Protein AF-A0A7R9ACY0-F1 (afdb_monomer)

Structure (mmCIF, N/CA/C/O backbone):
data_AF-A0A7R9ACY0-F1
#
_entry.id   AF-A0A7R9ACY0-F1
#
loop_
_atom_site.group_PDB
_atom_site.id
_atom_site.type_symbol
_atom_site.label_atom_id
_atom_site.label_alt_id
_atom_site.label_comp_id
_atom_site.label_asym_id
_atom_site.label_entity_id
_atom_site.label_seq_id
_atom_site.pdbx_PDB_ins_code
_atom_site.Cartn_x
_atom_site.Cartn_y
_atom_site.Cartn_z
_atom_site.occupancy
_atom_site.B_iso_or_equiv
_atom_site.auth_seq_id
_atom_site.auth_comp_id
_atom_site.auth_asym_id
_atom_site.auth_atom_id
_atom_site.pdbx_PDB_model_num
ATOM 1 N N . MET A 1 1 ? 35.748 1.566 -77.371 1.00 43.81 1 MET A N 1
ATOM 2 C CA . MET A 1 1 ? 34.460 0.836 -77.329 1.00 43.81 1 MET A CA 1
ATOM 3 C C . MET A 1 1 ? 34.429 0.177 -75.971 1.00 43.81 1 MET A C 1
ATOM 5 O O . MET A 1 1 ? 35.371 -0.554 -75.702 1.00 43.81 1 MET A O 1
ATOM 9 N N . GLN A 1 2 ? 33.453 0.489 -75.110 1.00 48.97 2 GLN A N 1
ATOM 10 C CA . GLN A 1 2 ? 33.295 -0.250 -73.851 1.00 48.97 2 GLN A CA 1
ATOM 11 C C . GLN A 1 2 ? 33.121 -1.720 -74.208 1.00 48.97 2 GLN A C 1
ATOM 13 O O . GLN A 1 2 ? 32.204 -2.065 -74.948 1.00 48.97 2 GLN A O 1
ATOM 18 N N . ALA A 1 3 ? 34.054 -2.557 -73.775 1.00 51.38 3 ALA A N 1
ATOM 19 C CA . ALA A 1 3 ? 34.067 -3.955 -74.171 1.00 51.38 3 ALA A CA 1
ATOM 20 C C . ALA A 1 3 ? 33.105 -4.793 -73.312 1.00 51.38 3 ALA A C 1
ATOM 22 O O . ALA A 1 3 ? 32.570 -5.792 -73.801 1.00 51.38 3 ALA A O 1
ATOM 23 N N . CYS A 1 4 ? 32.816 -4.331 -72.092 1.00 57.34 4 CYS A N 1
ATOM 24 C CA . CYS A 1 4 ? 31.913 -4.955 -71.134 1.00 57.34 4 CYS A CA 1
ATOM 25 C C . CYS A 1 4 ? 30.931 -3.948 -70.524 1.00 57.34 4 CYS A C 1
ATOM 27 O O . CYS A 1 4 ? 31.199 -2.750 -70.483 1.00 57.34 4 CYS A O 1
ATOM 29 N N . THR A 1 5 ? 29.807 -4.449 -70.015 1.00 60.06 5 THR A N 1
ATOM 30 C CA . THR A 1 5 ? 28.897 -3.709 -69.127 1.00 60.06 5 THR A CA 1
ATOM 31 C C . THR A 1 5 ? 28.755 -4.449 -67.804 1.00 60.06 5 THR A C 1
ATOM 33 O O . THR A 1 5 ? 28.495 -5.654 -67.809 1.00 60.06 5 THR A O 1
ATOM 36 N N . LEU A 1 6 ? 28.902 -3.735 -66.686 1.00 63.44 6 LEU A N 1
ATOM 37 C CA . LEU A 1 6 ? 28.653 -4.260 -65.343 1.00 63.44 6 LEU A CA 1
ATOM 38 C C . LEU A 1 6 ? 27.181 -4.012 -64.962 1.00 63.44 6 LEU A C 1
ATOM 40 O O . LEU A 1 6 ? 26.694 -2.894 -65.084 1.00 63.44 6 LEU A O 1
ATOM 44 N N . ASN A 1 7 ? 26.455 -5.035 -64.514 1.00 65.88 7 ASN A N 1
ATOM 45 C CA . ASN A 1 7 ? 25.107 -4.855 -63.962 1.00 65.88 7 ASN A CA 1
ATOM 46 C C . ASN A 1 7 ? 25.165 -4.945 -62.438 1.00 65.88 7 ASN A C 1
ATOM 48 O O . ASN A 1 7 ? 25.581 -5.982 -61.910 1.00 65.88 7 ASN A O 1
ATOM 52 N N . THR A 1 8 ? 2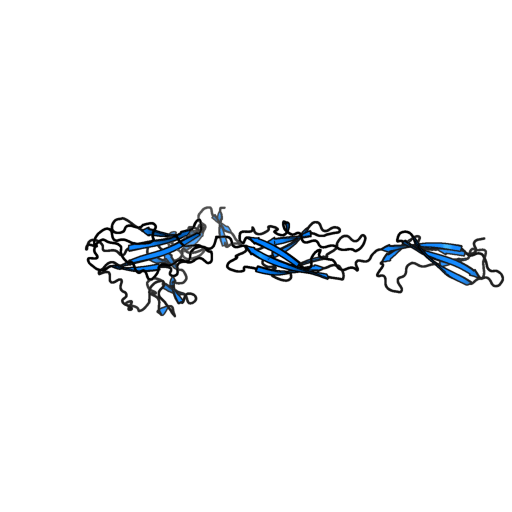4.729 -3.889 -61.751 1.00 63.84 8 THR A N 1
ATOM 53 C CA . THR A 1 8 ? 24.730 -3.793 -60.286 1.00 63.84 8 THR A CA 1
ATOM 54 C C . THR A 1 8 ? 23.427 -3.178 -59.767 1.00 63.84 8 THR A C 1
ATOM 56 O O . THR A 1 8 ? 22.780 -2.400 -60.475 1.00 63.84 8 THR A O 1
ATOM 59 N N . PRO A 1 9 ? 22.996 -3.519 -58.539 1.00 63.69 9 PRO A N 1
ATOM 60 C CA . PRO A 1 9 ? 22.022 -2.697 -57.831 1.00 63.69 9 PRO A CA 1
ATOM 61 C C . PRO A 1 9 ? 22.626 -1.311 -57.551 1.00 63.69 9 PRO A C 1
ATOM 63 O O . PRO A 1 9 ? 23.817 -1.198 -57.281 1.00 63.69 9 PRO A O 1
ATOM 66 N N . SER A 1 10 ? 21.816 -0.251 -57.609 1.00 61.59 10 SER A N 1
ATOM 67 C CA . SER A 1 10 ? 22.282 1.122 -57.355 1.00 61.59 10 SER A CA 1
ATOM 68 C C . SER A 1 10 ? 22.590 1.382 -55.879 1.00 61.59 10 SER A C 1
ATOM 70 O O . SER A 1 10 ? 23.456 2.197 -55.567 1.00 61.59 10 SER A O 1
ATOM 72 N N . SER A 1 11 ? 21.886 0.695 -54.974 1.00 66.62 11 SER A N 1
ATOM 73 C CA . SER A 1 11 ? 22.156 0.732 -53.540 1.00 66.62 11 SER A CA 1
ATOM 74 C C . SER A 1 11 ? 21.659 -0.516 -52.802 1.00 66.62 11 SER A C 1
ATOM 76 O O . SER A 1 11 ? 20.768 -1.220 -53.285 1.00 66.62 11 SER A O 1
ATOM 78 N N . VAL A 1 12 ? 22.243 -0.795 -51.633 1.00 68.00 12 VAL A N 1
ATOM 79 C CA . VAL A 1 12 ? 21.867 -1.906 -50.736 1.00 68.00 12 VAL A CA 1
ATOM 80 C C . VAL A 1 12 ? 21.865 -1.441 -49.276 1.00 68.00 12 VAL A C 1
ATOM 82 O O . VAL A 1 12 ? 22.652 -0.572 -48.915 1.00 68.00 12 VAL A O 1
ATOM 85 N N . GLY A 1 13 ? 20.979 -1.985 -48.441 1.00 64.81 13 GLY A N 1
ATOM 86 C CA . GLY A 1 13 ? 21.014 -1.782 -46.988 1.00 64.81 13 GLY A CA 1
ATOM 87 C C . GLY A 1 13 ? 21.770 -2.919 -46.302 1.00 64.81 13 GLY A C 1
ATOM 88 O O . GLY A 1 13 ? 21.494 -4.082 -46.592 1.00 64.81 13 GLY A O 1
ATOM 89 N N . VAL A 1 14 ? 22.700 -2.596 -45.406 1.00 66.06 14 VAL A N 1
ATOM 90 C CA . VAL A 1 14 ? 23.504 -3.564 -44.643 1.00 66.06 14 VAL A CA 1
ATOM 91 C C . VAL A 1 14 ? 23.391 -3.211 -43.166 1.00 66.06 14 VAL A C 1
ATOM 93 O O . VAL A 1 14 ? 23.552 -2.051 -42.823 1.00 66.06 14 VAL A O 1
ATOM 96 N N . SER A 1 15 ? 23.084 -4.170 -42.297 1.00 64.12 15 SER A N 1
ATOM 97 C CA . SER A 1 15 ? 23.131 -3.931 -40.847 1.00 64.12 15 SER A CA 1
ATOM 98 C C . SER A 1 15 ? 24.583 -3.961 -40.368 1.00 64.12 15 SER A C 1
ATOM 100 O O . SER A 1 15 ? 25.363 -4.765 -40.880 1.00 64.12 15 SER A O 1
ATOM 102 N N . GLU A 1 16 ? 24.963 -3.121 -39.406 1.00 64.75 16 GLU A N 1
ATOM 103 C CA . GLU A 1 16 ? 26.325 -3.135 -38.853 1.00 64.75 16 GLU A CA 1
ATOM 104 C C . GLU A 1 16 ? 26.700 -4.475 -38.196 1.00 64.75 16 GLU A C 1
ATOM 106 O O . GLU A 1 16 ? 27.856 -4.891 -38.253 1.00 64.75 16 GLU A O 1
ATOM 111 N N . VAL A 1 17 ? 25.707 -5.208 -37.680 1.00 65.50 17 VAL A N 1
ATOM 112 C CA . VAL A 1 17 ? 25.874 -6.546 -37.092 1.00 65.50 17 VAL A CA 1
ATOM 113 C C . VAL A 1 17 ? 25.777 -7.680 -38.122 1.00 65.50 17 VAL A C 1
ATOM 115 O O . VAL A 1 17 ? 25.618 -8.848 -37.760 1.00 65.50 17 VAL A O 1
ATOM 118 N N . ALA A 1 18 ? 25.839 -7.375 -39.423 1.00 63.50 18 ALA A N 1
ATOM 119 C CA . ALA A 1 18 ? 25.796 -8.392 -40.470 1.00 63.50 18 ALA A CA 1
ATOM 120 C C . ALA A 1 18 ? 26.995 -9.356 -40.377 1.00 63.50 18 ALA A C 1
ATOM 122 O O . ALA A 1 18 ? 28.157 -8.949 -40.335 1.00 63.50 18 ALA A O 1
ATOM 123 N N . GLU A 1 19 ? 26.713 -10.661 -40.396 1.00 66.75 19 GLU A N 1
ATOM 124 C CA . GLU A 1 19 ? 27.746 -11.695 -40.313 1.00 66.75 19 GLU A CA 1
ATOM 125 C C . GLU A 1 19 ? 28.655 -11.735 -41.557 1.00 66.75 19 GLU A C 1
ATOM 127 O O . GLU A 1 19 ? 28.270 -11.383 -42.680 1.00 66.75 19 GLU A O 1
ATOM 132 N N . VAL A 1 20 ? 29.877 -12.247 -41.371 1.00 68.50 20 VAL A N 1
ATOM 133 C CA . VAL A 1 20 ? 30.826 -12.483 -42.468 1.00 68.50 20 VAL A CA 1
ATOM 134 C C . VAL A 1 20 ? 30.197 -13.415 -43.510 1.00 68.50 20 VAL A C 1
ATOM 136 O O . VAL A 1 20 ? 29.842 -14.551 -43.210 1.00 68.50 20 VAL A O 1
ATOM 139 N N . GLY A 1 21 ? 30.109 -12.944 -44.757 1.00 64.81 21 GLY A N 1
ATOM 140 C CA . GLY A 1 21 ? 29.462 -13.665 -45.860 1.00 64.81 21 GLY A CA 1
ATOM 141 C C . GLY A 1 21 ? 28.111 -13.084 -46.287 1.00 64.81 21 GLY A C 1
ATOM 142 O O . GLY A 1 21 ? 27.526 -13.584 -47.249 1.00 64.81 21 GLY A O 1
ATOM 143 N N . PHE A 1 22 ? 27.638 -12.016 -45.634 1.00 67.00 22 PHE A N 1
ATOM 144 C CA . PHE A 1 22 ? 26.452 -11.277 -46.059 1.00 67.00 22 PHE A CA 1
ATOM 145 C C . PHE A 1 22 ? 26.571 -10.796 -47.515 1.00 67.00 22 PHE A C 1
ATOM 147 O O . PHE A 1 22 ? 27.522 -10.111 -47.906 1.00 67.00 22 PHE A O 1
ATOM 154 N N . GLN A 1 23 ? 25.592 -11.16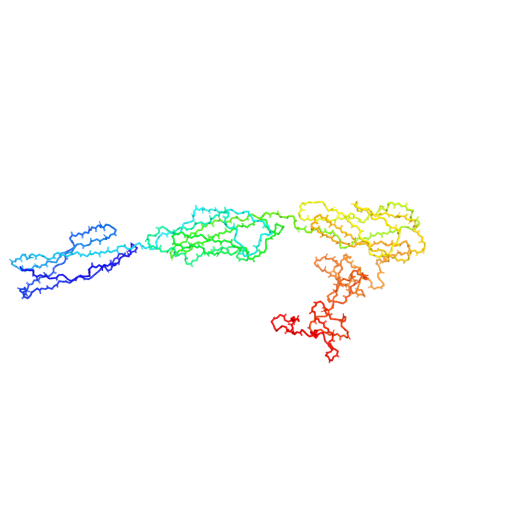0 -48.343 1.00 69.00 23 GLN A N 1
ATOM 155 C CA . GLN A 1 23 ? 25.612 -10.846 -49.765 1.00 69.00 23 GLN A CA 1
ATOM 156 C C . GLN A 1 23 ? 25.095 -9.422 -50.020 1.00 69.00 23 GLN A C 1
ATOM 158 O O . GLN A 1 23 ? 23.894 -9.187 -50.085 1.00 69.00 23 GLN A O 1
ATOM 163 N N . ILE A 1 24 ? 26.014 -8.482 -50.252 1.00 66.69 24 ILE A N 1
ATOM 164 C CA . ILE A 1 24 ? 25.706 -7.068 -50.551 1.00 66.69 24 ILE A CA 1
ATOM 165 C C . ILE A 1 24 ? 25.261 -6.813 -52.004 1.00 66.69 24 ILE A C 1
ATOM 167 O O . ILE A 1 24 ? 24.841 -5.715 -52.356 1.00 66.69 24 ILE A O 1
ATOM 171 N N . GLY A 1 25 ? 25.356 -7.817 -52.877 1.00 65.19 25 GLY A N 1
ATOM 172 C CA . GLY A 1 25 ? 24.939 -7.703 -54.271 1.00 65.19 25 GLY A CA 1
ATOM 173 C C . GLY A 1 25 ? 25.395 -8.877 -55.129 1.00 65.19 25 GLY A C 1
ATOM 174 O O . GLY A 1 25 ? 26.106 -9.778 -54.679 1.00 65.19 25 GLY A O 1
ATOM 175 N N . ARG A 1 26 ? 24.974 -8.878 -56.395 1.00 68.44 26 ARG A N 1
ATOM 176 C CA . ARG A 1 26 ? 25.476 -9.795 -57.422 1.00 68.44 26 ARG A CA 1
ATOM 177 C C . ARG A 1 26 ? 25.889 -8.983 -58.635 1.00 68.44 26 ARG A C 1
ATOM 179 O O . ARG A 1 26 ? 25.083 -8.233 -59.173 1.00 68.44 26 ARG A O 1
ATOM 186 N N . TYR A 1 27 ? 27.128 -9.182 -59.060 1.00 68.44 27 TYR A N 1
ATOM 187 C CA . TYR A 1 27 ? 27.696 -8.524 -60.224 1.00 68.44 27 TYR A CA 1
ATOM 188 C C . TYR A 1 27 ? 27.649 -9.473 -61.414 1.00 68.44 27 TYR A C 1
ATOM 190 O O . TYR A 1 27 ? 27.800 -10.690 -61.271 1.00 68.44 27 TYR A O 1
ATOM 198 N N . SER A 1 28 ? 27.434 -8.916 -62.598 1.00 67.44 28 SER A N 1
ATOM 199 C CA . SER A 1 28 ? 27.608 -9.649 -63.847 1.00 67.44 28 SER A CA 1
ATOM 200 C C . SER A 1 28 ? 28.227 -8.734 -64.882 1.00 67.44 28 SER A C 1
ATOM 202 O O . SER A 1 28 ? 27.912 -7.547 -64.932 1.00 67.44 28 SER A O 1
ATOM 204 N N . THR A 1 29 ? 29.108 -9.306 -65.686 1.00 65.50 29 THR A N 1
ATOM 205 C CA . THR A 1 29 ? 29.702 -8.673 -66.855 1.00 65.50 29 THR A CA 1
ATOM 206 C C . THR A 1 29 ? 29.110 -9.323 -68.096 1.00 65.50 29 THR A C 1
ATOM 208 O O . THR A 1 29 ? 28.916 -10.540 -68.140 1.00 65.50 29 THR A O 1
ATOM 211 N N . SER A 1 30 ? 28.799 -8.524 -69.109 1.00 65.75 30 SER A N 1
ATOM 212 C CA . SER A 1 30 ? 28.383 -9.033 -70.416 1.00 65.75 30 SER A CA 1
ATOM 213 C C . SER A 1 30 ? 29.248 -8.451 -71.517 1.00 65.75 30 SER A C 1
ATOM 215 O O . SER A 1 30 ? 29.442 -7.236 -71.575 1.00 65.75 30 SER A O 1
ATOM 217 N N . ASN A 1 31 ? 29.725 -9.323 -72.404 1.00 62.34 31 ASN A N 1
ATOM 218 C CA . ASN A 1 31 ? 30.530 -8.927 -73.551 1.00 62.34 31 ASN A CA 1
ATOM 219 C C . ASN A 1 31 ? 29.645 -8.170 -74.535 1.00 62.34 31 ASN A C 1
ATOM 221 O O . ASN A 1 31 ? 28.545 -8.612 -74.872 1.00 62.34 31 ASN A O 1
ATOM 225 N N . THR A 1 32 ? 30.140 -7.040 -75.022 1.00 60.34 32 THR A N 1
ATOM 226 C CA . THR A 1 32 ? 29.533 -6.379 -76.179 1.00 60.34 32 THR A CA 1
ATOM 227 C C . THR A 1 32 ? 29.751 -7.230 -77.434 1.00 60.34 32 THR A C 1
ATOM 229 O O . THR A 1 32 ? 30.730 -7.971 -77.526 1.00 60.34 32 THR A O 1
ATOM 232 N N . GLU A 1 33 ? 28.848 -7.129 -78.417 1.00 54.97 33 GLU A N 1
ATOM 233 C CA . GLU A 1 33 ? 28.825 -7.960 -79.642 1.00 54.97 33 GLU A CA 1
ATOM 234 C C . GLU A 1 33 ? 30.161 -7.990 -80.424 1.00 54.97 33 GLU A C 1
ATOM 236 O O . GLU A 1 33 ? 30.389 -8.870 -81.252 1.00 54.97 33 GLU A O 1
ATOM 241 N N . SER A 1 34 ? 31.062 -7.047 -80.144 1.00 53.34 34 SER A N 1
ATOM 242 C CA . SER A 1 34 ? 32.400 -6.904 -80.720 1.00 53.34 34 SER A CA 1
ATOM 243 C C . SER A 1 34 ? 33.500 -7.809 -80.132 1.00 53.34 34 SER A C 1
ATOM 245 O O . SER A 1 34 ? 34.570 -7.876 -80.736 1.00 53.34 34 SER A O 1
ATOM 247 N N . VAL A 1 35 ? 33.288 -8.502 -79.002 1.00 53.41 35 VAL A N 1
ATOM 248 C CA . VAL A 1 35 ? 34.313 -9.342 -78.336 1.00 53.41 35 VAL A CA 1
ATOM 249 C C . VAL A 1 35 ? 33.845 -10.800 -78.245 1.00 53.41 35 VAL A C 1
ATOM 251 O O . VAL A 1 35 ? 33.004 -11.151 -77.421 1.00 53.41 35 VAL A O 1
ATOM 254 N N . ILE A 1 36 ? 34.383 -11.666 -79.114 1.00 51.75 36 ILE A N 1
ATOM 255 C CA . ILE A 1 36 ? 33.900 -13.051 -79.314 1.00 51.75 36 ILE A CA 1
ATOM 256 C C . ILE A 1 36 ? 34.666 -14.082 -78.449 1.00 51.75 36 ILE A C 1
ATOM 258 O O . ILE A 1 36 ? 34.183 -15.196 -78.246 1.00 51.75 36 ILE A O 1
ATOM 262 N N . ARG A 1 37 ? 35.836 -13.737 -77.890 1.00 55.91 37 ARG A N 1
ATOM 263 C CA . ARG A 1 37 ? 36.591 -14.579 -76.943 1.00 55.91 37 ARG A CA 1
ATOM 264 C C . ARG A 1 37 ? 37.320 -13.716 -75.916 1.00 55.91 37 ARG A C 1
ATOM 266 O O . ARG A 1 37 ? 38.071 -12.836 -76.299 1.00 55.91 37 ARG A O 1
ATOM 273 N N . GLY A 1 38 ? 37.110 -14.004 -74.639 1.00 57.56 38 GLY A N 1
ATOM 274 C CA . GLY A 1 38 ? 37.817 -13.384 -73.522 1.00 57.56 38 GLY A CA 1
ATOM 275 C C . GLY A 1 38 ? 37.252 -13.880 -72.196 1.00 57.56 38 GLY A C 1
ATOM 276 O O . GLY A 1 38 ? 36.087 -14.285 -72.150 1.00 57.56 38 GLY A O 1
ATOM 277 N N . ASP A 1 39 ? 38.083 -13.883 -71.157 1.00 63.06 39 ASP A N 1
ATOM 278 C CA . ASP A 1 39 ? 37.649 -14.154 -69.787 1.00 63.06 39 ASP A CA 1
ATOM 279 C C . ASP A 1 39 ? 37.250 -12.832 -69.124 1.00 63.06 39 ASP A C 1
ATOM 281 O O . ASP A 1 39 ? 37.956 -11.821 -69.248 1.00 63.06 39 ASP A O 1
ATOM 285 N N . ASN A 1 40 ? 36.114 -12.847 -68.424 1.00 66.38 40 ASN A N 1
ATOM 286 C CA . ASN A 1 40 ? 35.597 -11.675 -67.733 1.00 66.38 40 ASN A CA 1
ATOM 287 C C . ASN A 1 40 ? 36.050 -11.705 -66.279 1.00 66.38 40 ASN A C 1
ATOM 289 O O . ASN A 1 40 ? 35.719 -12.641 -65.545 1.00 66.38 40 ASN A O 1
ATOM 293 N N . PHE A 1 41 ? 36.730 -10.649 -65.850 1.00 67.31 41 PHE A N 1
ATOM 294 C CA . PHE A 1 41 ? 37.154 -10.482 -64.470 1.00 67.31 41 PHE A CA 1
ATOM 295 C C . PHE A 1 41 ? 36.396 -9.330 -63.820 1.00 67.31 41 PHE A C 1
ATOM 297 O O . PHE A 1 41 ? 36.013 -8.356 -64.464 1.00 67.31 41 PHE A O 1
ATOM 304 N N . ILE A 1 42 ? 36.131 -9.483 -62.527 1.00 70.00 42 ILE A N 1
ATOM 305 C CA . ILE A 1 42 ? 35.544 -8.441 -61.693 1.00 70.00 42 ILE A CA 1
ATOM 306 C C . ILE A 1 42 ? 36.521 -8.223 -60.547 1.00 70.00 42 ILE A C 1
ATOM 308 O O . ILE A 1 42 ? 36.776 -9.143 -59.766 1.00 70.00 42 ILE A O 1
ATOM 312 N N . HIS A 1 43 ? 37.070 -7.019 -60.468 1.00 71.50 43 HIS A N 1
ATOM 313 C CA . HIS A 1 43 ? 38.034 -6.614 -59.462 1.00 71.50 43 HIS A CA 1
ATOM 314 C C . HIS A 1 43 ? 37.373 -5.669 -58.461 1.00 71.50 43 HIS A C 1
ATOM 316 O O . HIS A 1 43 ? 36.705 -4.707 -58.832 1.00 71.50 43 HIS A O 1
ATOM 322 N N . LEU A 1 44 ? 37.564 -5.937 -57.170 1.00 73.00 44 LEU A N 1
ATOM 323 C CA . LEU A 1 44 ? 37.255 -4.965 -56.128 1.00 73.00 44 LEU A CA 1
ATOM 324 C C . LEU A 1 44 ? 38.446 -4.013 -56.022 1.00 73.00 44 LEU A C 1
ATOM 326 O O . LEU A 1 44 ? 39.533 -4.431 -55.625 1.00 73.00 44 LEU A O 1
ATOM 330 N N . ILE A 1 45 ? 38.241 -2.758 -56.412 1.00 76.75 45 ILE A N 1
ATOM 331 C CA . ILE A 1 45 ? 39.322 -1.770 -56.539 1.00 76.75 45 ILE A CA 1
ATOM 332 C C . ILE A 1 45 ? 39.433 -0.860 -55.313 1.00 76.75 45 ILE A C 1
ATOM 334 O O . ILE A 1 45 ? 40.475 -0.249 -55.089 1.00 76.75 45 ILE A O 1
ATOM 338 N N . GLY A 1 46 ? 38.399 -0.813 -54.468 1.00 75.44 46 GLY A N 1
ATOM 339 C CA . GLY A 1 46 ? 38.461 -0.088 -53.206 1.00 75.44 46 GLY A CA 1
ATOM 340 C C . GLY A 1 46 ? 37.143 -0.039 -52.445 1.00 75.44 46 GLY A C 1
ATOM 341 O O . GLY A 1 46 ? 36.096 -0.479 -52.919 1.00 75.44 46 GLY A O 1
ATOM 342 N N . THR A 1 47 ? 37.210 0.540 -51.250 1.00 77.81 47 THR A N 1
ATOM 343 C CA . THR A 1 47 ? 36.058 0.860 -50.401 1.00 77.81 47 THR A CA 1
ATOM 344 C C . THR A 1 47 ? 36.284 2.214 -49.735 1.00 77.81 47 THR A C 1
ATOM 346 O O . THR A 1 47 ? 37.403 2.491 -49.299 1.00 77.81 47 THR A O 1
ATOM 349 N N . GLN A 1 48 ? 35.243 3.032 -49.608 1.00 75.69 48 GLN A N 1
ATOM 350 C CA . GLN A 1 48 ? 35.297 4.338 -48.945 1.00 75.69 48 GLN A CA 1
ATOM 351 C C . GLN A 1 48 ? 34.037 4.561 -48.109 1.00 75.69 48 GLN A C 1
ATOM 353 O O . GLN A 1 48 ? 32.961 4.132 -48.501 1.00 75.69 48 GLN A O 1
ATOM 358 N N . LEU A 1 49 ? 34.156 5.252 -46.975 1.00 71.38 49 LEU A N 1
ATOM 359 C CA . LEU A 1 49 ? 33.005 5.719 -46.199 1.00 71.38 49 LEU A CA 1
ATOM 360 C C . LEU A 1 49 ? 32.717 7.186 -46.547 1.00 71.38 49 LEU A C 1
ATOM 362 O O . LEU A 1 49 ? 33.574 8.050 -46.354 1.00 71.38 49 LEU A O 1
ATOM 366 N N . GLU A 1 50 ? 31.517 7.468 -47.053 1.00 71.69 50 GLU A N 1
ATOM 367 C CA . GLU A 1 50 ? 31.037 8.810 -47.397 1.00 71.69 50 GLU A CA 1
ATOM 368 C C . GLU A 1 50 ? 29.783 9.135 -46.574 1.00 71.69 50 GLU A C 1
ATOM 370 O O . GLU A 1 50 ? 28.710 8.604 -46.830 1.00 71.69 50 GLU A O 1
ATOM 375 N N . GLY A 1 51 ? 29.897 10.005 -45.563 1.00 56.06 51 GLY A N 1
ATOM 376 C CA . GLY A 1 51 ? 28.727 10.487 -44.810 1.00 56.06 51 GLY A CA 1
ATOM 377 C C . GLY A 1 51 ? 27.913 9.405 -44.079 1.00 56.06 51 GLY A C 1
ATOM 378 O O . GLY A 1 51 ? 26.714 9.589 -43.908 1.00 56.06 51 GLY A O 1
ATOM 379 N N . GLY A 1 52 ? 28.545 8.295 -43.670 1.00 58.06 52 GLY A N 1
ATOM 380 C CA . GLY A 1 52 ? 27.882 7.138 -43.039 1.00 58.06 52 GLY A CA 1
ATOM 381 C C . GLY A 1 52 ? 27.492 6.020 -44.017 1.00 58.06 52 GLY A C 1
ATOM 382 O O . GLY A 1 52 ? 27.068 4.951 -43.594 1.00 58.06 52 GLY A O 1
ATOM 383 N N . GLU A 1 53 ? 27.681 6.229 -45.322 1.00 64.19 53 GLU A N 1
ATOM 384 C CA . GLU A 1 53 ? 27.429 5.235 -46.368 1.00 64.19 53 GLU A CA 1
ATOM 385 C C . GLU A 1 53 ? 28.748 4.559 -46.787 1.00 64.19 53 GLU A C 1
ATOM 387 O O . GLU A 1 53 ? 29.736 5.232 -47.092 1.00 64.19 53 GLU A O 1
ATOM 392 N N . LEU A 1 54 ? 28.786 3.224 -46.808 1.00 70.06 54 LEU A N 1
ATOM 393 C CA . LEU A 1 54 ? 29.913 2.459 -47.339 1.00 70.06 54 LEU A CA 1
ATOM 394 C C . LEU A 1 54 ? 29.794 2.376 -48.863 1.00 70.06 54 LEU A C 1
ATOM 396 O O . LEU A 1 54 ? 28.908 1.723 -49.401 1.00 70.06 54 LEU A O 1
ATOM 400 N N . VAL A 1 55 ? 30.722 2.992 -49.581 1.00 70.94 55 VAL A N 1
ATOM 401 C CA . VAL A 1 55 ? 30.819 2.933 -51.040 1.00 70.94 55 VAL A CA 1
ATOM 402 C C . VAL A 1 55 ? 31.846 1.873 -51.432 1.00 70.94 55 VAL A C 1
ATOM 404 O O . VAL A 1 55 ? 33.003 1.926 -51.012 1.00 70.94 55 VAL A O 1
ATOM 407 N N . VAL A 1 56 ? 31.429 0.900 -52.239 1.00 75.06 56 VAL A N 1
ATOM 408 C CA . VAL A 1 56 ? 32.278 -0.176 -52.765 1.00 75.06 56 VAL A CA 1
ATOM 409 C C . VAL A 1 56 ? 32.553 0.084 -54.243 1.00 75.06 56 VAL A C 1
ATOM 411 O O . VAL A 1 56 ? 31.627 0.239 -55.043 1.00 75.06 56 VAL A O 1
ATOM 414 N N . PHE A 1 57 ? 33.833 0.111 -54.607 1.00 74.06 57 PHE A N 1
ATOM 415 C CA . PHE A 1 57 ? 34.297 0.378 -55.964 1.00 74.06 57 PHE A CA 1
ATOM 416 C C . PHE A 1 57 ? 34.646 -0.940 -56.651 1.00 74.06 57 PHE A C 1
ATOM 418 O O . PHE A 1 57 ? 35.465 -1.719 -56.148 1.00 74.06 57 PHE A O 1
ATOM 425 N N . VAL A 1 58 ? 34.012 -1.193 -57.796 1.00 72.44 58 VAL A N 1
ATOM 426 C CA . VAL A 1 58 ? 34.183 -2.432 -58.555 1.00 72.44 58 VAL A CA 1
ATOM 427 C C . VAL A 1 58 ? 34.483 -2.104 -60.012 1.00 72.44 58 VAL A C 1
ATOM 429 O O . VAL A 1 58 ? 33.781 -1.318 -60.649 1.00 72.44 58 VAL A O 1
ATOM 432 N N . GLU A 1 59 ? 35.515 -2.744 -60.545 1.00 73.06 59 GLU A N 1
ATOM 433 C CA . GLU A 1 59 ? 35.936 -2.623 -61.936 1.00 73.06 59 GLU A CA 1
ATOM 434 C C . GLU A 1 59 ? 35.704 -3.949 -62.663 1.00 73.06 59 GLU A C 1
ATOM 436 O O . GLU A 1 59 ? 36.005 -5.029 -62.148 1.00 73.06 59 GLU A O 1
ATOM 441 N N . GLY A 1 60 ? 35.087 -3.873 -63.841 1.00 68.44 60 GLY A N 1
ATOM 442 C CA . GLY A 1 60 ? 34.891 -5.019 -64.721 1.00 68.44 60 GLY A CA 1
ATOM 443 C C . GLY A 1 60 ? 35.859 -4.960 -65.892 1.00 68.44 60 GLY A C 1
ATOM 444 O O . GLY A 1 60 ? 35.738 -4.055 -66.720 1.00 68.44 60 GLY A O 1
ATOM 445 N N . ASP A 1 61 ? 36.728 -5.965 -65.991 1.00 66.06 61 ASP A N 1
ATOM 446 C CA . ASP A 1 61 ? 37.764 -6.056 -67.017 1.00 66.06 61 ASP A CA 1
ATOM 447 C C . ASP A 1 61 ? 37.541 -7.238 -67.957 1.00 66.06 61 ASP A C 1
ATOM 449 O O . ASP A 1 61 ? 37.021 -8.299 -67.589 1.00 66.06 61 ASP A O 1
ATOM 453 N N . LEU A 1 62 ? 37.980 -7.047 -69.200 1.00 60.31 62 LEU A N 1
ATOM 454 C CA . LEU A 1 62 ? 38.037 -8.088 -70.214 1.00 60.31 62 LEU A CA 1
ATOM 455 C C . LEU A 1 62 ? 39.472 -8.326 -70.639 1.00 60.31 62 LEU A C 1
ATOM 457 O O . LEU A 1 62 ? 40.155 -7.414 -71.107 1.00 60.31 62 LEU A O 1
ATOM 461 N N . THR A 1 63 ? 39.887 -9.587 -70.578 1.00 57.84 63 THR A N 1
ATOM 462 C CA . THR A 1 63 ? 41.155 -10.011 -71.170 1.00 57.84 63 THR A CA 1
ATOM 463 C C . THR A 1 63 ? 40.875 -10.847 -72.417 1.00 57.84 63 THR A C 1
ATOM 465 O O . THR A 1 63 ? 40.245 -11.902 -72.345 1.00 57.84 63 THR A O 1
ATOM 468 N N . ASP A 1 64 ? 41.332 -10.377 -73.580 1.00 54.66 64 ASP A N 1
ATOM 469 C CA . ASP A 1 64 ? 41.513 -11.224 -74.765 1.00 54.66 64 ASP A CA 1
ATOM 470 C C . ASP A 1 64 ? 43.019 -11.428 -74.980 1.00 54.66 64 ASP A C 1
ATOM 472 O O . ASP A 1 64 ? 43.840 -10.560 -74.686 1.00 54.66 64 ASP A O 1
ATOM 476 N N . THR A 1 65 ? 43.377 -12.589 -75.517 1.00 51.53 65 THR A N 1
ATOM 477 C CA . THR A 1 65 ? 44.722 -13.127 -75.768 1.00 51.53 65 THR A CA 1
ATOM 478 C C . THR A 1 65 ? 45.709 -12.210 -76.507 1.00 51.53 65 THR A C 1
ATOM 480 O O . THR A 1 65 ? 46.877 -12.579 -76.637 1.00 51.53 65 THR A O 1
ATOM 483 N N . TYR A 1 66 ? 45.295 -11.025 -76.967 1.00 52.00 66 TYR A N 1
ATOM 484 C CA . TYR A 1 66 ? 46.145 -10.096 -77.711 1.00 52.00 66 TYR A CA 1
ATOM 485 C C . TYR A 1 66 ? 46.065 -8.614 -77.301 1.00 52.00 66 TYR A C 1
ATOM 487 O O . TYR A 1 66 ? 46.900 -7.848 -77.781 1.00 52.00 66 TYR A O 1
ATOM 495 N N . THR A 1 67 ? 45.167 -8.196 -76.399 1.00 54.97 67 THR A N 1
ATOM 496 C CA . THR A 1 67 ? 45.085 -6.796 -75.922 1.00 54.97 67 THR A CA 1
ATOM 497 C C . THR A 1 67 ? 44.283 -6.686 -74.623 1.00 54.97 67 THR A C 1
ATOM 499 O O . THR A 1 67 ? 43.179 -7.217 -74.538 1.00 54.97 67 THR A O 1
ATOM 502 N N . GLU A 1 68 ? 44.816 -5.944 -73.652 1.00 54.06 68 GLU A N 1
ATOM 503 C CA . GLU A 1 68 ? 44.097 -5.456 -72.469 1.00 54.06 68 GLU A CA 1
ATOM 504 C C . GLU A 1 68 ? 43.120 -4.366 -72.945 1.00 54.06 68 GLU A C 1
ATOM 506 O O . GLU A 1 68 ? 43.544 -3.381 -73.558 1.00 54.06 68 GLU A O 1
ATOM 511 N N . VAL A 1 69 ? 41.811 -4.585 -72.802 1.00 55.84 69 VAL A N 1
ATOM 512 C CA . VAL A 1 69 ? 40.796 -3.614 -73.239 1.00 55.84 69 VAL A CA 1
ATOM 513 C C . VAL A 1 69 ? 40.323 -2.828 -72.023 1.00 55.84 69 VAL A C 1
ATOM 515 O O . VAL A 1 69 ? 40.060 -3.432 -70.991 1.00 55.84 69 VAL A O 1
ATOM 518 N N . GLU A 1 70 ? 40.218 -1.499 -72.158 1.00 56.38 70 GLU A N 1
ATOM 519 C CA . GLU A 1 70 ? 39.801 -0.586 -71.081 1.00 56.38 70 GLU A CA 1
ATOM 520 C C . GLU A 1 70 ? 38.541 -1.088 -70.353 1.00 56.38 70 GLU A C 1
ATOM 522 O O . GLU A 1 70 ? 37.495 -1.318 -70.979 1.00 56.38 70 GLU A O 1
ATOM 527 N N . GLY A 1 71 ? 38.676 -1.250 -69.034 1.00 59.62 71 GLY A N 1
ATOM 528 C CA . GLY A 1 71 ? 37.636 -1.687 -68.113 1.00 59.62 71 GLY A CA 1
ATOM 529 C C . GLY A 1 71 ? 36.500 -0.684 -67.949 1.00 59.62 71 GLY A C 1
ATOM 530 O O . GLY A 1 71 ? 36.586 0.488 -68.329 1.00 59.62 71 GLY A O 1
ATOM 531 N N . THR A 1 72 ? 35.387 -1.156 -67.388 1.00 64.25 72 THR A N 1
ATOM 532 C CA . THR A 1 72 ? 34.287 -0.285 -66.953 1.00 64.25 72 THR A CA 1
ATOM 533 C C . THR A 1 72 ? 34.215 -0.245 -65.439 1.00 64.25 72 THR A C 1
ATOM 535 O O . THR A 1 72 ? 33.939 -1.269 -64.810 1.00 64.25 72 THR A O 1
ATOM 538 N N . GLU A 1 73 ? 34.397 0.945 -64.873 1.00 68.38 73 GLU A N 1
ATOM 539 C CA . GLU A 1 73 ? 34.250 1.203 -63.443 1.00 68.38 73 GLU A CA 1
ATOM 540 C C . GLU A 1 73 ? 32.787 1.516 -63.091 1.00 68.38 73 GLU A C 1
ATOM 542 O O . GLU A 1 73 ? 32.128 2.310 -63.771 1.00 68.38 73 GLU A O 1
ATOM 547 N N . GLN A 1 74 ? 32.272 0.904 -62.021 1.00 67.06 74 GLN A N 1
ATOM 548 C CA . GLN A 1 74 ? 30.991 1.271 -61.415 1.00 67.06 74 GLN A CA 1
ATOM 549 C C . GLN A 1 74 ? 31.058 1.248 -59.888 1.00 67.06 74 GLN A C 1
ATOM 551 O O . GLN A 1 74 ? 31.834 0.517 -59.272 1.00 67.06 74 GLN A O 1
ATOM 556 N N . HIS A 1 75 ? 30.200 2.059 -59.271 1.00 70.75 75 HIS A N 1
ATOM 557 C CA . HIS A 1 75 ? 30.172 2.269 -57.826 1.00 70.75 75 HIS A CA 1
ATOM 558 C C . HIS A 1 75 ? 28.882 1.696 -57.241 1.00 70.75 75 HIS A C 1
ATOM 560 O O . HIS A 1 75 ? 27.791 2.042 -57.696 1.00 70.75 75 HIS A O 1
ATOM 566 N N . LEU A 1 76 ? 29.002 0.836 -56.227 1.00 68.12 76 LEU A N 1
ATOM 567 C CA . LEU A 1 76 ? 27.877 0.396 -55.404 1.00 68.12 76 LEU A CA 1
ATOM 568 C C . LEU A 1 76 ? 27.865 1.210 -54.113 1.00 68.12 76 LEU A C 1
ATOM 570 O O . LEU A 1 76 ? 28.868 1.279 -53.404 1.00 68.12 76 LEU A O 1
ATOM 574 N N . ARG A 1 77 ? 26.707 1.770 -53.776 1.00 65.69 77 ARG A N 1
ATOM 575 C CA . ARG A 1 77 ? 26.497 2.466 -52.509 1.00 65.69 77 ARG A CA 1
ATOM 576 C C . ARG A 1 77 ? 25.758 1.565 -51.516 1.00 65.69 77 ARG A C 1
ATOM 578 O O . ARG A 1 77 ? 24.618 1.171 -51.753 1.00 65.69 77 ARG A O 1
ATOM 585 N N . ALA A 1 78 ? 26.406 1.192 -50.421 1.00 65.31 78 ALA A N 1
ATOM 586 C CA . ALA A 1 78 ? 25.811 0.415 -49.342 1.00 65.31 78 ALA A CA 1
ATOM 587 C C . ALA A 1 78 ? 25.501 1.328 -48.150 1.00 65.31 78 ALA A C 1
ATOM 589 O O . ALA A 1 78 ? 26.397 1.878 -47.515 1.00 65.31 78 ALA A O 1
ATOM 590 N N . ASN A 1 79 ? 24.218 1.468 -47.830 1.00 63.62 79 ASN A N 1
ATOM 591 C CA . ASN A 1 79 ? 23.775 2.170 -46.634 1.00 63.62 79 ASN A CA 1
ATOM 592 C C . ASN A 1 79 ? 23.916 1.225 -45.447 1.00 63.62 79 ASN A C 1
ATOM 594 O O . ASN A 1 79 ? 23.186 0.233 -45.365 1.00 63.62 79 ASN A O 1
ATOM 598 N N . VAL A 1 80 ? 24.858 1.526 -44.554 1.00 64.00 80 VAL A N 1
ATOM 599 C CA . VAL A 1 80 ? 24.965 0.821 -43.279 1.00 64.00 80 VAL A CA 1
ATOM 600 C C . VAL A 1 80 ? 23.879 1.376 -42.363 1.00 64.00 80 VAL A C 1
ATOM 602 O O . VAL A 1 80 ? 23.785 2.585 -42.169 1.00 64.00 80 VAL A O 1
ATOM 605 N N . LYS A 1 81 ? 23.006 0.499 -41.879 1.00 62.22 81 LYS A N 1
ATOM 606 C CA . LYS A 1 81 ? 22.041 0.801 -40.828 1.00 62.22 81 LYS A CA 1
ATOM 607 C C . LYS A 1 81 ? 22.617 0.306 -39.508 1.00 62.22 81 LYS A C 1
ATOM 609 O O . LYS A 1 81 ? 23.090 -0.834 -39.473 1.00 62.22 81 LYS A O 1
ATOM 614 N N . ASP A 1 82 ? 22.521 1.133 -38.473 1.00 61.81 82 ASP A N 1
ATOM 615 C CA . ASP A 1 82 ? 22.707 0.687 -37.090 1.00 61.81 82 ASP A CA 1
ATOM 616 C C . ASP A 1 82 ? 21.815 -0.529 -36.835 1.00 61.81 82 ASP A C 1
ATOM 618 O O . ASP A 1 82 ? 20.665 -0.581 -37.298 1.00 61.81 82 ASP A O 1
ATOM 622 N N . GLY A 1 83 ? 22.385 -1.543 -36.199 1.00 60.28 83 GLY A N 1
ATOM 623 C CA . GLY A 1 83 ? 21.618 -2.623 -35.599 1.00 60.28 83 GLY A CA 1
ATOM 624 C C . GLY A 1 83 ? 21.152 -2.196 -34.211 1.00 60.28 83 GLY A C 1
ATOM 625 O O . GLY A 1 83 ? 21.739 -1.310 -33.617 1.00 60.28 83 GLY A O 1
ATOM 626 N N . ASP A 1 84 ? 20.095 -2.828 -33.705 1.00 63.66 84 ASP A N 1
ATOM 627 C CA . ASP A 1 84 ? 19.774 -2.774 -32.274 1.00 63.66 84 ASP A CA 1
ATOM 628 C C . ASP A 1 84 ? 20.750 -3.726 -31.556 1.00 63.66 84 ASP A C 1
ATOM 630 O O . ASP A 1 84 ? 20.577 -4.957 -31.584 1.00 63.66 84 ASP A O 1
ATOM 634 N N . ASP A 1 85 ? 21.884 -3.185 -31.109 1.00 66.19 85 ASP A N 1
ATOM 635 C CA . ASP A 1 85 ? 23.003 -3.955 -30.559 1.00 66.19 85 ASP A CA 1
ATOM 636 C C . ASP A 1 85 ? 23.607 -3.388 -29.266 1.00 66.19 85 ASP A C 1
ATOM 638 O O . ASP A 1 85 ? 24.420 -4.077 -28.626 1.00 66.19 85 ASP A O 1
ATOM 642 N N . LEU A 1 86 ? 23.148 -2.217 -28.817 1.00 71.06 86 LEU A N 1
ATOM 643 C CA . LEU A 1 86 ? 23.477 -1.671 -27.508 1.00 71.06 86 LEU A CA 1
ATOM 644 C C . LEU A 1 86 ? 22.358 -1.973 -26.500 1.00 71.06 86 LEU A C 1
ATOM 646 O O . LEU A 1 86 ? 21.181 -2.032 -26.833 1.00 71.06 86 LEU A O 1
ATOM 650 N N . PRO A 1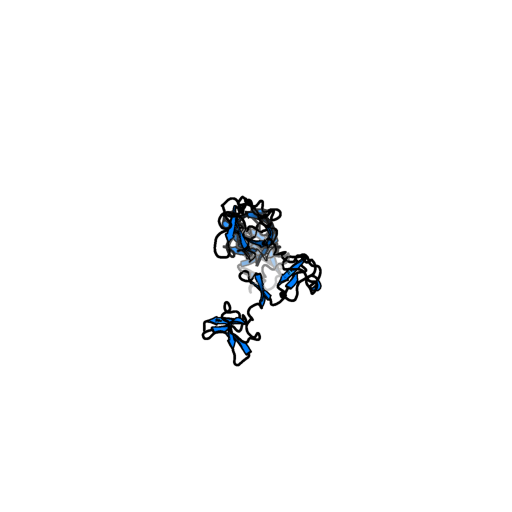 87 ? 22.698 -2.217 -25.223 1.00 76.56 87 PRO A N 1
ATOM 651 C CA . PRO A 1 87 ? 21.681 -2.410 -24.203 1.00 76.56 87 PRO A CA 1
ATOM 652 C C . PRO A 1 87 ? 20.972 -1.086 -23.886 1.00 76.56 87 PRO A C 1
ATOM 654 O O . PRO A 1 87 ? 21.624 -0.035 -23.895 1.00 76.56 87 PRO A O 1
ATOM 657 N N . PRO A 1 88 ? 19.696 -1.129 -23.457 1.00 85.12 88 PRO A N 1
ATOM 658 C CA . PRO A 1 88 ? 19.063 0.033 -22.848 1.00 85.12 88 PRO A CA 1
ATOM 659 C C . PRO A 1 88 ? 19.847 0.477 -21.604 1.00 85.12 88 PRO A C 1
ATOM 661 O O . PRO A 1 88 ? 20.506 -0.321 -20.937 1.00 85.12 88 PRO A O 1
ATOM 664 N N . ILE A 1 89 ? 19.775 1.760 -21.261 1.00 87.38 89 ILE A N 1
ATOM 665 C CA . ILE A 1 89 ? 20.521 2.349 -20.145 1.00 87.38 89 ILE A CA 1
ATOM 666 C C . ILE A 1 89 ? 19.574 3.174 -19.280 1.00 87.38 89 ILE A C 1
ATOM 668 O O . ILE A 1 89 ? 18.946 4.118 -19.762 1.00 87.38 89 ILE A O 1
ATOM 672 N N . PHE A 1 90 ? 19.517 2.842 -17.991 1.00 92.19 90 PHE A N 1
ATOM 673 C CA . PHE A 1 90 ? 18.884 3.673 -16.968 1.00 92.19 90 PHE A CA 1
ATOM 674 C C . PHE A 1 90 ? 19.776 4.873 -16.626 1.00 92.19 90 PHE A C 1
ATOM 676 O O . PHE A 1 90 ? 20.992 4.721 -16.505 1.00 92.19 90 PHE A O 1
ATOM 683 N N . ASP A 1 91 ? 19.191 6.054 -16.408 1.00 93.56 91 ASP A N 1
ATOM 684 C CA . ASP A 1 91 ? 19.955 7.247 -16.014 1.00 93.56 91 ASP A CA 1
ATOM 685 C C . ASP A 1 91 ? 20.607 7.112 -14.629 1.00 93.56 91 ASP A C 1
ATOM 687 O O . ASP A 1 91 ? 21.607 7.779 -14.341 1.00 93.56 91 ASP A O 1
ATOM 691 N N . LYS A 1 92 ? 20.069 6.222 -13.784 1.00 95.56 92 LYS A N 1
ATOM 692 C CA . LYS A 1 92 ? 20.596 5.875 -12.460 1.00 95.56 92 LYS A CA 1
ATOM 693 C C . LYS A 1 92 ? 20.596 4.364 -12.243 1.00 95.56 92 LYS A C 1
ATOM 695 O O . LYS A 1 92 ? 19.717 3.653 -12.719 1.00 95.56 92 LYS A O 1
ATOM 700 N N . GLU A 1 93 ? 21.547 3.896 -11.437 1.00 95.31 93 GLU A N 1
ATOM 701 C CA . GLU A 1 93 ? 21.579 2.509 -10.948 1.00 95.31 93 GLU A CA 1
ATOM 702 C C . GLU A 1 93 ? 20.466 2.231 -9.922 1.00 95.31 93 GLU A C 1
ATOM 704 O O . GLU A 1 93 ? 20.021 1.090 -9.784 1.00 95.31 93 GLU A O 1
ATOM 709 N N . SER A 1 94 ? 20.008 3.266 -9.204 1.00 97.12 94 SER A N 1
ATOM 710 C CA . SER A 1 94 ? 18.922 3.150 -8.233 1.00 97.12 94 SER A CA 1
ATOM 711 C C . SER A 1 94 ? 18.035 4.394 -8.124 1.00 97.12 94 SER A C 1
ATOM 713 O O . SER A 1 94 ? 18.482 5.530 -8.312 1.00 97.12 94 SER A O 1
ATOM 715 N N . TYR A 1 95 ? 16.768 4.162 -7.773 1.00 97.69 95 TYR A N 1
ATOM 716 C CA . TYR A 1 95 ? 15.746 5.179 -7.530 1.00 97.69 95 TYR A CA 1
ATOM 717 C C . TYR A 1 95 ? 15.161 5.004 -6.132 1.00 97.69 95 TYR A C 1
ATOM 719 O O . TYR A 1 95 ? 14.947 3.885 -5.674 1.00 97.69 95 TYR A O 1
ATOM 727 N N . SER A 1 96 ? 14.897 6.121 -5.458 1.00 97.38 96 SER A N 1
ATOM 728 C CA . SER A 1 96 ? 14.254 6.140 -4.146 1.00 97.38 96 SER A CA 1
ATOM 729 C C . SER A 1 96 ? 13.046 7.060 -4.189 1.00 97.38 96 SER A C 1
ATOM 731 O O . SER A 1 96 ? 13.138 8.158 -4.751 1.00 97.38 96 SER A O 1
ATOM 733 N N . PHE A 1 97 ? 11.957 6.615 -3.570 1.00 97.69 97 PHE A N 1
ATOM 734 C CA . PHE A 1 97 ? 10.698 7.344 -3.454 1.00 97.69 97 PHE A CA 1
ATOM 735 C C . PHE A 1 97 ? 10.221 7.329 -2.004 1.00 97.69 97 PHE A C 1
ATOM 737 O O . PHE A 1 97 ? 10.387 6.328 -1.311 1.00 97.69 97 PHE A O 1
ATOM 744 N N . GLU A 1 98 ? 9.638 8.437 -1.562 1.00 97.31 98 GLU A N 1
ATOM 745 C CA . GLU A 1 98 ? 8.901 8.535 -0.302 1.00 97.31 98 GLU A CA 1
ATOM 746 C C . GLU A 1 98 ? 7.426 8.685 -0.670 1.00 97.31 98 GLU A C 1
ATOM 748 O O . GLU A 1 98 ? 7.071 9.613 -1.402 1.00 97.31 98 GLU A O 1
ATOM 753 N N . VAL A 1 99 ? 6.600 7.731 -0.247 1.00 97.31 99 VAL A N 1
ATOM 754 C CA . VAL A 1 99 ? 5.185 7.649 -0.626 1.00 97.31 99 VAL A CA 1
ATOM 755 C C . VAL A 1 99 ? 4.358 7.530 0.653 1.00 97.31 99 VAL A C 1
ATOM 757 O O . VAL A 1 99 ? 4.614 6.606 1.423 1.00 97.31 99 VAL A O 1
ATOM 760 N N . PRO A 1 100 ? 3.404 8.438 0.914 1.00 96.38 100 PRO A N 1
ATOM 761 C CA . PRO A 1 100 ? 2.550 8.329 2.090 1.00 96.38 100 PRO A CA 1
ATOM 762 C C . PRO A 1 100 ? 1.628 7.123 1.982 1.00 96.38 100 PRO A C 1
ATOM 764 O O . PRO A 1 100 ? 1.249 6.731 0.878 1.00 96.38 100 PRO A O 1
ATOM 767 N N . GLU A 1 101 ? 1.278 6.515 3.111 1.00 95.44 101 GLU A N 1
ATOM 768 C CA . GLU A 1 101 ? 0.441 5.313 3.080 1.00 95.44 101 GLU A CA 1
ATOM 769 C C . GLU A 1 101 ? -0.963 5.577 2.520 1.00 95.44 101 GLU A C 1
ATOM 771 O O . GLU A 1 101 ? -1.497 4.780 1.750 1.00 95.44 101 GLU A O 1
ATOM 776 N N . ASN A 1 102 ? -1.481 6.787 2.752 1.00 92.50 102 ASN A N 1
ATOM 777 C CA . ASN A 1 102 ? -2.731 7.278 2.177 1.00 92.50 102 ASN A CA 1
ATOM 778 C C . ASN A 1 102 ? -2.628 7.697 0.692 1.00 92.50 102 ASN A C 1
ATOM 780 O O . ASN A 1 102 ? -3.544 8.342 0.164 1.00 92.50 102 ASN A O 1
ATOM 784 N N . PHE A 1 103 ? -1.527 7.374 -0.000 1.00 95.31 103 PHE A N 1
ATOM 785 C CA . PHE A 1 103 ? -1.375 7.679 -1.419 1.00 95.31 103 PHE A CA 1
ATOM 786 C C . PHE A 1 103 ? -2.420 6.914 -2.253 1.00 95.31 103 PHE A C 1
ATOM 788 O O . PHE A 1 103 ? -2.557 5.699 -2.099 1.00 95.31 103 PHE A O 1
ATOM 795 N N . PRO A 1 104 ? -3.156 7.582 -3.164 1.00 95.44 104 PRO A N 1
ATOM 796 C CA . PRO A 1 104 ? -4.233 6.929 -3.902 1.00 95.44 104 PRO A CA 1
ATOM 797 C C . PRO A 1 104 ? -3.755 5.768 -4.782 1.00 95.44 104 PRO A C 1
ATOM 799 O O . PRO A 1 104 ? -2.715 5.851 -5.442 1.00 95.44 104 PRO A O 1
ATOM 802 N N . THR A 1 105 ? -4.575 4.721 -4.877 1.00 94.88 105 THR A N 1
ATOM 803 C CA . THR A 1 105 ? -4.396 3.671 -5.887 1.00 94.88 105 THR A CA 1
ATOM 804 C C . THR A 1 105 ? -4.553 4.234 -7.300 1.00 94.88 105 THR A C 1
ATOM 806 O O . THR A 1 105 ? -5.202 5.258 -7.517 1.00 94.88 105 THR A O 1
ATOM 809 N N . ASP A 1 106 ? -3.920 3.579 -8.269 1.00 93.50 106 ASP A N 1
ATOM 810 C CA . ASP A 1 106 ? -3.820 3.927 -9.691 1.00 93.50 106 ASP A CA 1
ATOM 811 C C . ASP A 1 106 ? -3.065 5.231 -10.007 1.00 93.50 106 ASP A C 1
ATOM 813 O O . ASP A 1 106 ? -2.941 5.626 -11.174 1.00 93.50 106 ASP A O 1
ATOM 817 N N . TRP A 1 107 ? -2.525 5.909 -8.992 1.00 93.81 107 TRP A N 1
ATOM 818 C CA . TRP A 1 107 ? -1.766 7.145 -9.166 1.00 93.81 107 TRP A CA 1
ATOM 819 C C . TRP A 1 107 ? -0.271 6.881 -9.314 1.00 93.81 107 TRP A C 1
ATOM 821 O O . TRP A 1 107 ? 0.273 5.923 -8.775 1.00 93.81 107 TRP A O 1
ATOM 831 N N . ASP A 1 108 ? 0.393 7.761 -10.061 1.00 94.56 108 ASP A N 1
ATOM 832 C CA . ASP A 1 108 ? 1.830 7.721 -10.330 1.00 94.56 108 ASP A CA 1
ATOM 833 C C . ASP A 1 108 ? 2.611 8.545 -9.297 1.00 94.56 108 ASP A C 1
ATOM 835 O O . ASP A 1 108 ? 2.440 9.765 -9.210 1.00 94.56 108 ASP A O 1
ATOM 839 N N . PHE A 1 109 ? 3.509 7.896 -8.554 1.00 94.75 109 PHE A N 1
ATOM 840 C CA . PHE A 1 109 ? 4.376 8.561 -7.573 1.00 94.75 109 PHE A CA 1
ATOM 841 C C . PHE A 1 109 ? 5.766 8.928 -8.126 1.00 94.75 109 PHE A C 1
ATOM 843 O O . PHE A 1 109 ? 6.554 9.594 -7.452 1.00 94.75 109 PHE A O 1
ATOM 850 N N . THR A 1 110 ? 6.092 8.553 -9.367 1.00 94.25 110 THR A N 1
ATOM 851 C CA . THR A 1 110 ? 7.437 8.742 -9.944 1.00 94.25 110 THR A CA 1
ATOM 852 C C . THR A 1 110 ? 7.739 10.177 -10.374 1.00 94.25 110 THR A C 1
ATOM 854 O O . THR A 1 110 ? 8.897 10.527 -10.609 1.00 94.25 110 THR A O 1
ATOM 857 N N . SER A 1 111 ? 6.727 11.049 -10.408 1.00 87.50 111 SER A N 1
ATOM 858 C CA . SER A 1 111 ? 6.858 12.455 -10.817 1.00 87.50 111 SER A CA 1
ATOM 859 C C . SER A 1 111 ? 7.911 13.255 -10.031 1.00 87.50 111 SER A C 1
ATOM 861 O O . SER A 1 111 ? 8.511 14.181 -10.580 1.00 87.50 111 SER A O 1
ATOM 863 N N . ALA A 1 112 ? 8.181 12.887 -8.772 1.00 85.94 112 ALA A N 1
ATOM 864 C CA . ALA A 1 112 ? 9.196 13.529 -7.935 1.00 85.94 112 ALA A CA 1
ATOM 865 C C . ALA A 1 112 ? 10.642 13.141 -8.307 1.00 85.94 112 ALA A C 1
ATOM 867 O O . ALA A 1 112 ? 11.573 13.913 -8.067 1.00 85.94 112 ALA A O 1
ATOM 868 N N . ASN A 1 113 ? 10.848 11.958 -8.891 1.00 92.94 113 ASN A N 1
ATOM 869 C CA . ASN A 1 113 ? 12.160 11.430 -9.259 1.00 92.94 113 ASN A CA 1
ATOM 870 C C . ASN A 1 113 ? 12.022 10.535 -10.495 1.00 92.94 113 ASN A C 1
ATOM 872 O O . ASN A 1 113 ? 11.939 9.313 -10.392 1.00 92.94 113 ASN A O 1
ATOM 876 N N . LEU A 1 114 ? 11.975 11.178 -11.663 1.00 93.12 114 LEU A N 1
ATOM 877 C CA . LEU A 1 114 ? 11.731 10.507 -12.936 1.00 93.12 114 LEU A CA 1
ATOM 878 C C . LEU A 1 114 ? 12.762 9.405 -13.206 1.00 93.12 114 LEU A C 1
ATOM 880 O O . LEU A 1 114 ? 13.968 9.602 -13.025 1.00 93.12 114 LEU A O 1
ATOM 884 N N . ILE A 1 115 ? 12.254 8.276 -13.693 1.00 94.00 115 ILE A N 1
ATOM 885 C CA . ILE A 1 115 ? 13.038 7.169 -14.234 1.00 94.00 115 ILE A CA 1
ATOM 886 C C . ILE A 1 115 ? 13.224 7.439 -15.720 1.00 94.00 115 ILE A C 1
ATOM 888 O O . ILE A 1 115 ? 12.238 7.595 -16.435 1.00 94.00 115 ILE A O 1
ATOM 892 N N . THR A 1 116 ? 14.463 7.498 -16.197 1.00 91.62 116 THR A N 1
ATOM 893 C CA . THR A 1 116 ? 14.749 7.690 -17.620 1.00 91.62 116 THR A CA 1
ATOM 894 C C . THR A 1 116 ? 15.514 6.495 -18.148 1.00 91.62 116 THR A C 1
ATOM 896 O O . THR A 1 116 ? 16.581 6.139 -17.651 1.00 91.62 116 THR A O 1
ATOM 899 N N . ILE A 1 117 ? 14.963 5.880 -19.185 1.00 88.69 117 ILE A N 1
ATOM 900 C CA . ILE A 1 117 ? 15.597 4.787 -19.908 1.00 88.69 117 ILE A CA 1
ATOM 901 C C . ILE A 1 117 ? 15.912 5.301 -21.302 1.00 88.69 117 ILE A C 1
ATOM 903 O O . ILE A 1 117 ? 15.046 5.851 -21.978 1.00 88.69 117 ILE A O 1
ATOM 907 N N . SER A 1 118 ? 17.160 5.159 -21.717 1.00 84.56 118 SER A N 1
ATOM 908 C CA . SER A 1 118 ? 17.640 5.606 -23.020 1.00 84.56 118 SER A CA 1
ATOM 909 C C . SER A 1 118 ? 18.229 4.439 -23.787 1.00 84.56 118 SER A C 1
ATOM 911 O O . SER A 1 118 ? 18.833 3.548 -23.195 1.00 84.56 118 SER A O 1
ATOM 913 N N . ASP A 1 119 ? 18.031 4.458 -25.095 1.00 76.19 119 ASP A N 1
ATOM 914 C CA . ASP A 1 119 ? 18.704 3.566 -26.023 1.00 76.19 119 ASP A CA 1
ATOM 915 C C . ASP A 1 119 ? 19.553 4.434 -26.9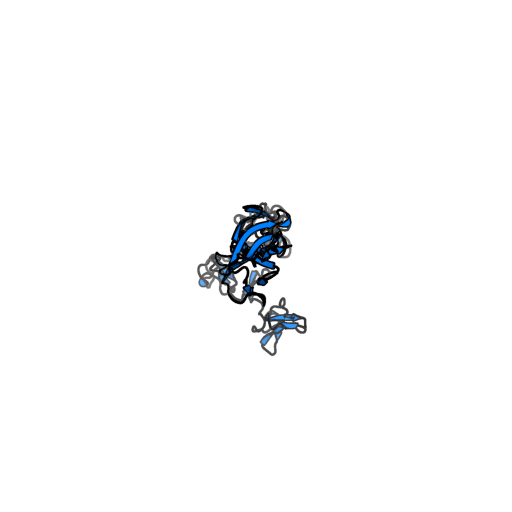54 1.00 76.19 119 ASP A C 1
ATOM 917 O O . ASP A 1 119 ? 19.108 5.490 -27.428 1.00 76.19 119 ASP A O 1
ATOM 921 N N . THR A 1 120 ? 20.821 4.065 -27.111 1.00 70.69 120 THR A N 1
ATOM 922 C CA . THR A 1 120 ? 21.789 4.860 -27.867 1.00 70.69 120 THR A CA 1
ATOM 923 C C . THR A 1 120 ? 21.881 4.471 -29.336 1.00 70.69 120 THR A C 1
ATOM 925 O O . THR A 1 120 ? 22.584 5.176 -30.068 1.00 70.69 120 THR A O 1
ATOM 928 N N . ASP A 1 121 ? 21.141 3.450 -29.772 1.00 68.75 121 ASP A N 1
ATOM 929 C CA . ASP A 1 121 ? 21.139 2.995 -31.160 1.00 68.75 121 ASP A CA 1
ATOM 930 C C . ASP A 1 121 ? 20.545 4.058 -32.104 1.00 68.75 121 ASP A C 1
ATOM 932 O O . ASP A 1 121 ? 19.504 4.693 -31.879 1.00 68.75 121 ASP A O 1
ATOM 936 N N . TYR A 1 122 ? 21.270 4.344 -33.182 1.00 59.41 122 TYR A N 1
ATOM 937 C CA . TYR A 1 122 ? 21.025 5.463 -34.076 1.00 59.41 122 TYR A CA 1
ATOM 938 C C . TYR A 1 122 ? 19.872 5.181 -35.043 1.00 59.41 122 TYR A C 1
ATOM 940 O O . TYR A 1 122 ? 19.946 4.356 -35.952 1.00 59.41 122 TYR A O 1
ATOM 948 N N . GLY A 1 123 ? 18.802 5.972 -34.932 1.00 55.12 123 GLY A N 1
ATOM 949 C CA . GLY A 1 123 ? 17.666 5.900 -35.859 1.00 55.12 123 GLY A CA 1
ATOM 950 C C . GLY A 1 123 ? 16.705 4.740 -35.584 1.00 55.12 123 GLY A C 1
ATOM 951 O O . GLY A 1 123 ? 15.766 4.546 -36.362 1.00 55.12 123 GLY A O 1
ATOM 952 N N . VAL A 1 124 ? 16.901 4.025 -34.476 1.00 56.50 124 VAL A N 1
ATOM 953 C CA . VAL A 1 124 ? 15.965 3.048 -33.919 1.00 56.50 124 VAL A CA 1
ATOM 954 C C . VAL A 1 124 ? 14.998 3.804 -32.994 1.00 56.50 124 VAL A C 1
ATOM 956 O O . VAL A 1 124 ? 15.403 4.650 -32.199 1.00 56.50 124 VAL A O 1
ATOM 959 N N . GLN A 1 125 ? 13.686 3.600 -33.160 1.00 56.91 125 GLN A N 1
ATOM 960 C CA . GLN A 1 125 ? 12.725 4.019 -32.128 1.00 56.91 125 GLN A CA 1
ATOM 961 C C . GLN A 1 125 ? 12.956 3.119 -30.924 1.00 56.91 125 GLN A C 1
ATOM 963 O O . GLN A 1 125 ? 13.055 1.919 -31.132 1.00 56.91 125 GLN A O 1
ATOM 968 N N . PHE A 1 126 ? 13.004 3.677 -29.719 1.00 58.97 126 PHE A N 1
ATOM 969 C CA . PHE A 1 126 ? 13.144 2.946 -28.464 1.00 58.97 126 PHE A CA 1
ATOM 970 C C . PHE A 1 126 ? 12.146 1.774 -28.420 1.00 58.97 126 PHE A C 1
ATOM 972 O O . PHE A 1 126 ? 10.956 1.974 -28.172 1.00 58.97 126 PHE A O 1
ATOM 979 N N . HIS A 1 127 ? 12.623 0.567 -28.737 1.00 58.91 127 HIS A N 1
ATOM 980 C CA . HIS A 1 127 ? 11.853 -0.675 -28.759 1.00 58.91 127 HIS A CA 1
ATOM 981 C C . HIS A 1 127 ? 12.241 -1.485 -27.524 1.00 58.91 127 HIS A C 1
ATOM 983 O O . HIS A 1 127 ? 12.769 -2.588 -27.616 1.00 58.91 127 HIS A O 1
ATOM 989 N N . THR A 1 128 ? 11.973 -0.961 -26.325 1.00 58.78 128 THR A N 1
ATOM 990 C CA . THR A 1 128 ? 11.849 -1.892 -25.204 1.00 58.78 128 THR A CA 1
ATOM 991 C C . THR A 1 128 ? 10.553 -2.653 -25.411 1.00 58.78 128 THR A C 1
ATOM 993 O O . THR A 1 128 ? 9.470 -2.078 -25.282 1.00 58.78 128 THR A O 1
ATOM 996 N N . ASN A 1 129 ? 10.659 -3.931 -25.764 1.00 58.38 129 ASN A N 1
ATOM 997 C CA . ASN A 1 129 ? 9.497 -4.797 -25.943 1.00 58.38 129 ASN A CA 1
ATOM 998 C C . ASN A 1 129 ? 8.769 -5.034 -24.609 1.00 58.38 129 ASN A C 1
ATOM 1000 O O . ASN A 1 129 ? 7.588 -5.375 -24.608 1.00 58.38 129 ASN A O 1
ATOM 1004 N N . GLU A 1 130 ? 9.459 -4.826 -23.482 1.00 75.50 130 GLU A N 1
ATOM 1005 C CA . GLU A 1 130 ? 8.911 -5.028 -22.147 1.00 75.50 130 GLU A CA 1
ATOM 1006 C C . GLU A 1 130 ? 9.636 -4.146 -21.116 1.00 75.50 130 GLU A C 1
ATOM 1008 O O . GLU A 1 130 ? 10.871 -4.083 -21.085 1.00 75.50 130 GLU A O 1
ATOM 1013 N N . ILE A 1 131 ? 8.856 -3.463 -20.275 1.00 88.56 131 ILE A N 1
ATOM 1014 C CA . ILE A 1 131 ? 9.317 -2.903 -19.002 1.00 88.56 131 ILE A CA 1
ATOM 1015 C C . ILE A 1 131 ? 8.544 -3.641 -17.919 1.00 88.56 131 ILE A C 1
ATOM 1017 O O . ILE A 1 131 ? 7.317 -3.706 -17.986 1.00 88.56 131 ILE A O 1
ATOM 1021 N N . SER A 1 132 ? 9.251 -4.201 -16.944 1.00 92.50 132 SER A N 1
ATOM 1022 C CA . SER A 1 132 ? 8.632 -4.999 -15.889 1.00 92.50 132 SER A CA 1
ATOM 1023 C C . SER A 1 132 ? 9.265 -4.748 -14.527 1.00 92.50 132 SER A C 1
ATOM 1025 O O . SER A 1 132 ? 10.350 -4.172 -14.411 1.00 92.50 132 SER A O 1
ATOM 1027 N N . ILE A 1 133 ? 8.555 -5.190 -13.496 1.00 95.62 133 ILE A N 1
ATOM 1028 C CA . ILE A 1 133 ? 9.019 -5.252 -12.115 1.00 95.62 133 ILE A CA 1
ATOM 1029 C C . ILE A 1 133 ? 9.208 -6.733 -11.745 1.00 95.62 133 ILE A C 1
ATOM 1031 O O . ILE A 1 133 ? 8.400 -7.574 -12.141 1.00 95.62 133 ILE A O 1
ATOM 1035 N N . ASP A 1 134 ? 10.267 -7.067 -11.003 1.00 95.50 134 ASP A N 1
ATOM 1036 C CA . ASP A 1 134 ? 10.544 -8.448 -10.573 1.00 95.50 134 ASP A CA 1
ATOM 1037 C C . ASP A 1 134 ? 9.718 -8.917 -9.365 1.00 95.50 134 ASP A C 1
ATOM 1039 O O . ASP A 1 134 ? 9.433 -10.110 -9.242 1.00 95.50 134 ASP A O 1
ATOM 1043 N N . GLN A 1 135 ? 9.371 -8.003 -8.457 1.00 95.56 135 GLN A N 1
ATOM 1044 C CA . GLN A 1 135 ? 8.754 -8.282 -7.158 1.00 95.56 135 GLN A CA 1
ATOM 1045 C C . GLN A 1 135 ? 7.716 -7.222 -6.791 1.00 95.56 135 GLN A C 1
ATOM 1047 O O . GLN A 1 135 ? 7.829 -6.074 -7.197 1.00 95.56 135 GLN A O 1
ATOM 1052 N N . HIS A 1 136 ? 6.740 -7.586 -5.957 1.00 96.44 136 HIS A N 1
ATOM 1053 C CA . HIS A 1 136 ? 5.655 -6.688 -5.538 1.00 96.44 136 HIS A CA 1
ATOM 1054 C C . HIS A 1 136 ? 4.748 -6.223 -6.693 1.00 96.44 136 HIS A C 1
ATOM 1056 O O . HIS A 1 136 ? 4.211 -5.118 -6.658 1.00 96.44 136 HIS A O 1
ATOM 1062 N N . SER A 1 137 ? 4.555 -7.062 -7.717 1.00 95.38 137 SER A N 1
ATOM 1063 C CA . SER A 1 137 ? 3.628 -6.797 -8.831 1.00 95.38 137 SER A CA 1
ATOM 1064 C C . SER A 1 137 ? 2.146 -6.851 -8.435 1.00 95.38 137 SER A C 1
ATOM 1066 O O . SER A 1 137 ? 1.281 -6.489 -9.224 1.00 95.38 137 SER A O 1
ATOM 1068 N N . ASP A 1 138 ? 1.843 -7.297 -7.215 1.00 94.88 138 ASP A N 1
ATOM 1069 C CA . ASP A 1 138 ? 0.549 -7.159 -6.545 1.00 94.88 138 ASP A CA 1
ATO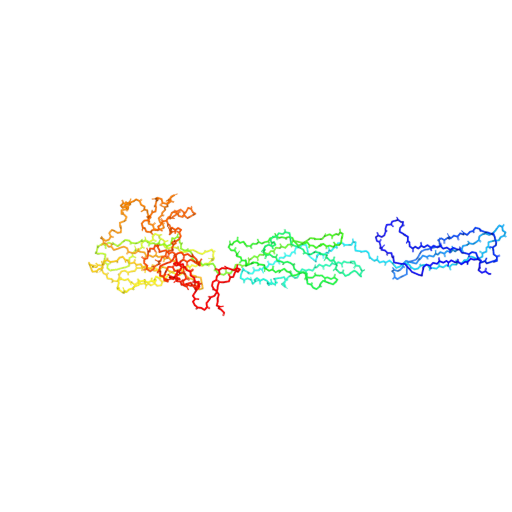M 1070 C C . ASP A 1 138 ? 0.336 -5.755 -5.946 1.00 94.88 138 ASP A C 1
ATOM 1072 O O . ASP A 1 138 ? -0.797 -5.370 -5.666 1.00 94.88 138 ASP A O 1
ATOM 1076 N N . VAL A 1 139 ? 1.417 -4.986 -5.760 1.00 96.50 139 VAL A N 1
ATOM 1077 C CA . VAL A 1 139 ? 1.408 -3.657 -5.125 1.00 96.50 139 VAL A CA 1
ATOM 1078 C C . VAL A 1 139 ? 1.702 -2.543 -6.117 1.00 96.50 139 VAL A C 1
ATOM 1080 O O . VAL A 1 139 ? 1.117 -1.467 -6.016 1.00 96.50 139 VAL A O 1
ATOM 1083 N N . PHE A 1 140 ? 2.585 -2.789 -7.082 1.00 97.62 140 PHE A N 1
ATOM 1084 C CA . PHE A 1 140 ? 3.046 -1.791 -8.037 1.00 97.62 140 PHE A CA 1
ATOM 1085 C C . PHE A 1 140 ? 2.818 -2.250 -9.475 1.00 97.62 140 PHE A C 1
ATOM 1087 O O . PHE A 1 140 ? 3.146 -3.379 -9.838 1.00 97.62 140 PHE A O 1
ATOM 1094 N N . ASP A 1 141 ? 2.327 -1.333 -10.305 1.00 95.75 141 ASP A N 1
ATOM 1095 C CA . ASP A 1 141 ? 2.281 -1.475 -11.761 1.00 95.75 141 ASP A CA 1
ATOM 1096 C C . ASP A 1 141 ? 3.303 -0.541 -12.406 1.00 95.75 141 ASP A C 1
ATOM 1098 O O . ASP A 1 141 ? 3.525 0.571 -11.922 1.00 95.75 141 ASP A O 1
ATOM 1102 N N . ILE A 1 142 ? 3.904 -0.969 -13.514 1.00 94.44 142 ILE A N 1
ATOM 1103 C CA . ILE A 1 142 ? 4.827 -0.148 -14.298 1.00 94.44 142 ILE A CA 1
ATOM 1104 C C . ILE A 1 142 ? 4.313 -0.005 -15.723 1.00 94.44 142 ILE A C 1
ATOM 1106 O O . ILE A 1 142 ? 4.072 -0.984 -16.425 1.00 94.44 142 ILE A O 1
ATOM 1110 N N . GLN A 1 143 ? 4.177 1.240 -16.174 1.00 90.12 143 GLN A N 1
ATOM 1111 C CA . GLN A 1 143 ? 3.667 1.535 -17.507 1.00 90.12 143 GLN A CA 1
ATOM 1112 C C . GLN A 1 143 ? 4.640 2.428 -18.276 1.00 90.12 143 GLN A C 1
ATOM 1114 O O . GLN A 1 143 ? 5.035 3.483 -17.768 1.00 90.12 143 GLN A O 1
ATOM 1119 N N . PRO A 1 144 ? 5.005 2.063 -19.518 1.00 86.75 144 PRO A N 1
ATOM 1120 C CA . PRO A 1 144 ? 5.822 2.919 -20.367 1.00 86.75 144 PRO A CA 1
ATOM 1121 C C . PRO A 1 144 ? 5.081 4.227 -20.693 1.00 86.75 144 PRO A C 1
ATOM 1123 O O . PRO A 1 144 ? 3.943 4.205 -21.168 1.00 86.75 144 PRO A O 1
ATOM 1126 N N . LEU A 1 145 ? 5.739 5.374 -20.493 1.00 81.44 145 LEU A N 1
ATOM 1127 C CA . LEU A 1 145 ? 5.245 6.690 -20.909 1.00 81.44 145 LEU A CA 1
ATOM 1128 C C . LEU A 1 145 ? 6.258 7.355 -21.854 1.00 81.44 145 LEU A C 1
ATOM 1130 O O . LEU A 1 145 ? 7.462 7.349 -21.603 1.00 81.44 145 LEU A O 1
ATOM 1134 N N . LEU A 1 146 ? 5.757 7.978 -22.927 1.00 73.19 146 LEU A N 1
ATOM 1135 C CA . LEU A 1 146 ? 6.539 8.826 -23.845 1.00 73.19 146 LEU A CA 1
ATOM 1136 C C . LEU A 1 146 ? 7.793 8.159 -24.455 1.00 73.19 146 LEU A C 1
ATOM 1138 O O . LEU A 1 146 ? 8.812 8.814 -24.638 1.00 73.19 146 LEU A O 1
ATOM 1142 N N . CYS A 1 147 ? 7.716 6.878 -24.815 1.00 75.62 147 CYS A N 1
ATOM 1143 C CA . CYS A 1 147 ? 8.870 6.112 -25.295 1.00 75.62 147 CYS A CA 1
ATOM 1144 C C . CYS A 1 147 ? 9.161 6.420 -26.774 1.00 75.62 147 CYS A C 1
ATOM 1146 O O . CYS A 1 147 ? 8.450 5.974 -27.675 1.00 75.62 147 CYS A O 1
ATOM 1148 N N . MET A 1 148 ? 10.177 7.255 -27.015 1.00 71.88 148 MET A N 1
ATOM 1149 C CA . MET A 1 148 ? 10.637 7.633 -28.359 1.00 71.88 148 MET A CA 1
ATOM 1150 C C . MET A 1 148 ? 12.126 7.358 -28.549 1.00 71.88 148 MET A C 1
ATOM 1152 O O . MET A 1 148 ? 12.485 6.379 -29.179 1.00 71.88 148 MET A O 1
ATOM 1156 N N . LYS A 1 149 ? 12.991 8.250 -28.060 1.00 68.56 149 LYS A N 1
ATOM 1157 C CA . LYS A 1 149 ? 14.445 8.031 -27.951 1.00 68.56 149 LYS A CA 1
ATOM 1158 C C . LYS A 1 149 ? 14.832 7.718 -26.505 1.00 68.56 149 LYS A C 1
ATOM 1160 O O . LYS A 1 149 ? 15.767 6.980 -26.228 1.00 68.56 149 LYS A O 1
ATOM 1165 N N . GLU A 1 150 ? 14.072 8.308 -25.601 1.00 80.88 150 GLU A N 1
ATOM 1166 C CA . GLU A 1 150 ? 14.079 8.049 -24.178 1.00 80.88 150 GLU A CA 1
ATOM 1167 C C . GLU A 1 150 ? 12.660 7.608 -23.814 1.00 80.88 150 GLU A C 1
ATOM 1169 O O . GLU A 1 150 ? 11.700 7.955 -24.513 1.00 80.88 150 GLU A O 1
ATOM 1174 N N . CYS A 1 151 ? 12.539 6.820 -22.758 1.00 84.94 151 CYS A N 1
ATOM 1175 C CA . CYS A 1 151 ? 11.289 6.328 -22.208 1.00 84.94 151 CYS A CA 1
ATOM 1176 C C . CYS A 1 151 ? 11.279 6.635 -20.718 1.00 84.94 151 CYS A C 1
ATOM 1178 O O . CYS A 1 151 ? 12.270 6.417 -20.015 1.00 84.94 151 CYS A O 1
ATOM 1180 N N . THR A 1 152 ? 10.157 7.164 -20.250 1.00 90.50 152 THR A N 1
ATOM 1181 C CA . THR A 1 152 ? 9.981 7.573 -18.860 1.00 90.50 152 THR A CA 1
ATOM 1182 C C . THR A 1 152 ? 8.842 6.750 -18.285 1.00 90.50 152 THR A C 1
ATOM 1184 O O . THR A 1 152 ? 7.700 7.199 -18.329 1.00 90.50 152 THR A O 1
ATOM 1187 N N . PRO A 1 153 ? 9.081 5.509 -17.834 1.00 91.88 153 PRO A N 1
ATOM 1188 C CA . PRO A 1 153 ? 8.008 4.723 -17.254 1.00 91.88 153 PRO A CA 1
ATOM 1189 C C . PRO A 1 153 ? 7.493 5.390 -15.978 1.00 91.88 153 PRO A C 1
ATOM 1191 O O . PRO A 1 153 ? 8.264 5.974 -15.214 1.00 91.88 153 PRO A O 1
ATOM 1194 N N . LYS A 1 154 ? 6.190 5.260 -15.748 1.00 93.38 154 LYS A N 1
ATOM 1195 C CA . LYS A 1 154 ? 5.567 5.588 -14.469 1.00 93.38 154 LYS A CA 1
ATOM 1196 C C . LYS A 1 154 ? 5.343 4.318 -13.664 1.00 93.38 154 LYS A C 1
ATOM 1198 O O . LYS A 1 154 ? 5.030 3.276 -14.243 1.00 93.38 154 LYS A O 1
ATOM 1203 N N . ILE A 1 155 ? 5.474 4.428 -12.349 1.00 96.12 155 ILE A N 1
ATOM 1204 C CA . ILE A 1 155 ? 5.121 3.366 -11.409 1.00 96.12 155 ILE A CA 1
ATOM 1205 C C . ILE A 1 155 ? 3.912 3.848 -10.618 1.00 96.12 155 ILE A C 1
ATOM 1207 O O . ILE A 1 155 ? 3.946 4.932 -10.030 1.00 96.12 155 ILE A O 1
ATOM 1211 N N . SER A 1 156 ? 2.847 3.056 -10.644 1.00 95.69 156 SER A N 1
ATOM 1212 C CA . SER A 1 156 ? 1.595 3.337 -9.949 1.00 95.69 156 SER A CA 1
ATOM 1213 C C . SER A 1 156 ? 1.274 2.291 -8.897 1.00 95.69 156 SER A C 1
ATOM 1215 O O . SER A 1 156 ? 1.763 1.165 -8.947 1.00 95.69 156 SER A O 1
ATOM 1217 N N . LEU A 1 157 ? 0.448 2.687 -7.938 1.00 96.62 157 LEU A N 1
ATOM 1218 C CA . LEU A 1 157 ? 0.018 1.847 -6.829 1.00 96.62 157 LEU A CA 1
ATOM 1219 C C . LEU A 1 157 ? -1.206 1.005 -7.234 1.00 96.62 157 LEU A C 1
ATOM 1221 O O . LEU A 1 157 ? -2.179 1.566 -7.720 1.00 96.62 157 LEU A O 1
ATOM 1225 N N . LEU A 1 158 ? -1.194 -0.312 -7.037 1.00 95.56 158 LEU A N 1
ATOM 1226 C CA . LEU A 1 158 ? -2.328 -1.205 -7.335 1.00 95.56 158 LEU A CA 1
ATOM 1227 C C . LEU A 1 158 ? -3.207 -1.490 -6.113 1.00 95.56 158 LEU A C 1
ATOM 1229 O O . LEU A 1 158 ? -4.409 -1.704 -6.253 1.00 95.56 158 LEU A O 1
ATOM 1233 N N . ARG A 1 159 ? -2.615 -1.483 -4.917 1.00 94.00 159 ARG A N 1
ATOM 1234 C CA . ARG A 1 159 ? -3.314 -1.637 -3.636 1.00 94.00 159 ARG A CA 1
ATOM 1235 C C . ARG A 1 159 ? -2.900 -0.518 -2.680 1.00 94.00 159 ARG A C 1
ATOM 1237 O O . ARG A 1 159 ? -1.786 -0.024 -2.839 1.00 94.00 159 ARG A O 1
ATOM 1244 N N . PRO A 1 160 ? -3.745 -0.135 -1.707 1.00 94.44 160 PRO A N 1
ATOM 1245 C CA . PRO A 1 160 ? -3.362 0.815 -0.667 1.00 94.44 160 PRO A CA 1
ATOM 1246 C C . PRO A 1 160 ? -2.095 0.363 0.064 1.00 94.44 160 PRO A C 1
ATOM 1248 O O . PRO A 1 160 ? -1.871 -0.839 0.239 1.00 94.44 160 PRO A O 1
ATOM 1251 N N . LEU A 1 161 ? -1.270 1.328 0.459 1.00 96.00 161 LEU A N 1
ATOM 1252 C CA . LEU A 1 161 ? -0.145 1.078 1.349 1.00 96.00 161 LEU A CA 1
ATOM 1253 C C . LEU A 1 161 ? -0.630 1.129 2.799 1.00 96.00 161 LEU A C 1
ATOM 1255 O O . LEU A 1 161 ? -1.640 1.754 3.097 1.00 96.00 161 LEU A O 1
ATOM 1259 N N . ASP A 1 162 ? 0.125 0.469 3.664 1.00 94.00 162 ASP A N 1
ATOM 1260 C CA . ASP A 1 162 ? -0.072 0.449 5.109 1.00 94.00 162 ASP A CA 1
ATOM 1261 C C . ASP A 1 162 ? 1.336 0.436 5.730 1.00 94.00 162 ASP A C 1
ATOM 1263 O O . ASP A 1 162 ? 2.155 -0.458 5.453 1.00 94.00 162 ASP A O 1
ATOM 1267 N N . TYR A 1 163 ? 1.671 1.496 6.462 1.00 95.50 163 TYR A N 1
ATOM 1268 C CA . TYR A 1 163 ? 2.974 1.686 7.084 1.00 95.50 163 TYR A CA 1
ATOM 1269 C C . TYR A 1 163 ? 3.202 0.686 8.228 1.00 95.50 163 TYR A C 1
ATOM 1271 O O . TYR A 1 163 ? 4.324 0.182 8.402 1.00 95.50 163 TYR A O 1
ATOM 1279 N N . GLU A 1 164 ? 2.152 0.350 8.971 1.00 91.06 164 GLU A N 1
ATOM 1280 C CA . GLU A 1 164 ? 2.121 -0.647 10.037 1.00 91.06 164 GLU A CA 1
ATOM 1281 C C . GLU A 1 164 ? 2.369 -2.055 9.493 1.00 91.06 164 GLU A C 1
ATOM 1283 O O . GLU A 1 164 ? 3.118 -2.825 10.110 1.00 91.06 164 GLU A O 1
ATOM 1288 N N . GLU A 1 165 ? 1.806 -2.373 8.322 1.00 92.81 165 GLU A N 1
ATOM 1289 C CA . GLU A 1 165 ? 2.034 -3.637 7.614 1.00 92.81 165 GLU A CA 1
ATOM 1290 C C . GLU A 1 165 ? 3.461 -3.709 7.045 1.00 92.81 165 GLU A C 1
ATOM 1292 O O . GLU A 1 165 ? 4.215 -4.648 7.337 1.00 92.81 165 GLU A O 1
ATOM 1297 N N . GLN A 1 166 ? 3.855 -2.734 6.215 1.00 95.38 166 GLN A N 1
ATOM 1298 C CA . GLN A 1 166 ? 5.143 -2.763 5.524 1.00 95.38 166 GLN A CA 1
ATOM 1299 C C . GLN A 1 166 ? 5.699 -1.368 5.196 1.00 95.38 166 GLN A C 1
ATOM 1301 O O . GLN A 1 166 ? 5.345 -0.717 4.218 1.00 95.38 166 GLN A O 1
ATOM 1306 N N . ARG A 1 167 ? 6.747 -0.986 5.933 1.00 96.62 167 ARG A N 1
ATOM 1307 C CA . ARG A 1 167 ? 7.397 0.339 5.857 1.00 96.62 167 ARG A CA 1
ATOM 1308 C C . ARG A 1 167 ? 8.259 0.594 4.620 1.00 96.62 167 ARG A C 1
ATOM 1310 O O . ARG A 1 167 ? 8.647 1.733 4.360 1.00 96.62 167 ARG A O 1
ATOM 1317 N N . SER A 1 168 ? 8.676 -0.447 3.901 1.00 97.62 168 SER A N 1
ATOM 1318 C CA . SER A 1 168 ? 9.556 -0.289 2.739 1.00 97.62 168 SER A CA 1
ATOM 1319 C C . SER A 1 168 ? 9.432 -1.443 1.754 1.00 97.62 168 SER A C 1
ATOM 1321 O O . SER A 1 168 ? 9.295 -2.602 2.147 1.00 97.62 168 SER A O 1
ATOM 1323 N N . TYR A 1 169 ? 9.541 -1.114 0.471 1.00 98.12 169 TYR A N 1
ATOM 1324 C CA . TYR A 1 169 ? 9.557 -2.050 -0.644 1.00 98.12 169 TYR A CA 1
ATOM 1325 C C . TYR A 1 169 ? 10.861 -1.885 -1.420 1.00 98.12 169 TYR A C 1
ATOM 1327 O O . TYR A 1 169 ? 11.295 -0.762 -1.689 1.00 98.12 169 TYR A O 1
ATOM 1335 N N . GLN A 1 170 ? 11.487 -3.004 -1.777 1.00 98.00 170 GLN A N 1
ATOM 1336 C CA . GLN A 1 170 ? 12.699 -3.030 -2.593 1.00 98.00 170 GLN A CA 1
ATOM 1337 C C . GLN A 1 170 ? 12.502 -4.021 -3.728 1.00 98.00 170 GLN A C 1
ATOM 1339 O O . GLN A 1 170 ? 12.263 -5.201 -3.489 1.00 98.00 170 GLN A O 1
ATOM 1344 N N . PHE A 1 171 ? 12.613 -3.534 -4.955 1.00 97.88 171 PHE A N 1
ATOM 1345 C CA . PHE A 1 171 ? 12.449 -4.337 -6.161 1.00 97.88 171 PHE A CA 1
ATOM 1346 C C . PHE A 1 171 ? 13.354 -3.809 -7.272 1.00 97.88 171 PHE A C 1
ATOM 1348 O O . PHE A 1 171 ? 14.013 -2.775 -7.134 1.00 97.88 171 PHE A O 1
ATOM 1355 N N . SER A 1 172 ? 13.415 -4.537 -8.374 1.00 97.31 172 SER A N 1
ATOM 1356 C CA . SER A 1 172 ? 14.153 -4.164 -9.570 1.00 97.31 172 SER A CA 1
ATOM 1357 C C . SER A 1 172 ? 13.187 -3.861 -10.704 1.00 97.31 172 SER A C 1
ATOM 1359 O O . SER A 1 172 ? 12.195 -4.562 -10.902 1.00 97.31 172 SER A O 1
ATOM 1361 N N . ILE A 1 173 ? 13.507 -2.831 -11.481 1.00 95.62 173 ILE A N 1
ATOM 1362 C CA . ILE A 1 173 ? 12.863 -2.573 -12.766 1.00 95.62 173 ILE A CA 1
ATOM 1363 C C . ILE A 1 173 ? 13.753 -3.109 -13.878 1.00 95.62 173 ILE A C 1
ATOM 1365 O O . ILE A 1 173 ? 14.968 -2.887 -13.883 1.00 95.62 173 ILE A O 1
ATOM 1369 N N . HIS A 1 174 ? 13.145 -3.812 -14.825 1.00 92.56 174 HIS A N 1
ATOM 1370 C CA . HIS A 1 174 ? 13.819 -4.413 -15.963 1.00 92.56 174 HIS A CA 1
ATOM 1371 C C . HIS A 1 174 ? 13.375 -3.730 -17.248 1.00 92.56 174 HIS A C 1
ATOM 1373 O O . HIS A 1 174 ? 12.187 -3.505 -17.461 1.00 92.56 174 HIS A O 1
ATOM 1379 N N . ALA A 1 175 ? 14.342 -3.418 -18.106 1.00 88.81 175 ALA A N 1
ATOM 1380 C CA . ALA A 1 175 ? 14.101 -2.937 -19.457 1.00 88.81 175 ALA A CA 1
ATOM 1381 C C . ALA A 1 175 ? 14.675 -3.954 -20.440 1.00 88.81 175 ALA A C 1
ATOM 1383 O O . ALA A 1 175 ? 15.885 -4.202 -20.436 1.00 88.81 175 ALA A O 1
ATOM 1384 N N . GLN A 1 176 ? 13.810 -4.552 -21.254 1.00 81.00 176 GLN A N 1
ATOM 1385 C CA . GLN A 1 176 ? 14.183 -5.564 -22.236 1.00 81.00 176 GLN A CA 1
ATOM 1386 C C . GLN A 1 176 ? 14.199 -4.945 -23.637 1.00 81.00 176 GLN A C 1
ATOM 1388 O O . GLN A 1 176 ? 13.140 -4.623 -24.174 1.00 81.00 176 GLN A O 1
ATOM 1393 N N . GLY A 1 177 ? 15.391 -4.801 -24.221 1.00 72.56 177 GLY A N 1
ATOM 1394 C CA . GLY A 1 177 ? 15.567 -4.548 -25.656 1.00 72.56 177 GLY A CA 1
ATOM 1395 C C . GLY A 1 177 ? 15.486 -5.849 -26.466 1.00 72.56 177 GLY A C 1
ATOM 1396 O O . GLY A 1 177 ? 15.144 -6.908 -25.927 1.00 72.56 177 GLY A O 1
ATOM 1397 N N . ASP A 1 178 ? 15.841 -5.819 -27.750 1.00 68.19 178 ASP A N 1
ATOM 1398 C CA . ASP A 1 178 ? 15.708 -6.992 -28.630 1.00 68.19 178 ASP A CA 1
ATOM 1399 C C . ASP A 1 178 ? 16.661 -8.142 -28.262 1.00 68.19 178 ASP A C 1
ATOM 1401 O O . ASP A 1 178 ? 16.314 -9.324 -28.366 1.00 68.19 178 ASP A O 1
ATOM 1405 N N . ARG A 1 179 ? 17.882 -7.814 -27.822 1.00 66.88 179 ARG A N 1
ATOM 1406 C CA . ARG A 1 179 ? 18.928 -8.807 -27.502 1.00 66.88 179 ARG A CA 1
ATOM 1407 C C . ARG A 1 179 ? 19.563 -8.647 -26.133 1.00 66.88 179 ARG A C 1
ATOM 1409 O O . ARG A 1 179 ? 20.178 -9.594 -25.641 1.00 66.88 179 ARG A O 1
ATOM 1416 N N . MET A 1 180 ? 19.429 -7.476 -25.528 1.00 74.75 180 MET A N 1
ATOM 1417 C CA . MET A 1 180 ? 20.038 -7.150 -24.248 1.00 74.75 180 MET A CA 1
ATOM 1418 C C . MET A 1 180 ? 19.011 -6.559 -23.286 1.00 74.75 180 MET A C 1
ATOM 1420 O O . MET A 1 180 ? 17.996 -6.000 -23.693 1.00 74.75 180 MET A O 1
ATOM 1424 N N . SER A 1 181 ? 19.285 -6.703 -21.993 1.00 84.50 181 SER A N 1
ATOM 1425 C CA . SER A 1 181 ? 18.436 -6.214 -20.912 1.00 84.50 181 SER A CA 1
ATOM 1426 C C . SER A 1 181 ? 19.238 -5.340 -19.963 1.00 84.50 181 SER A C 1
ATOM 1428 O O . SER A 1 181 ? 20.400 -5.645 -19.677 1.00 84.50 181 SER A O 1
ATOM 1430 N N . ALA A 1 182 ? 18.593 -4.330 -19.398 1.00 88.44 182 ALA A N 1
ATOM 1431 C CA . ALA A 1 182 ? 19.132 -3.549 -18.298 1.00 88.44 182 ALA A CA 1
ATOM 1432 C C . ALA A 1 182 ? 18.255 -3.666 -17.061 1.00 88.44 182 ALA A C 1
ATOM 1434 O O . ALA A 1 182 ? 17.092 -4.069 -17.122 1.00 88.44 182 ALA A O 1
ATOM 1435 N N . THR A 1 183 ? 18.825 -3.338 -15.908 1.00 94.19 183 THR A N 1
ATOM 1436 C CA . THR A 1 183 ? 18.130 -3.409 -14.623 1.00 94.19 183 THR A CA 1
ATOM 1437 C C . THR A 1 183 ? 18.578 -2.265 -13.730 1.00 94.19 183 THR A C 1
ATOM 1439 O O . THR A 1 183 ? 19.762 -1.930 -13.720 1.00 94.19 183 THR A O 1
ATOM 1442 N N . ALA A 1 184 ? 17.644 -1.694 -12.977 1.00 96.25 184 ALA A N 1
ATOM 1443 C CA . ALA A 1 184 ? 17.918 -0.722 -11.926 1.00 96.25 184 ALA A CA 1
ATOM 1444 C C . ALA A 1 184 ? 17.107 -1.060 -10.671 1.00 96.25 184 ALA A C 1
ATOM 1446 O O . ALA A 1 184 ? 16.030 -1.649 -10.763 1.00 96.25 184 ALA A O 1
ATOM 1447 N N . SER A 1 185 ? 17.619 -0.697 -9.497 1.00 97.94 185 SER A N 1
ATOM 1448 C CA . SER A 1 185 ? 16.933 -0.950 -8.225 1.00 97.94 185 SER A CA 1
ATOM 1449 C C . SER A 1 185 ? 15.993 0.195 -7.856 1.00 97.94 185 SER A C 1
ATOM 1451 O O . SER A 1 185 ? 16.319 1.366 -8.040 1.00 97.94 185 SER A O 1
ATOM 1453 N N . VAL A 1 186 ? 14.844 -0.127 -7.277 1.00 98.19 186 VAL A N 1
ATOM 1454 C CA . VAL A 1 186 ? 13.865 0.833 -6.772 1.00 98.19 186 VAL A CA 1
ATOM 1455 C C . VAL A 1 186 ? 13.612 0.558 -5.296 1.00 98.19 186 VAL A C 1
ATOM 1457 O O . VAL A 1 186 ? 13.329 -0.573 -4.903 1.00 98.19 186 VAL A O 1
ATOM 1460 N N . THR A 1 187 ? 13.698 1.611 -4.488 1.00 98.25 187 THR A N 1
ATOM 1461 C CA . THR A 1 187 ? 13.314 1.602 -3.078 1.00 98.25 187 THR A CA 1
ATOM 1462 C C . THR A 1 187 ? 12.139 2.548 -2.881 1.00 98.25 187 THR A C 1
ATOM 1464 O O . THR A 1 187 ? 12.250 3.745 -3.146 1.00 98.25 187 THR A O 1
ATOM 1467 N N . VAL A 1 188 ? 11.026 2.025 -2.383 1.00 98.25 188 VAL A N 1
ATOM 1468 C CA . VAL A 1 188 ? 9.888 2.831 -1.933 1.00 98.25 188 VAL A CA 1
ATOM 1469 C C . VAL A 1 188 ? 9.882 2.805 -0.410 1.00 98.25 188 VAL A C 1
ATOM 1471 O O . VAL A 1 188 ? 9.816 1.736 0.199 1.00 98.25 188 VAL A O 1
ATOM 1474 N N . SER A 1 189 ? 10.010 3.974 0.205 1.00 98.12 189 SER A N 1
ATOM 1475 C CA . SER A 1 189 ? 9.855 4.176 1.644 1.00 98.12 189 SER A CA 1
ATOM 1476 C C . SER A 1 189 ? 8.444 4.683 1.897 1.00 98.12 189 SER A C 1
ATOM 1478 O O . SER A 1 189 ? 8.072 5.732 1.368 1.00 98.12 189 SER A O 1
ATOM 1480 N N . VAL A 1 190 ? 7.671 3.943 2.687 1.00 98.00 190 VAL A N 1
ATOM 1481 C CA . VAL A 1 190 ? 6.327 4.374 3.075 1.00 98.00 190 VAL A CA 1
ATOM 1482 C C . VAL A 1 190 ? 6.464 5.412 4.182 1.00 98.00 190 VAL A C 1
ATOM 1484 O O . VAL A 1 190 ? 7.238 5.208 5.122 1.00 98.00 190 VAL A O 1
ATOM 1487 N N . THR A 1 191 ? 5.766 6.538 4.064 1.00 96.56 191 THR A N 1
ATOM 1488 C CA . THR A 1 191 ? 5.686 7.527 5.141 1.00 96.56 191 THR A CA 1
ATOM 1489 C C . THR A 1 191 ? 4.381 7.353 5.895 1.00 96.56 191 THR A C 1
ATOM 1491 O O . THR A 1 191 ? 3.316 7.359 5.287 1.00 96.56 191 THR A O 1
ATOM 1494 N N . ASN A 1 192 ? 4.521 7.207 7.207 1.00 93.38 192 ASN A N 1
ATOM 1495 C CA . ASN A 1 192 ? 3.436 7.075 8.167 1.00 93.38 192 ASN A CA 1
ATOM 1496 C C . ASN A 1 192 ? 2.550 8.328 8.161 1.00 93.38 192 ASN A C 1
ATOM 1498 O O . ASN A 1 192 ? 3.058 9.452 8.249 1.00 93.38 192 ASN A O 1
ATOM 1502 N N . GLU A 1 193 ? 1.250 8.111 8.110 1.00 91.31 193 GLU A N 1
ATOM 1503 C CA . GLU A 1 193 ? 0.179 9.062 8.358 1.00 91.31 193 GLU A CA 1
ATOM 1504 C C . GLU A 1 193 ? -0.510 8.650 9.664 1.00 91.31 193 GLU A C 1
ATOM 1506 O O . GLU A 1 193 ? -0.461 7.495 10.045 1.00 91.31 193 GLU A O 1
ATOM 1511 N N . GLU A 1 194 ? -1.085 9.588 10.415 1.00 87.56 194 GLU A N 1
ATOM 1512 C CA . GLU A 1 194 ? -1.724 9.243 11.694 1.00 87.56 194 GLU A CA 1
ATOM 1513 C C . GLU A 1 194 ? -3.156 8.731 11.438 1.00 87.56 194 GLU A C 1
ATOM 1515 O O . GLU A 1 194 ? -4.116 9.502 11.578 1.00 87.56 194 GLU A O 1
ATOM 1520 N N . ASP A 1 195 ? -3.316 7.467 11.041 1.00 84.50 195 ASP A N 1
ATOM 1521 C CA . ASP A 1 195 ? -4.593 6.846 10.662 1.00 84.50 195 ASP A CA 1
ATOM 1522 C C . ASP A 1 195 ? -4.935 5.504 11.348 1.00 84.50 195 ASP A C 1
ATOM 1524 O O . ASP A 1 195 ? -6.096 5.085 11.277 1.00 84.50 195 ASP A O 1
ATOM 1528 N N . ASP A 1 196 ? -4.031 4.892 12.117 1.00 87.06 196 ASP A N 1
ATOM 1529 C CA . ASP A 1 196 ? -4.309 3.639 12.833 1.00 87.06 196 ASP A CA 1
ATOM 1530 C C . ASP A 1 196 ? -5.241 3.870 14.051 1.00 87.06 196 ASP A C 1
ATOM 1532 O O . ASP A 1 196 ? -4.976 4.727 14.907 1.00 87.06 196 ASP A O 1
ATOM 1536 N N . PRO A 1 197 ? -6.367 3.144 14.191 1.00 86.19 197 PRO A N 1
ATOM 1537 C CA . PRO A 1 197 ? -7.317 3.359 15.282 1.00 86.19 197 PRO A CA 1
ATOM 1538 C C . PRO A 1 197 ? -6.773 2.911 16.648 1.00 86.19 197 PRO A C 1
ATOM 1540 O O . PRO A 1 197 ? -5.878 2.078 16.771 1.00 86.19 197 PRO A O 1
ATOM 1543 N N . PHE A 1 198 ? -7.367 3.421 17.730 1.00 85.56 198 PHE A N 1
ATOM 1544 C CA . PHE A 1 198 ? -7.050 2.928 19.070 1.00 85.56 198 PHE A CA 1
ATOM 1545 C C . PHE A 1 198 ? -7.715 1.574 19.319 1.00 85.56 198 PHE A C 1
ATOM 1547 O O . PHE A 1 198 ? -8.931 1.437 19.230 1.00 85.56 198 PHE A O 1
ATOM 1554 N N . VAL A 1 199 ? -6.935 0.576 19.722 1.00 85.06 199 VAL A N 1
ATOM 1555 C CA . VAL A 1 199 ? -7.433 -0.765 20.039 1.00 85.06 199 VAL A CA 1
ATOM 1556 C C . VAL A 1 199 ? -7.328 -1.011 21.539 1.00 85.06 199 VAL A C 1
ATOM 1558 O O . VAL A 1 199 ? -6.246 -0.915 22.123 1.00 85.06 199 VAL A O 1
ATOM 1561 N N . PHE A 1 200 ? -8.454 -1.336 22.178 1.00 80.19 200 PHE A N 1
ATOM 1562 C CA . PHE A 1 200 ? -8.487 -1.726 23.588 1.00 80.19 200 PHE A CA 1
ATOM 1563 C C . PHE A 1 200 ? -7.902 -3.126 23.793 1.00 80.19 200 PHE A C 1
ATOM 1565 O O . PHE A 1 200 ? -8.132 -4.038 23.002 1.00 80.19 200 PHE A O 1
ATOM 1572 N N . GLN A 1 201 ? -7.200 -3.328 24.910 1.00 76.50 201 GLN A N 1
ATOM 1573 C CA . GLN A 1 201 ? -6.630 -4.635 25.261 1.00 76.50 201 GLN A CA 1
ATOM 1574 C C . GLN A 1 201 ? -7.699 -5.736 25.432 1.00 76.50 201 GLN A C 1
ATOM 1576 O O . GLN A 1 201 ? -7.427 -6.920 25.207 1.00 76.50 201 GLN A O 1
ATOM 1581 N N . HIS A 1 202 ? -8.911 -5.357 25.849 1.00 71.44 202 HIS A N 1
ATOM 1582 C CA . HIS A 1 202 ? -10.043 -6.262 26.029 1.00 71.44 202 HIS A CA 1
ATOM 1583 C C . HIS A 1 202 ? -11.311 -5.655 25.407 1.00 71.44 202 HIS A C 1
ATOM 1585 O O . HIS A 1 202 ? -11.507 -4.445 25.515 1.00 71.44 202 HIS A O 1
ATOM 1591 N N . PRO A 1 203 ? -12.197 -6.476 24.807 1.00 67.25 203 PRO A N 1
ATOM 1592 C CA . PRO A 1 203 ? -13.457 -5.994 24.231 1.00 67.25 203 PRO A CA 1
ATOM 1593 C C . PRO A 1 203 ? -14.431 -5.483 25.303 1.00 67.25 203 PRO A C 1
ATOM 1595 O O . PRO A 1 203 ? -15.282 -4.635 25.034 1.00 67.25 203 PRO A O 1
ATOM 1598 N N . PHE A 1 204 ? -14.292 -5.970 26.539 1.00 71.62 204 PHE A N 1
ATOM 1599 C CA . PHE A 1 204 ? -15.015 -5.459 27.690 1.00 71.62 204 PHE A CA 1
ATOM 1600 C C . PHE A 1 204 ? -14.190 -5.543 28.979 1.00 71.62 204 PHE A C 1
ATOM 1602 O O . PHE A 1 204 ? -13.213 -6.286 29.083 1.00 71.62 204 PHE A O 1
ATOM 1609 N N . TYR A 1 205 ? -14.636 -4.791 29.979 1.00 73.56 205 TYR A N 1
ATOM 1610 C CA . TYR A 1 205 ? -14.060 -4.676 31.309 1.00 73.56 205 TYR A CA 1
ATOM 1611 C C . TYR A 1 205 ? -15.170 -4.775 32.355 1.00 73.56 205 TYR A C 1
ATOM 1613 O O . TYR A 1 205 ? -16.297 -4.358 32.104 1.00 73.56 205 TYR A O 1
ATOM 1621 N N . THR A 1 206 ? -14.866 -5.297 33.543 1.00 72.88 206 THR A N 1
ATOM 1622 C CA . THR A 1 206 ? -15.869 -5.522 34.596 1.00 72.88 206 THR A CA 1
ATOM 1623 C C . THR A 1 206 ? -15.479 -4.877 35.918 1.00 72.88 206 THR A C 1
ATOM 1625 O O . THR A 1 206 ? -14.307 -4.872 36.298 1.00 72.88 206 THR A O 1
ATOM 1628 N N . VAL A 1 207 ? -16.473 -4.393 36.657 1.00 73.94 207 VAL A N 1
ATOM 1629 C CA . VAL A 1 207 ? -16.319 -3.708 37.944 1.00 73.94 207 VAL A CA 1
ATOM 1630 C C . VAL A 1 207 ? -17.365 -4.244 38.892 1.00 73.94 207 VAL A C 1
ATOM 1632 O O . VAL A 1 207 ? -18.538 -4.291 38.540 1.00 73.94 207 VAL A O 1
ATOM 1635 N N . GLN A 1 208 ? -16.965 -4.595 40.106 1.00 73.00 208 GLN A N 1
ATOM 1636 C CA . GLN A 1 208 ? -17.901 -5.022 41.136 1.00 73.00 208 GLN A CA 1
ATOM 1637 C C . GLN A 1 208 ? -17.997 -3.953 42.220 1.00 73.00 208 GLN A C 1
ATOM 1639 O O . GLN A 1 208 ? -16.977 -3.518 42.756 1.00 73.00 208 GLN A O 1
ATOM 1644 N N . LEU A 1 209 ? -19.219 -3.510 42.519 1.00 72.56 209 LEU A N 1
ATOM 1645 C CA . LEU A 1 209 ? -19.476 -2.522 43.566 1.00 72.56 209 LEU A CA 1
ATOM 1646 C C . LEU A 1 209 ? -19.788 -3.199 44.900 1.00 72.56 209 LEU A C 1
ATOM 1648 O O . LEU A 1 209 ? -20.417 -4.257 44.951 1.00 72.56 209 LEU A O 1
ATOM 1652 N N . GLU A 1 210 ? -19.394 -2.554 45.997 1.00 68.06 210 GLU A N 1
ATOM 1653 C CA . GLU A 1 210 ? -19.705 -3.028 47.346 1.00 68.06 210 GLU A CA 1
ATOM 1654 C C . GLU A 1 210 ? -21.001 -2.409 47.887 1.00 68.06 210 GLU A C 1
ATOM 1656 O O . GLU A 1 210 ? -21.349 -1.252 47.623 1.00 68.06 210 GLU A O 1
ATOM 1661 N N . LEU A 1 211 ? -21.742 -3.181 48.689 1.00 63.16 211 LEU A N 1
ATOM 1662 C CA . LEU A 1 211 ? -22.985 -2.708 49.295 1.00 63.16 211 LEU A CA 1
ATOM 1663 C C . LEU A 1 211 ? -22.668 -1.575 50.277 1.00 63.16 211 LEU A C 1
ATOM 1665 O O . LEU A 1 211 ? -21.815 -1.729 51.148 1.00 63.16 211 LEU A O 1
ATOM 1669 N N . ASN A 1 212 ? -23.416 -0.471 50.197 1.00 62.81 212 ASN A N 1
ATOM 1670 C CA . ASN A 1 212 ? -23.195 0.760 50.968 1.00 62.81 212 ASN A CA 1
ATOM 1671 C C . ASN A 1 212 ? -21.942 1.562 50.590 1.00 62.81 212 ASN A C 1
ATOM 1673 O O . ASN A 1 212 ? -21.508 2.387 51.399 1.00 62.81 212 ASN A O 1
ATOM 1677 N N . GLN A 1 213 ? -21.395 1.373 49.388 1.00 67.50 213 GLN A N 1
ATOM 1678 C CA . GLN A 1 213 ? -20.321 2.218 48.878 1.00 67.50 213 GLN A CA 1
ATOM 1679 C C . GLN A 1 213 ? -20.733 3.698 48.913 1.00 67.50 213 GLN A C 1
ATOM 1681 O O . GLN A 1 213 ? -21.751 4.100 48.345 1.00 67.50 213 GLN A O 1
ATOM 1686 N N . GLU A 1 214 ? -19.976 4.493 49.671 1.00 64.88 214 GLU A N 1
ATOM 1687 C CA . GLU A 1 214 ? -20.219 5.926 49.843 1.00 64.88 214 GLU A CA 1
ATOM 1688 C C . GLU A 1 214 ? -19.970 6.676 48.525 1.00 64.88 214 GLU A C 1
ATOM 1690 O O . GLU A 1 214 ? -19.160 6.252 47.701 1.00 64.88 214 GLU A O 1
ATOM 1695 N N . SER A 1 215 ? -20.653 7.808 48.330 1.00 62.44 215 SER A N 1
ATOM 1696 C CA . SER A 1 215 ? -20.425 8.675 47.167 1.00 62.44 215 SER A CA 1
ATOM 1697 C C . SER A 1 215 ? -18.966 9.143 47.118 1.00 62.44 215 SER A C 1
ATOM 1699 O O . SER A 1 215 ? -18.440 9.623 48.125 1.00 62.44 215 SER A O 1
ATOM 1701 N N . GLY A 1 216 ? -18.337 9.058 45.953 1.00 61.38 216 GLY A N 1
ATOM 1702 C CA . GLY A 1 216 ? -16.930 9.380 45.742 1.00 61.38 216 GLY A CA 1
ATOM 1703 C C . GLY A 1 216 ? -16.426 8.821 44.415 1.00 61.38 216 GLY A C 1
ATOM 1704 O O . GLY A 1 216 ? -17.153 8.111 43.722 1.00 61.38 216 GLY A O 1
ATOM 1705 N N . VAL A 1 217 ? -15.184 9.142 44.049 1.00 59.19 217 VAL A N 1
ATOM 1706 C CA . VAL A 1 217 ? -14.520 8.491 42.910 1.00 59.19 217 VAL A CA 1
ATOM 1707 C C . VAL A 1 217 ? -14.501 6.996 43.197 1.00 59.19 217 VAL A C 1
ATOM 1709 O O . VAL A 1 217 ? -14.009 6.578 44.248 1.00 59.19 217 VAL A O 1
ATOM 1712 N N . LEU A 1 218 ? -15.101 6.202 42.310 1.00 60.03 218 LEU A N 1
ATOM 1713 C CA . LEU A 1 218 ? -14.813 4.787 42.345 1.00 60.03 218 LEU A CA 1
ATOM 1714 C C . LEU A 1 218 ? -13.375 4.698 41.850 1.00 60.03 218 LEU A C 1
ATOM 1716 O O . LEU A 1 218 ? -13.108 5.078 40.712 1.00 60.03 218 LEU A O 1
ATOM 1720 N N . ASP A 1 219 ? -12.460 4.188 42.675 1.00 52.75 219 ASP A N 1
ATOM 1721 C CA . ASP A 1 219 ? -11.259 3.546 42.141 1.00 52.75 219 ASP A CA 1
ATOM 1722 C C . ASP A 1 219 ? -11.763 2.298 41.422 1.00 52.75 219 ASP A C 1
ATOM 1724 O O . ASP A 1 219 ? -11.688 1.169 41.911 1.00 52.75 219 ASP A O 1
ATOM 1728 N N . VAL A 1 220 ? -12.388 2.510 40.267 1.00 52.25 220 VAL A N 1
ATOM 1729 C CA . VAL A 1 220 ? -12.548 1.446 39.318 1.00 52.25 220 VAL A CA 1
ATOM 1730 C C . VAL A 1 220 ? -11.114 1.028 39.059 1.00 52.25 220 VAL A C 1
ATOM 1732 O O . VAL A 1 220 ? -10.307 1.797 38.539 1.00 52.25 220 VAL A O 1
ATOM 1735 N N . LEU A 1 221 ? -10.780 -0.191 39.442 1.00 58.06 221 LEU A N 1
ATOM 1736 C CA . LEU A 1 221 ? -9.621 -0.872 38.903 1.00 58.06 221 LEU A CA 1
ATOM 1737 C C . LEU A 1 221 ? -10.160 -1.815 37.828 1.00 58.06 221 LEU A C 1
ATOM 1739 O O . LEU A 1 221 ? -10.173 -3.025 38.060 1.00 58.06 221 LEU A O 1
ATOM 1743 N N . PRO A 1 222 ? -10.621 -1.316 36.659 1.00 51.50 222 PRO A N 1
ATOM 1744 C CA . PRO A 1 222 ? -10.927 -2.172 35.529 1.00 51.50 222 PRO A CA 1
ATOM 1745 C C . PRO A 1 222 ? -9.574 -2.533 34.916 1.00 51.50 222 PRO A C 1
ATOM 1747 O O . PRO A 1 222 ? -9.201 -2.002 33.886 1.00 51.50 222 PRO A O 1
ATOM 1750 N N . GLN A 1 223 ? -8.764 -3.264 35.687 1.00 51.00 223 GLN A N 1
ATOM 1751 C CA . GLN A 1 223 ? -7.370 -3.656 35.470 1.00 51.00 223 GLN A CA 1
ATOM 1752 C C . GLN A 1 223 ? -6.719 -2.969 34.257 1.00 51.00 223 GLN A C 1
ATOM 1754 O O . GLN A 1 223 ? -6.531 -3.585 33.219 1.00 51.00 223 GLN A O 1
ATOM 1759 N N . GLN A 1 224 ? -6.414 -1.672 34.400 1.00 61.09 224 GLN A N 1
ATOM 1760 C CA . GLN A 1 224 ? -5.737 -0.863 33.380 1.00 61.09 224 GLN A CA 1
ATOM 1761 C C . GLN A 1 224 ? -6.451 -0.857 32.010 1.00 61.09 224 GLN A C 1
ATOM 1763 O O . GLN A 1 224 ? -5.862 -1.294 31.021 1.00 61.09 224 GLN A O 1
ATOM 1768 N N . ILE A 1 225 ? -7.690 -0.337 31.927 1.00 71.50 225 ILE A N 1
ATOM 1769 C CA . ILE A 1 225 ? -8.307 0.053 30.643 1.00 71.50 225 ILE A CA 1
ATOM 1770 C C . ILE A 1 225 ? -7.283 0.874 29.873 1.00 71.50 225 ILE A C 1
ATOM 1772 O O . ILE A 1 225 ? -6.926 1.989 30.254 1.00 71.50 225 ILE A O 1
ATOM 1776 N N . THR A 1 226 ? -6.768 0.260 28.825 1.00 76.12 226 THR A N 1
ATOM 1777 C CA . THR A 1 226 ? -5.711 0.804 28.003 1.00 76.12 226 THR A CA 1
ATOM 1778 C C . THR A 1 226 ? -6.077 0.485 26.575 1.00 76.12 226 THR A C 1
ATOM 1780 O O . THR A 1 226 ? -6.380 -0.661 26.227 1.00 76.12 226 THR A O 1
ATOM 1783 N N . ALA A 1 227 ? -6.098 1.536 25.774 1.00 81.56 227 ALA A N 1
ATOM 1784 C CA . ALA A 1 227 ? -6.093 1.440 24.341 1.00 81.56 227 ALA A CA 1
ATOM 1785 C C . ALA A 1 227 ? -4.701 1.825 23.845 1.00 81.56 227 ALA A C 1
ATOM 1787 O O . ALA A 1 227 ? -4.024 2.682 24.422 1.00 81.56 227 ALA A O 1
ATOM 1788 N N . SER A 1 228 ? -4.267 1.163 22.789 1.00 86.19 228 SER A N 1
ATOM 1789 C CA . SER A 1 228 ? -3.027 1.469 22.092 1.00 86.19 228 SER A CA 1
ATOM 1790 C C . SER A 1 228 ? -3.308 1.514 20.608 1.00 86.19 228 SER A C 1
ATOM 1792 O O . SER A 1 228 ? -4.144 0.762 20.121 1.00 86.19 228 SER A O 1
ATOM 1794 N N . SER A 1 229 ? -2.585 2.368 19.912 1.00 88.44 229 SER A N 1
ATOM 1795 C CA . SER A 1 229 ? -2.503 2.353 18.463 1.00 88.44 229 SER A CA 1
ATOM 1796 C C . SER A 1 229 ? -1.047 2.097 18.084 1.00 88.44 229 SER A C 1
ATOM 1798 O O . SER A 1 229 ? -0.142 2.303 18.905 1.00 88.44 229 SER A O 1
ATOM 1800 N N . ALA A 1 230 ? -0.823 1.573 16.888 1.00 88.00 230 ALA A N 1
ATOM 1801 C CA . ALA A 1 230 ? 0.509 1.443 16.328 1.00 88.00 230 ALA A CA 1
ATOM 1802 C C . ALA A 1 230 ? 1.133 2.814 16.016 1.00 88.00 230 ALA A C 1
ATOM 1804 O O . ALA A 1 230 ? 2.352 2.981 16.137 1.00 88.00 230 ALA A O 1
ATOM 1805 N N . ASP A 1 231 ? 0.279 3.802 15.759 1.00 87.75 231 ASP A N 1
ATOM 1806 C CA . ASP A 1 231 ? 0.649 5.190 15.573 1.00 87.75 231 ASP A CA 1
ATOM 1807 C C . ASP A 1 231 ? 1.010 5.910 16.879 1.00 87.75 231 ASP A C 1
ATOM 1809 O O . ASP A 1 231 ? 0.394 5.674 17.930 1.00 87.75 231 ASP A O 1
ATOM 1813 N N . PRO A 1 232 ? 1.943 6.882 16.836 1.00 83.69 232 PRO A N 1
ATOM 1814 C CA . PRO A 1 232 ? 2.204 7.764 17.963 1.00 83.69 232 PRO A CA 1
ATOM 1815 C C . PRO A 1 232 ? 0.937 8.513 18.400 1.00 83.69 232 PRO A C 1
ATOM 1817 O O . PRO A 1 232 ? 0.130 8.952 17.583 1.00 83.69 232 PRO A O 1
ATOM 1820 N N . GLY A 1 233 ? 0.781 8.687 19.710 1.00 78.44 233 GLY A N 1
ATOM 1821 C CA . GLY A 1 233 ? -0.373 9.374 20.284 1.00 78.44 233 GLY A CA 1
ATOM 1822 C C . GLY A 1 233 ? -0.707 8.835 21.664 1.00 78.44 233 GLY A C 1
ATOM 1823 O O . GLY A 1 233 ? -0.230 7.771 22.067 1.00 78.44 233 GLY A O 1
ATOM 1824 N N . MET A 1 234 ? -1.497 9.591 22.418 1.00 78.88 234 MET A N 1
ATOM 1825 C CA . MET A 1 234 ? -2.040 9.131 23.695 1.00 78.88 234 MET A CA 1
ATOM 1826 C C . MET A 1 234 ? -3.559 9.225 23.609 1.00 78.88 234 MET A C 1
ATOM 1828 O O . MET A 1 234 ? -4.074 10.319 23.376 1.00 78.88 234 MET A O 1
ATOM 1832 N N . PRO A 1 235 ? -4.290 8.123 23.840 1.00 78.69 235 PRO A N 1
ATOM 1833 C CA . PRO A 1 235 ? -5.739 8.150 23.735 1.00 78.69 235 PRO A CA 1
ATOM 1834 C C . PRO A 1 235 ? -6.343 9.081 24.786 1.00 78.69 235 PRO A C 1
ATOM 1836 O O . PRO A 1 235 ? -5.990 9.016 25.969 1.00 78.69 235 PRO A O 1
ATOM 1839 N N . ASN A 1 236 ? -7.308 9.899 24.367 1.00 78.94 236 ASN A N 1
ATOM 1840 C CA . ASN A 1 236 ? -8.234 10.536 25.295 1.00 78.94 236 ASN A CA 1
ATOM 1841 C C . ASN A 1 236 ? -9.401 9.579 25.524 1.00 78.94 236 ASN A C 1
ATOM 1843 O O . ASN A 1 236 ? -10.082 9.192 24.573 1.00 78.94 236 ASN A O 1
ATOM 1847 N N . TYR A 1 237 ? -9.623 9.192 26.777 1.00 76.62 237 TYR A N 1
ATOM 1848 C CA . TYR A 1 237 ? -10.705 8.281 27.133 1.00 76.62 237 TYR A CA 1
ATOM 1849 C C . TYR A 1 237 ? -12.000 9.048 27.414 1.00 76.62 237 TYR A C 1
ATOM 1851 O O . TYR A 1 237 ? -11.990 10.069 28.105 1.00 76.62 237 TYR A O 1
ATOM 1859 N N . ARG A 1 238 ? -13.122 8.523 26.919 1.00 72.31 238 ARG A N 1
ATOM 1860 C CA . ARG A 1 238 ? -14.483 9.025 27.156 1.00 72.31 238 ARG A CA 1
ATOM 1861 C C . ARG A 1 238 ? -15.392 7.866 27.564 1.00 72.31 238 ARG A C 1
ATOM 1863 O O . ARG A 1 238 ? -15.250 6.766 27.041 1.00 72.31 238 ARG A O 1
ATOM 1870 N N . LEU A 1 239 ? -16.317 8.089 28.499 1.00 71.19 239 LEU A N 1
ATOM 1871 C CA . LEU A 1 239 ? -17.252 7.060 28.966 1.00 71.19 239 LEU A CA 1
ATOM 1872 C C . LEU A 1 239 ? -18.695 7.447 28.640 1.00 71.19 239 LEU A C 1
ATOM 1874 O O . LEU A 1 239 ? -19.351 8.181 29.376 1.00 71.19 239 LEU A O 1
ATOM 1878 N N . GLN A 1 240 ? -19.251 6.892 27.571 1.00 66.19 240 GLN A N 1
ATOM 1879 C CA . GLN A 1 240 ? -20.652 7.099 27.238 1.00 66.19 240 GLN A CA 1
ATOM 1880 C C . GLN A 1 240 ? -21.537 6.061 27.935 1.00 66.19 240 GLN A C 1
ATOM 1882 O O . GLN A 1 240 ? -21.396 4.855 27.767 1.00 66.19 240 GLN A O 1
ATOM 1887 N N . ARG A 1 241 ? -22.509 6.510 28.731 1.00 63.25 241 ARG A N 1
ATOM 1888 C CA . ARG A 1 241 ? -23.459 5.596 29.377 1.00 63.25 241 ARG A CA 1
ATOM 1889 C C . ARG A 1 241 ? -24.573 5.176 28.418 1.00 63.25 241 ARG A C 1
ATOM 1891 O O . ARG A 1 241 ? -25.248 6.034 27.849 1.00 63.25 241 ARG A O 1
ATOM 1898 N N . LEU A 1 242 ? -24.854 3.876 28.360 1.00 58.16 242 LEU A N 1
ATOM 1899 C CA . LEU A 1 242 ? -26.035 3.325 27.699 1.00 58.16 242 LEU A CA 1
ATOM 1900 C C . LEU A 1 242 ? -27.205 3.316 28.717 1.00 58.16 242 LEU A C 1
ATOM 1902 O O . LEU A 1 242 ? -27.227 2.513 29.647 1.00 58.16 242 LEU A O 1
ATOM 1906 N N . GLY A 1 243 ? -28.149 4.273 28.633 1.00 51.44 243 GLY A N 1
ATOM 1907 C CA . GLY A 1 243 ? -29.390 4.303 29.449 1.00 51.44 243 GLY A CA 1
ATOM 1908 C C . GLY A 1 243 ? -29.622 5.513 30.395 1.00 51.44 243 GLY A C 1
ATOM 1909 O O . GLY A 1 243 ? -28.873 6.488 30.420 1.00 51.44 243 GLY A O 1
ATOM 1910 N N . SER A 1 244 ? -30.716 5.488 31.183 1.00 42.62 244 SER A N 1
ATOM 1911 C CA . SER A 1 244 ? -31.240 6.637 31.974 1.00 42.62 244 SER A CA 1
ATOM 1912 C C . SER A 1 244 ? -30.592 6.830 33.369 1.00 42.62 244 SER A C 1
ATOM 1914 O O . SER A 1 244 ? -30.333 5.860 34.076 1.00 42.62 244 SER A O 1
ATOM 1916 N N . ARG A 1 245 ? -30.320 8.104 33.743 1.00 47.56 245 ARG A N 1
ATOM 1917 C CA . ARG A 1 245 ? -29.626 8.736 34.928 1.00 47.56 245 ARG A CA 1
ATOM 1918 C C . ARG A 1 245 ? -29.742 7.979 36.285 1.00 47.56 245 ARG A C 1
ATOM 1920 O O . ARG A 1 245 ? -30.743 7.313 36.477 1.00 47.56 245 ARG A O 1
ATOM 1927 N N . THR A 1 246 ? -28.789 7.980 37.243 1.00 52.47 246 THR A N 1
ATOM 1928 C CA . THR A 1 246 ? -28.381 9.136 38.099 1.00 52.47 246 THR A CA 1
ATOM 1929 C C . THR A 1 246 ? -27.108 8.956 38.971 1.00 52.47 246 THR A C 1
ATOM 1931 O O . THR A 1 246 ? -26.783 9.879 39.715 1.00 52.47 246 THR A O 1
ATOM 1934 N N . TYR A 1 247 ? -26.386 7.829 38.935 1.00 52.78 247 TYR A N 1
ATOM 1935 C CA . TYR A 1 247 ? -25.389 7.521 39.984 1.00 52.78 247 TYR A CA 1
ATOM 1936 C C . TYR A 1 247 ? -23.928 7.806 39.636 1.00 52.78 247 TYR A C 1
ATOM 1938 O O . TYR A 1 247 ? -23.122 7.770 40.553 1.00 52.78 247 TYR A O 1
ATOM 1946 N N . PHE A 1 248 ? -23.574 8.114 38.382 1.00 55.94 248 PHE A N 1
ATOM 1947 C CA . PHE A 1 248 ? -22.172 8.296 37.976 1.00 55.94 248 PHE A CA 1
ATOM 1948 C C . PHE A 1 248 ? -21.920 9.590 37.208 1.00 55.94 248 PHE A C 1
ATOM 1950 O O . PHE A 1 248 ? -22.750 9.980 36.385 1.00 55.94 248 PHE A O 1
ATOM 1957 N N . HIS A 1 249 ? -20.799 10.258 37.494 1.00 51.91 249 HIS A N 1
ATOM 1958 C CA . HIS A 1 249 ? -20.316 11.415 36.739 1.00 51.91 249 HIS A CA 1
ATOM 1959 C C . HIS A 1 249 ? -19.116 10.973 35.902 1.00 51.91 249 HIS A C 1
ATOM 1961 O O . HIS A 1 249 ? -18.088 10.593 36.465 1.00 51.91 249 HIS A O 1
ATOM 1967 N N . ASP A 1 250 ? -19.302 11.000 34.583 1.00 53.56 250 ASP A N 1
ATOM 1968 C CA . ASP A 1 250 ? -18.245 10.890 33.577 1.00 53.56 250 ASP A CA 1
ATOM 1969 C C . ASP A 1 250 ? -17.504 12.229 33.492 1.00 53.56 250 ASP A C 1
ATOM 1971 O O . ASP A 1 250 ? -18.130 13.294 33.564 1.00 53.56 250 ASP A O 1
ATOM 1975 N N . PHE A 1 251 ? -16.183 12.189 33.365 1.00 50.44 251 PHE A N 1
ATOM 1976 C CA . PHE A 1 251 ? -15.419 13.361 32.976 1.00 50.44 251 PHE A CA 1
ATOM 1977 C C . PHE A 1 251 ? -14.229 12.957 32.117 1.00 50.44 251 PHE A C 1
ATOM 1979 O O . PHE A 1 251 ? -13.687 11.866 32.267 1.00 50.44 251 PHE A O 1
ATOM 1986 N N . GLU A 1 252 ? -13.816 13.911 31.282 1.00 47.22 252 GLU A N 1
ATOM 1987 C CA . GLU A 1 252 ? -12.717 13.960 30.300 1.00 47.22 252 GLU A CA 1
ATOM 1988 C C . GLU A 1 252 ? -11.354 13.354 30.738 1.00 47.22 252 GLU A C 1
ATOM 1990 O O . GLU A 1 252 ? -10.389 13.395 29.983 1.00 47.22 252 GLU A O 1
ATOM 1995 N N . THR A 1 253 ? -11.245 12.818 31.956 1.00 52.34 253 THR A N 1
ATOM 1996 C CA . THR A 1 253 ? -10.081 12.149 32.549 1.00 52.34 253 THR A CA 1
ATOM 1997 C C . THR A 1 253 ? -10.127 10.616 32.478 1.00 52.34 253 THR A C 1
ATOM 1999 O O . THR A 1 253 ? -9.109 9.987 32.762 1.00 52.34 253 THR A O 1
ATOM 2002 N N . GLY A 1 254 ? -11.271 10.003 32.136 1.00 53.56 254 GLY A N 1
ATOM 2003 C CA . GLY A 1 254 ? -11.456 8.542 32.154 1.00 53.56 254 GLY A CA 1
ATOM 2004 C C . GLY A 1 254 ? -11.748 7.950 33.544 1.00 53.56 254 GLY A C 1
ATOM 2005 O O . GLY A 1 254 ? -11.689 6.734 33.721 1.00 53.56 254 GLY A O 1
ATOM 2006 N N . GLU A 1 255 ? -12.060 8.786 34.541 1.00 58.72 255 GLU A N 1
ATOM 2007 C CA . GLU A 1 255 ? -12.416 8.347 35.897 1.00 58.72 255 GLU A CA 1
ATOM 2008 C C . GLU A 1 255 ? -13.938 8.214 36.066 1.00 58.72 255 GLU A C 1
ATOM 2010 O O . GLU A 1 255 ? -14.696 9.153 35.818 1.00 58.72 255 GLU A O 1
ATOM 2015 N N . LEU A 1 256 ? -14.396 7.065 36.569 1.00 65.75 256 LEU A N 1
ATOM 2016 C CA . LEU A 1 256 ? -15.802 6.841 36.911 1.00 65.75 256 LEU A CA 1
ATOM 2017 C C . LEU A 1 256 ? -16.034 7.182 38.391 1.00 65.75 256 LEU A C 1
ATOM 2019 O O . LEU A 1 256 ? -15.407 6.615 39.284 1.00 65.75 256 LEU A O 1
ATOM 2023 N N . SER A 1 257 ? -16.968 8.084 38.687 1.00 64.62 257 SER A N 1
ATOM 2024 C CA . SER A 1 257 ? -17.246 8.503 40.069 1.00 64.62 257 SER A CA 1
ATOM 2025 C C . SER A 1 257 ? -18.698 8.293 40.461 1.00 64.62 257 SER A C 1
ATOM 2027 O O . SER A 1 257 ? -19.598 8.672 39.720 1.00 64.62 257 SER A O 1
ATOM 2029 N N . LEU A 1 258 ? -18.935 7.706 41.634 1.00 66.44 258 LEU A N 1
ATOM 2030 C CA . LEU A 1 258 ? -20.261 7.490 42.200 1.00 66.44 258 LEU A CA 1
ATOM 2031 C C . LEU A 1 258 ? -20.780 8.792 42.843 1.00 66.44 258 LEU A C 1
ATOM 2033 O O . LEU A 1 258 ? -20.284 9.242 43.874 1.00 66.44 258 LEU A O 1
ATOM 2037 N N . ILE A 1 259 ? -21.812 9.394 42.256 1.00 61.78 259 ILE A N 1
ATOM 2038 C CA . ILE A 1 259 ? -22.442 10.656 42.679 1.00 61.78 259 ILE A CA 1
ATOM 2039 C C . ILE A 1 259 ? -23.273 10.477 43.957 1.00 61.78 259 ILE A C 1
ATOM 2041 O O . ILE A 1 259 ? -23.387 11.399 44.765 1.00 61.78 259 ILE A O 1
ATOM 2045 N N . GLN A 1 260 ? -23.869 9.303 44.159 1.00 61.16 260 GLN A N 1
ATOM 2046 C CA . GLN A 1 260 ? -24.740 9.026 45.297 1.00 61.16 260 GLN A CA 1
ATOM 2047 C C . GLN A 1 260 ? -24.514 7.605 45.800 1.00 61.16 260 GLN A C 1
ATOM 2049 O O . GLN A 1 260 ? -24.362 6.686 45.003 1.00 61.16 260 GLN A O 1
ATOM 2054 N N . LYS A 1 261 ? -24.538 7.434 47.125 1.00 65.88 261 LYS A N 1
ATOM 2055 C CA . LYS A 1 261 ? -24.500 6.123 47.775 1.00 65.88 261 LYS A CA 1
ATOM 2056 C C . LYS A 1 261 ? -25.515 5.173 47.134 1.00 65.88 261 LYS A C 1
ATOM 2058 O O . LYS A 1 261 ? -26.684 5.546 47.008 1.00 65.88 261 LYS A O 1
ATOM 2063 N N . LEU A 1 262 ? -25.067 3.973 46.761 1.00 65.94 262 LEU A N 1
ATOM 2064 C CA . LEU A 1 262 ? -25.964 2.936 46.253 1.00 65.94 262 LEU A CA 1
ATOM 2065 C C . LEU A 1 262 ? -26.997 2.586 47.329 1.00 65.94 262 LEU A C 1
ATOM 2067 O O . LEU A 1 262 ? -26.635 2.319 48.478 1.00 65.94 262 LEU A O 1
ATOM 2071 N N . ASP A 1 263 ? -28.272 2.613 46.950 1.00 62.16 263 ASP A N 1
ATOM 2072 C CA . ASP A 1 263 ? -29.390 2.149 47.763 1.00 62.16 263 ASP A CA 1
ATOM 2073 C C . ASP A 1 263 ? -30.049 0.920 47.120 1.00 62.16 263 ASP A C 1
ATOM 2075 O O . ASP A 1 263 ? -29.811 0.600 45.955 1.00 62.16 263 ASP A O 1
ATOM 2079 N N . ASP A 1 264 ? -30.905 0.235 47.880 1.00 60.34 264 ASP A N 1
ATOM 2080 C CA . ASP A 1 264 ? -31.585 -1.001 47.455 1.00 60.34 264 ASP A CA 1
ATOM 2081 C C . ASP A 1 264 ? -32.583 -0.788 46.290 1.00 60.34 264 ASP A C 1
ATOM 2083 O O . ASP A 1 264 ? -33.310 -1.707 45.912 1.00 60.34 264 ASP A O 1
ATOM 2087 N N . SER A 1 265 ? -32.683 0.433 45.745 1.00 56.84 265 SER A N 1
ATOM 2088 C CA . SER A 1 265 ? -33.565 0.755 44.619 1.00 56.84 265 SER A CA 1
ATOM 2089 C C . SER A 1 265 ? -32.943 0.438 43.255 1.00 56.84 265 SER A C 1
ATOM 2091 O O . SER A 1 265 ? -33.668 0.321 42.264 1.00 56.84 265 SER A O 1
ATOM 2093 N N . ILE A 1 266 ? -31.620 0.252 43.201 1.00 59.62 266 ILE A N 1
ATOM 2094 C CA . ILE A 1 266 ? -30.894 -0.137 41.992 1.00 59.62 266 ILE A CA 1
ATOM 2095 C C . ILE A 1 266 ? -30.811 -1.664 41.950 1.00 59.62 266 ILE A C 1
ATOM 2097 O O . ILE A 1 266 ? -30.262 -2.287 42.852 1.00 59.62 266 ILE A O 1
ATOM 2101 N N . THR A 1 267 ? -31.378 -2.270 40.909 1.00 57.03 267 THR A N 1
ATOM 2102 C CA . THR A 1 267 ? -31.533 -3.736 40.801 1.00 57.03 267 THR A CA 1
ATOM 2103 C C . THR A 1 267 ? -30.995 -4.307 39.489 1.00 57.03 267 THR A C 1
ATOM 2105 O O . THR A 1 267 ? -31.165 -5.491 39.217 1.00 57.03 267 THR A O 1
ATOM 2108 N N . THR A 1 268 ? -30.357 -3.477 38.660 1.00 60.88 268 THR A N 1
ATOM 2109 C CA . THR A 1 268 ? -29.892 -3.851 37.319 1.00 60.88 268 THR A CA 1
ATOM 2110 C C . THR A 1 268 ? -28.442 -3.438 37.130 1.00 60.88 268 THR A C 1
ATOM 2112 O O . THR A 1 268 ? -28.100 -2.280 37.385 1.00 60.88 268 THR A O 1
ATOM 2115 N N . ASP A 1 269 ? -27.616 -4.374 36.664 1.00 67.25 269 ASP A N 1
ATOM 2116 C CA . ASP A 1 269 ? -26.229 -4.103 36.287 1.00 67.25 269 ASP A CA 1
ATOM 2117 C C . ASP A 1 269 ? -26.164 -3.019 35.204 1.00 67.25 269 ASP A C 1
ATOM 2119 O O . ASP A 1 269 ? -27.121 -2.781 34.461 1.00 67.25 269 ASP A O 1
ATOM 2123 N N . MET A 1 270 ? -25.048 -2.299 35.155 1.00 68.56 270 MET A N 1
ATOM 2124 C CA . MET A 1 270 ? -24.905 -1.120 34.301 1.00 68.56 270 MET A CA 1
ATOM 2125 C C . MET A 1 270 ? -23.808 -1.319 33.273 1.00 68.56 270 MET A C 1
ATOM 2127 O O . MET A 1 270 ? -22.763 -1.881 33.578 1.00 68.56 270 MET A O 1
ATOM 2131 N N . ILE A 1 271 ? -24.033 -0.791 32.075 1.00 70.44 271 ILE A N 1
ATOM 2132 C CA . ILE A 1 271 ? -23.122 -0.927 30.945 1.00 70.44 271 ILE A CA 1
ATOM 2133 C C . ILE A 1 271 ? -22.753 0.471 30.468 1.00 70.44 271 ILE A C 1
ATOM 2135 O O . ILE A 1 271 ? -23.611 1.342 30.284 1.00 70.44 271 ILE A O 1
ATOM 2139 N N . PHE A 1 272 ? -21.461 0.686 30.289 1.00 73.50 272 PHE A N 1
ATOM 2140 C CA . PHE A 1 272 ? -20.892 1.907 29.749 1.00 73.50 272 PHE A CA 1
ATOM 2141 C C . PHE A 1 272 ? -20.112 1.554 28.487 1.00 73.50 272 PHE A C 1
ATOM 2143 O O . PHE A 1 272 ? -19.396 0.559 28.458 1.00 73.50 272 PHE A O 1
ATOM 2150 N N . LEU A 1 273 ? -20.240 2.375 27.456 1.00 72.88 273 LEU A N 1
ATOM 2151 C CA . LEU A 1 273 ? -19.342 2.381 26.316 1.00 72.88 273 LEU A CA 1
ATOM 2152 C C . LEU A 1 273 ? -18.104 3.195 26.705 1.00 72.88 273 LEU A C 1
ATOM 2154 O O . LEU A 1 273 ? -18.209 4.357 27.094 1.00 72.88 273 LEU A O 1
ATOM 2158 N N . VAL A 1 274 ? -16.940 2.569 26.638 1.00 79.31 274 VAL A N 1
ATOM 2159 C CA . VAL A 1 274 ? -15.641 3.220 26.775 1.00 79.31 274 VAL A CA 1
ATOM 2160 C C . VAL A 1 274 ? -15.141 3.528 25.379 1.00 79.31 274 VAL A C 1
ATOM 2162 O O . VAL A 1 274 ? -15.070 2.632 24.548 1.00 79.31 274 VAL A O 1
ATOM 2165 N N . GLU A 1 275 ? -14.769 4.771 25.130 1.00 79.62 275 GLU A N 1
ATOM 2166 C CA . GLU A 1 275 ? -14.192 5.211 23.868 1.00 79.62 275 GLU A CA 1
ATOM 2167 C C . GLU A 1 275 ? -12.786 5.753 24.116 1.00 79.62 275 GLU A C 1
ATOM 2169 O O . GLU A 1 275 ? -12.523 6.383 25.143 1.00 79.62 275 GLU A O 1
ATOM 2174 N N . ALA A 1 276 ? -11.877 5.498 23.184 1.00 83.50 276 ALA A N 1
ATOM 2175 C CA . ALA A 1 276 ? -10.530 6.049 23.165 1.00 83.50 276 ALA A CA 1
ATOM 2176 C C . ALA A 1 276 ? -10.325 6.753 21.827 1.00 83.50 276 ALA A C 1
ATOM 2178 O O . ALA A 1 276 ? -10.566 6.143 20.788 1.00 83.50 276 ALA A O 1
ATOM 2179 N N . GLY A 1 277 ? -9.890 8.013 21.836 1.00 80.94 277 GLY A N 1
ATOM 2180 C CA . GLY A 1 277 ? -9.693 8.729 20.581 1.00 80.94 277 GLY A CA 1
ATOM 2181 C C . GLY A 1 277 ? -8.746 9.920 20.616 1.00 80.94 277 GLY A C 1
ATOM 2182 O O . GLY A 1 277 ? -8.502 10.544 21.656 1.00 80.94 277 GLY A O 1
ATOM 2183 N N . GLU A 1 278 ? -8.228 10.239 19.434 1.00 81.38 278 GLU A N 1
ATOM 2184 C CA . GLU A 1 278 ? -7.401 11.407 19.131 1.00 81.38 278 GLU A CA 1
ATOM 2185 C C . GLU A 1 278 ? -7.650 11.814 17.668 1.00 81.38 278 GLU A C 1
ATOM 2187 O O . GLU A 1 278 ? -7.361 11.067 16.735 1.00 81.38 278 GLU A O 1
ATOM 2192 N N . GLY A 1 279 ? -8.243 12.991 17.444 1.00 77.81 279 GLY A N 1
ATOM 2193 C CA . GLY A 1 279 ? -8.607 13.429 16.092 1.00 77.81 279 GLY A CA 1
ATOM 2194 C C . GLY A 1 279 ? -9.704 12.558 15.467 1.00 77.81 279 GLY A C 1
ATOM 2195 O O . GLY A 1 279 ? -10.801 12.494 16.010 1.00 77.81 279 GLY A O 1
ATOM 2196 N N . ASN A 1 280 ? -9.409 11.933 14.322 1.00 79.31 280 ASN A N 1
ATOM 2197 C CA . ASN A 1 280 ? -10.327 11.033 13.605 1.00 79.31 280 ASN A CA 1
ATOM 2198 C C . ASN A 1 280 ? -10.125 9.548 13.966 1.00 79.31 280 ASN A C 1
ATOM 2200 O O . ASN A 1 280 ? -10.820 8.693 13.423 1.00 79.31 280 ASN A O 1
ATOM 2204 N N . ARG A 1 281 ? -9.160 9.237 14.836 1.00 83.38 281 ARG A N 1
ATOM 2205 C CA . ARG A 1 281 ? -8.840 7.873 15.262 1.00 83.38 281 ARG A CA 1
ATOM 2206 C C . ARG A 1 281 ? -9.638 7.565 16.516 1.00 83.38 281 ARG A C 1
ATOM 2208 O O . ARG A 1 281 ? -9.445 8.223 17.540 1.00 83.38 281 ARG A O 1
ATOM 2215 N N . GLU A 1 282 ? -10.527 6.583 16.438 1.00 82.44 282 GLU A N 1
ATOM 2216 C CA . GLU A 1 282 ? -11.429 6.200 17.526 1.00 82.44 282 GLU A CA 1
ATOM 2217 C C . GLU A 1 282 ? -11.416 4.681 17.734 1.00 82.44 282 GLU A C 1
ATOM 2219 O O . GLU A 1 282 ? -11.236 3.904 16.800 1.00 82.44 282 GLU A O 1
ATOM 2224 N N . GLY A 1 283 ? -11.613 4.262 18.978 1.00 80.69 283 GLY A N 1
ATOM 2225 C CA . GLY A 1 283 ? -11.777 2.876 19.391 1.00 80.69 283 GLY A CA 1
ATOM 2226 C C . GLY A 1 283 ? -12.829 2.772 20.479 1.00 80.69 283 GLY A C 1
ATOM 2227 O O . GLY A 1 283 ? -13.054 3.742 21.206 1.00 80.69 283 GLY A O 1
ATOM 2228 N N . SER A 1 284 ? -13.447 1.599 20.636 1.00 82.81 284 SER A N 1
ATOM 2229 C CA . SER A 1 284 ? -14.459 1.382 21.673 1.00 82.81 284 SER A CA 1
ATOM 2230 C C . SER A 1 284 ? -14.359 0.021 22.371 1.00 82.81 284 SER A C 1
ATOM 2232 O O . SER A 1 284 ? -13.838 -0.947 21.820 1.00 82.81 284 SER A O 1
ATOM 2234 N N . ALA A 1 285 ? -14.837 -0.032 23.614 1.00 77.69 285 ALA A N 1
ATOM 2235 C CA . ALA A 1 285 ? -14.966 -1.230 24.443 1.00 77.69 285 ALA A CA 1
ATOM 2236 C C . ALA A 1 285 ? -16.150 -1.083 25.412 1.00 77.69 285 ALA A C 1
ATOM 2238 O O . ALA A 1 285 ? -16.645 0.018 25.639 1.00 77.69 285 ALA A O 1
ATOM 2239 N N . SER A 1 286 ? -16.600 -2.177 26.028 1.00 77.31 286 SER A N 1
ATOM 2240 C CA . SER A 1 286 ? -17.677 -2.132 27.032 1.00 77.31 286 SER A CA 1
ATOM 2241 C C . SER A 1 286 ? -17.142 -2.156 28.468 1.00 77.31 286 SER A C 1
ATOM 2243 O O . SER A 1 286 ? -16.185 -2.852 28.778 1.00 77.31 286 SER A O 1
ATOM 2245 N N . LEU A 1 287 ? -17.776 -1.440 29.389 1.00 76.62 287 LEU A N 1
ATOM 2246 C CA . LEU A 1 287 ? -17.507 -1.489 30.825 1.00 76.62 287 LEU A CA 1
ATOM 2247 C C . LEU A 1 287 ? -18.784 -1.891 31.561 1.00 76.62 287 LEU A C 1
ATOM 2249 O O . LEU A 1 287 ? -19.761 -1.146 31.587 1.00 76.62 287 LEU A O 1
ATOM 2253 N N . ILE A 1 288 ? -18.756 -3.065 32.178 1.00 75.19 288 ILE A N 1
ATOM 2254 C CA . ILE A 1 288 ? -19.876 -3.663 32.899 1.00 75.19 288 ILE A CA 1
ATOM 2255 C C . ILE A 1 288 ? -19.661 -3.450 34.396 1.00 75.19 288 ILE A C 1
ATOM 2257 O O . ILE A 1 288 ? -18.636 -3.830 34.960 1.00 75.19 288 ILE A O 1
ATOM 2261 N N . VAL A 1 289 ? -20.635 -2.839 35.055 1.00 74.50 289 VAL A N 1
ATOM 2262 C CA . VAL A 1 289 ? -20.611 -2.536 36.483 1.00 74.50 289 VAL A CA 1
ATOM 2263 C C . VAL A 1 289 ? -21.684 -3.366 37.179 1.00 74.50 289 VAL A C 1
ATOM 2265 O O . VAL A 1 289 ? -22.877 -3.072 37.072 1.00 74.50 289 VAL A O 1
ATOM 2268 N N . PHE A 1 290 ? -21.239 -4.392 37.902 1.00 71.25 290 PHE A N 1
ATOM 2269 C CA . PHE A 1 290 ? -22.069 -5.291 38.695 1.00 71.25 290 PHE A CA 1
ATOM 2270 C C . PHE A 1 290 ? -22.458 -4.651 40.027 1.00 71.25 290 PHE A C 1
ATOM 2272 O O . PHE A 1 290 ? -21.613 -4.113 40.756 1.00 71.25 290 PHE A O 1
ATOM 2279 N N . LEU A 1 291 ? -23.748 -4.722 40.353 1.00 70.25 291 LEU A N 1
ATOM 2280 C CA . LEU A 1 291 ? -24.279 -4.202 41.609 1.00 70.25 291 LEU A CA 1
ATOM 2281 C C . LEU A 1 291 ? -24.025 -5.143 42.794 1.00 70.25 291 LEU A C 1
ATOM 2283 O O . LEU A 1 291 ? -23.917 -6.352 42.622 1.00 70.25 291 LEU A O 1
ATOM 2287 N N . PRO A 1 292 ? -24.005 -4.630 44.034 1.00 64.38 292 PRO A N 1
ATOM 2288 C CA . PRO A 1 292 ? -23.827 -5.474 45.206 1.00 64.38 292 PRO A CA 1
ATOM 2289 C C . PRO A 1 292 ? -25.015 -6.426 45.390 1.00 64.38 292 PRO A C 1
ATOM 2291 O O . PRO A 1 292 ? -26.164 -5.991 45.421 1.00 64.38 292 PRO A O 1
ATOM 2294 N N . GLY A 1 293 ? -24.758 -7.723 45.560 1.00 55.97 293 GLY A N 1
ATOM 2295 C CA . GLY A 1 293 ? -25.814 -8.729 45.743 1.00 55.97 293 GLY A CA 1
ATOM 2296 C C . GLY A 1 293 ? -26.398 -9.274 44.437 1.00 55.97 293 GLY A C 1
ATOM 2297 O O . GLY A 1 293 ? -26.868 -10.410 44.438 1.00 55.97 293 GLY A O 1
ATOM 2298 N N . ASN A 1 294 ? -26.215 -8.564 43.318 1.00 54.50 294 ASN A N 1
ATOM 2299 C CA . ASN A 1 294 ? -25.840 -9.247 42.089 1.00 54.50 294 ASN A CA 1
ATOM 2300 C C . ASN A 1 294 ? -24.391 -9.681 42.315 1.00 54.50 294 ASN A C 1
ATOM 2302 O O . ASN A 1 294 ? -23.427 -9.063 41.866 1.00 54.50 294 ASN A O 1
ATOM 2306 N N . GLU A 1 295 ? -24.215 -10.785 43.045 1.00 47.84 295 GLU A N 1
ATOM 2307 C CA . GLU A 1 295 ? -23.183 -11.701 42.595 1.00 47.84 295 GLU A CA 1
ATOM 2308 C C . GLU A 1 295 ? -23.594 -11.983 41.153 1.00 47.84 295 GLU A C 1
ATOM 2310 O O . GLU A 1 295 ? -24.434 -12.843 40.904 1.00 47.84 295 GLU A O 1
ATOM 2315 N N . GLY A 1 296 ? -23.091 -11.174 40.205 1.00 43.97 296 GLY A N 1
ATOM 2316 C CA . GLY A 1 296 ? -22.872 -11.649 38.862 1.00 43.97 296 GLY A CA 1
ATOM 2317 C C . GLY A 1 296 ? -22.220 -12.975 39.136 1.00 43.97 296 GLY A C 1
ATOM 2318 O O . GLY A 1 296 ? -21.172 -13.018 39.792 1.00 43.97 296 GLY A O 1
ATOM 2319 N N . THR A 1 297 ? -22.973 -14.034 38.881 1.00 40.81 297 THR A N 1
ATOM 2320 C CA . THR A 1 297 ? -22.565 -15.378 39.178 1.00 40.81 297 THR A CA 1
ATOM 2321 C C . THR A 1 297 ? -21.390 -15.633 38.248 1.00 40.81 297 THR A C 1
ATOM 2323 O O . THR A 1 297 ? -21.506 -16.297 37.235 1.00 40.81 297 THR A O 1
ATOM 2326 N N . THR A 1 298 ? -20.223 -15.166 38.673 1.00 41.25 298 THR A N 1
ATOM 2327 C CA . THR A 1 298 ? -19.024 -15.966 38.771 1.00 41.25 298 THR A CA 1
ATOM 2328 C C . THR A 1 298 ? -19.252 -16.995 39.885 1.00 41.25 298 THR A C 1
ATOM 2330 O O . THR A 1 298 ? -18.393 -17.275 40.713 1.00 41.25 298 THR A O 1
ATOM 2333 N N . THR A 1 299 ? -20.399 -17.689 39.859 1.00 36.81 299 THR A N 1
ATOM 2334 C CA . THR A 1 299 ? -20.255 -19.125 39.833 1.00 36.81 299 THR A CA 1
ATOM 2335 C C . THR A 1 299 ? -19.386 -19.367 38.611 1.00 36.81 299 THR A C 1
ATOM 2337 O O . THR A 1 299 ? -19.830 -19.286 37.469 1.00 36.81 299 THR A O 1
ATOM 2340 N N . THR A 1 300 ? -18.135 -19.708 38.862 1.00 39.94 300 THR A N 1
ATOM 2341 C CA . THR A 1 300 ? -17.299 -20.542 37.996 1.00 39.94 300 THR A CA 1
ATOM 2342 C C . THR A 1 300 ? -17.956 -21.916 37.731 1.00 39.94 300 THR A C 1
ATOM 2344 O O . THR A 1 300 ? -17.278 -22.922 37.594 1.00 39.94 300 THR A O 1
ATOM 2347 N N . GLU A 1 301 ? -19.285 -21.965 37.748 1.00 36.69 301 GLU A N 1
ATOM 2348 C CA . GLU A 1 301 ? -20.210 -23.070 37.592 1.00 36.69 301 GLU A CA 1
ATOM 2349 C C . GLU A 1 301 ? -21.504 -22.453 37.046 1.00 36.69 301 GLU A C 1
ATOM 2351 O O . GLU A 1 301 ? -22.484 -22.224 37.752 1.00 36.69 301 GLU A O 1
ATOM 2356 N N . ASN A 1 302 ? -21.493 -22.155 35.749 1.00 38.56 302 ASN A N 1
ATOM 2357 C CA . ASN A 1 302 ? -22.692 -22.303 34.934 1.00 38.56 302 ASN A CA 1
ATOM 2358 C C . ASN A 1 302 ? -23.395 -23.618 35.366 1.00 38.56 302 ASN A C 1
ATOM 2360 O O . ASN A 1 302 ? -22.698 -24.628 35.515 1.00 38.56 302 ASN A O 1
ATOM 2364 N N . PRO A 1 303 ? -24.728 -23.665 35.562 1.00 45.12 303 PRO A N 1
ATOM 2365 C CA . PRO A 1 303 ? -25.442 -24.919 35.835 1.00 45.12 303 PRO A CA 1
ATOM 2366 C C . PRO A 1 303 ? -25.129 -26.033 34.815 1.00 45.12 303 PRO A C 1
ATOM 2368 O O . PRO A 1 303 ? -25.301 -27.213 35.123 1.00 45.12 303 PRO A O 1
ATOM 2371 N N . ASN A 1 304 ? -24.632 -25.640 33.636 1.00 47.72 304 ASN A N 1
ATOM 2372 C CA . ASN A 1 304 ? -24.217 -26.466 32.510 1.00 47.72 304 ASN A CA 1
ATOM 2373 C C . ASN A 1 304 ? -22.706 -26.388 32.166 1.00 47.72 304 ASN A C 1
ATOM 2375 O O . ASN A 1 304 ? -22.274 -27.073 31.246 1.00 47.72 304 ASN A O 1
ATOM 2379 N N . GLY A 1 305 ? -21.890 -25.614 32.899 1.00 47.44 305 GLY A N 1
ATOM 2380 C CA . GLY A 1 305 ? -20.416 -25.688 32.858 1.00 47.44 305 GLY A CA 1
ATOM 2381 C C . GLY A 1 305 ? -19.608 -24.777 31.907 1.00 47.44 305 GLY A C 1
ATOM 2382 O O . GLY A 1 305 ? -18.388 -24.825 32.007 1.00 47.44 305 GLY A O 1
ATOM 2383 N N . GLY A 1 306 ? -20.205 -23.942 31.046 1.00 55.62 306 GLY A N 1
ATOM 2384 C CA . GLY A 1 306 ? -19.464 -23.079 30.094 1.00 55.62 306 GLY A CA 1
ATOM 2385 C C . GLY A 1 306 ? -19.286 -21.606 30.517 1.00 55.62 306 GLY A C 1
ATOM 2386 O O . GLY A 1 306 ? -20.149 -21.070 31.216 1.00 55.62 306 GLY A O 1
ATOM 2387 N N . GLY A 1 307 ? -18.195 -20.968 30.075 1.00 57.59 307 GLY A N 1
ATOM 2388 C CA . GLY A 1 307 ? -17.780 -19.575 30.313 1.00 57.59 307 GLY A CA 1
ATOM 2389 C C . GLY A 1 307 ? -18.419 -18.524 29.392 1.00 57.59 307 GLY A C 1
ATOM 2390 O O . GLY A 1 307 ? -19.016 -18.839 28.363 1.00 57.59 307 GLY A O 1
ATOM 2391 N N . TRP A 1 308 ? -18.348 -17.257 29.789 1.00 64.12 308 TRP A N 1
ATOM 2392 C CA . TRP A 1 308 ? -19.048 -16.132 29.149 1.00 64.12 308 TRP A CA 1
ATOM 2393 C C . TRP A 1 308 ? -18.254 -15.505 27.993 1.00 64.12 308 TRP A C 1
ATOM 2395 O O . TRP A 1 308 ? -17.068 -15.779 27.829 1.00 64.12 308 TRP A O 1
ATOM 2405 N N . LEU A 1 309 ? -18.898 -14.651 27.185 1.00 57.75 309 LEU A N 1
ATOM 2406 C CA . LEU A 1 309 ? -18.257 -13.922 26.080 1.00 57.75 309 LEU A CA 1
ATOM 2407 C C . LEU A 1 309 ? -16.930 -13.304 26.550 1.00 57.75 309 LEU A C 1
ATOM 2409 O O . LEU A 1 309 ? -16.887 -12.706 27.615 1.00 57.75 309 LEU A O 1
ATOM 2413 N N . GLY A 1 310 ? -15.857 -13.468 25.778 1.00 55.28 310 GLY A N 1
ATOM 2414 C CA . GLY A 1 310 ? -14.489 -13.010 26.041 1.00 55.28 310 GLY A CA 1
ATOM 2415 C C . GLY A 1 310 ? -13.699 -13.757 27.118 1.00 55.28 310 GLY A C 1
ATOM 2416 O O . GLY A 1 310 ? -12.508 -13.465 27.274 1.00 55.28 310 GLY A O 1
ATOM 2417 N N . GLU A 1 311 ? -14.299 -14.709 27.838 1.00 67.12 311 GLU A N 1
ATOM 2418 C CA . GLU A 1 311 ? -13.565 -15.576 28.763 1.00 67.12 311 GLU A CA 1
ATOM 2419 C C . GLU A 1 311 ? -12.644 -16.542 28.005 1.00 67.12 311 GLU A C 1
ATOM 2421 O O . GLU A 1 311 ? -12.952 -16.936 26.879 1.00 67.12 311 GLU A O 1
ATOM 2426 N N . PRO A 1 312 ? -11.485 -16.910 28.578 1.00 60.62 312 PRO A N 1
ATOM 2427 C CA . PRO A 1 312 ? -10.539 -17.792 27.915 1.00 60.62 312 PRO A CA 1
ATOM 2428 C C . PRO A 1 312 ? -11.127 -19.189 27.704 1.00 60.62 312 PRO A C 1
ATOM 2430 O O . PRO A 1 312 ? -11.685 -19.779 28.626 1.00 60.62 312 PRO A O 1
ATOM 2433 N N . CYS A 1 313 ? -10.916 -19.744 26.516 1.00 74.94 313 CYS A N 1
ATOM 2434 C CA . CYS A 1 313 ? -11.405 -21.066 26.139 1.00 74.94 313 CYS A CA 1
ATOM 2435 C C . CYS A 1 313 ? -10.330 -21.857 25.386 1.00 74.94 313 CYS A C 1
ATOM 2437 O O . CYS A 1 313 ? -9.416 -21.294 24.776 1.00 74.94 313 CYS A O 1
ATOM 2439 N N . GLN A 1 314 ? -10.435 -23.183 25.430 1.00 83.44 314 GLN A N 1
ATOM 2440 C CA . GLN A 1 314 ? -9.638 -24.107 24.617 1.00 83.44 314 GLN A CA 1
ATOM 2441 C C . GLN A 1 314 ? -10.512 -24.915 23.653 1.00 83.44 314 GLN A C 1
ATOM 2443 O O . GLN A 1 314 ? -10.004 -25.474 22.680 1.00 83.44 314 GLN A O 1
ATOM 2448 N N . SER A 1 315 ? -11.812 -24.981 23.929 1.00 84.25 315 SER A N 1
ATOM 2449 C CA . SER A 1 315 ? -12.823 -25.688 23.157 1.00 84.25 315 SER A CA 1
ATOM 2450 C C . SER A 1 315 ? -14.206 -25.079 23.390 1.00 84.25 315 SER A C 1
ATOM 2452 O O . SER A 1 315 ? -14.417 -24.372 24.371 1.00 84.25 315 SER A O 1
ATOM 2454 N N . ASP A 1 316 ? -15.166 -25.376 22.515 1.00 82.81 316 ASP A N 1
ATOM 2455 C CA . ASP A 1 316 ? -16.537 -24.847 22.613 1.00 82.81 316 ASP A CA 1
ATOM 2456 C C . ASP A 1 316 ? -17.282 -25.286 23.883 1.00 82.81 316 ASP A C 1
ATOM 2458 O O . ASP A 1 316 ? -18.273 -24.670 24.265 1.00 82.81 316 ASP A O 1
ATOM 2462 N N . GLU A 1 317 ? -16.825 -26.353 24.542 1.00 82.69 317 GLU A N 1
ATOM 2463 C CA . GLU A 1 317 ? -17.369 -26.805 25.829 1.00 82.69 317 GLU A CA 1
ATOM 2464 C C . GLU A 1 317 ? -17.002 -25.851 26.976 1.00 82.69 317 GLU A C 1
ATOM 2466 O O . GLU A 1 317 ? -17.699 -25.810 27.988 1.00 82.69 317 GLU A O 1
ATOM 2471 N N . ASP A 1 318 ? -15.949 -25.046 26.800 1.00 73.94 318 ASP A N 1
ATOM 2472 C CA . ASP A 1 318 ? -15.539 -24.023 27.761 1.00 73.94 318 ASP A CA 1
ATOM 2473 C C . ASP A 1 318 ? -16.404 -22.756 27.662 1.00 73.94 318 ASP A C 1
ATOM 2475 O O . ASP A 1 318 ? -16.193 -21.836 28.444 1.00 73.94 318 ASP A O 1
ATOM 2479 N N . CYS A 1 319 ? -17.365 -22.687 26.731 1.00 75.94 319 CYS A N 1
ATOM 2480 C CA . CYS A 1 319 ? -18.214 -21.522 26.475 1.00 75.94 319 CYS A CA 1
ATOM 2481 C C . CYS A 1 319 ? -19.699 -21.822 26.721 1.00 75.94 319 CYS A C 1
ATOM 2483 O O . CYS A 1 319 ? -20.163 -22.955 26.585 1.00 75.94 319 CYS A O 1
ATOM 2485 N N . ASN A 1 320 ? -20.471 -20.809 27.115 1.00 76.38 320 ASN A N 1
ATOM 2486 C CA . ASN A 1 320 ? -21.885 -20.961 27.436 1.00 76.38 320 ASN A CA 1
ATOM 2487 C C . ASN A 1 320 ? -22.738 -21.091 26.163 1.00 76.38 320 ASN A C 1
ATOM 2489 O O . ASN A 1 320 ? -23.176 -20.106 25.569 1.00 76.38 320 ASN A O 1
ATOM 2493 N N . GLN A 1 321 ? -23.013 -22.333 25.778 1.00 80.38 321 GLN A N 1
ATOM 2494 C CA . GLN A 1 321 ? -23.771 -22.659 24.568 1.00 80.38 321 GLN A CA 1
ATOM 2495 C C . GLN A 1 321 ? -25.249 -22.236 24.625 1.00 80.38 321 GLN A C 1
ATOM 2497 O O . GLN A 1 321 ? -25.860 -22.058 23.573 1.00 80.38 321 GLN A O 1
ATOM 2502 N N . GLU A 1 322 ? -25.834 -22.051 25.818 1.00 75.12 322 GLU A N 1
ATOM 2503 C CA . GLU A 1 322 ? -27.210 -21.536 25.950 1.00 75.12 322 GLU A CA 1
ATOM 2504 C C . GLU A 1 322 ? -27.325 -20.067 25.514 1.00 75.12 322 GLU A C 1
ATOM 2506 O O . GLU A 1 322 ? -28.392 -19.651 25.078 1.00 75.12 322 GLU A O 1
ATOM 2511 N N . GLU A 1 323 ? -26.218 -19.321 25.560 1.00 73.25 323 GLU A N 1
ATOM 2512 C CA . GLU A 1 323 ? -26.100 -17.931 25.093 1.00 73.25 323 GLU A CA 1
ATOM 2513 C C . GLU A 1 323 ? -25.493 -17.840 23.685 1.00 73.25 323 GLU A C 1
ATOM 2515 O O . GLU A 1 323 ? -25.000 -16.792 23.279 1.00 73.25 323 GLU A O 1
ATOM 2520 N N . HIS A 1 324 ? -25.491 -18.949 22.939 1.00 84.19 324 HIS A N 1
ATOM 2521 C CA . HIS A 1 324 ? -24.957 -19.018 21.577 1.00 84.19 324 HIS A CA 1
ATOM 2522 C C . HIS A 1 324 ? -23.478 -18.610 21.462 1.00 84.19 324 HIS A C 1
ATOM 2524 O O . HIS A 1 324 ? -23.072 -17.992 20.479 1.00 84.19 324 HIS A O 1
ATOM 2530 N N . LEU A 1 325 ? -22.662 -18.982 22.453 1.00 81.44 325 LEU A N 1
ATOM 2531 C CA . LEU A 1 325 ? -21.214 -18.765 22.453 1.00 81.44 325 LEU A CA 1
ATOM 2532 C C . LEU A 1 325 ? -20.446 -20.027 22.035 1.00 81.44 325 LEU A C 1
ATOM 2534 O O . LEU A 1 325 ? -20.837 -21.146 22.372 1.00 81.44 325 LEU A O 1
ATOM 2538 N N . ALA A 1 326 ? -19.319 -19.837 21.351 1.00 86.44 326 ALA A N 1
ATOM 2539 C CA . ALA A 1 326 ? -18.356 -20.873 20.975 1.00 86.44 326 ALA A CA 1
ATOM 2540 C C . ALA A 1 326 ? -16.918 -20.379 21.187 1.00 86.44 326 ALA A C 1
ATOM 2542 O O . ALA A 1 326 ? -16.672 -19.185 21.355 1.00 86.44 326 ALA A O 1
ATOM 2543 N N . CYS A 1 327 ? -15.946 -21.287 21.192 1.00 86.25 327 CYS A N 1
ATOM 2544 C CA . CYS A 1 327 ? -14.558 -20.916 21.394 1.00 86.25 327 CYS A CA 1
ATOM 2545 C C . CYS A 1 327 ? -13.925 -20.442 20.088 1.00 86.25 327 CYS A C 1
ATOM 2547 O O . CYS A 1 327 ? -13.663 -21.227 19.173 1.00 86.25 327 CYS A O 1
ATOM 2549 N N . ASN A 1 328 ? -13.576 -19.159 20.020 1.00 84.94 328 ASN A N 1
ATOM 2550 C CA . ASN A 1 328 ? -12.767 -18.652 18.927 1.00 84.94 328 ASN A CA 1
ATOM 2551 C C . ASN A 1 328 ? -11.315 -19.106 19.132 1.00 84.94 328 ASN A C 1
ATOM 2553 O O . ASN A 1 328 ? -10.554 -18.505 19.891 1.00 84.94 328 ASN A O 1
ATOM 2557 N N . LEU A 1 329 ? -10.919 -20.183 18.447 1.00 83.56 329 LEU A N 1
ATOM 2558 C CA . LEU A 1 329 ? -9.595 -20.802 18.590 1.00 83.56 329 LEU A CA 1
ATOM 2559 C C . LEU A 1 329 ? -8.429 -19.876 18.205 1.00 83.56 329 LEU A C 1
ATOM 2561 O O . LEU A 1 329 ? -7.311 -20.094 18.674 1.00 83.56 329 LEU A O 1
ATOM 2565 N N . ALA A 1 330 ? -8.668 -18.854 17.376 1.00 75.06 330 ALA A N 1
ATOM 2566 C CA . ALA A 1 330 ? -7.651 -17.862 17.030 1.00 75.06 330 ALA A CA 1
ATOM 2567 C C . ALA A 1 330 ? -7.420 -16.869 18.180 1.00 75.06 330 ALA A C 1
ATOM 2569 O O . ALA A 1 330 ? -6.279 -16.506 18.461 1.00 75.06 330 ALA A O 1
ATOM 2570 N N . LEU A 1 331 ? -8.496 -16.473 18.867 1.00 70.44 331 LEU A N 1
ATOM 2571 C CA . LEU A 1 331 ? -8.456 -15.534 19.993 1.00 70.44 331 LEU A CA 1
ATOM 2572 C C . LEU A 1 331 ? -8.269 -16.222 21.354 1.00 70.44 331 LEU A C 1
ATOM 2574 O O . LEU A 1 331 ? -7.956 -15.548 22.335 1.00 70.44 331 LEU A O 1
ATOM 2578 N N . GLN A 1 332 ? -8.463 -17.544 21.412 1.00 79.44 332 GLN A N 1
ATOM 2579 C CA . GLN A 1 332 ? -8.551 -18.348 22.638 1.00 79.44 332 GLN A CA 1
ATOM 2580 C C . GLN A 1 332 ? -9.558 -17.779 23.644 1.00 79.44 332 GLN A C 1
ATOM 2582 O O . GLN A 1 332 ? -9.314 -17.783 24.852 1.00 79.44 332 GLN A O 1
ATOM 2587 N N . LYS A 1 333 ? -10.674 -17.250 23.137 1.00 74.50 333 LYS A N 1
ATOM 2588 C CA . LYS A 1 333 ? -11.736 -16.625 23.927 1.00 74.50 333 LYS A CA 1
ATOM 2589 C C . LYS A 1 333 ? -13.109 -17.043 23.417 1.00 74.50 333 LYS A C 1
ATOM 2591 O O . LYS A 1 333 ? -13.269 -17.269 22.218 1.00 74.50 333 LYS A O 1
ATOM 2596 N N . CYS A 1 334 ? -14.081 -17.131 24.316 1.00 74.50 334 CYS A N 1
ATOM 2597 C CA . CYS A 1 334 ? -15.471 -17.343 23.949 1.00 74.50 334 CYS A CA 1
ATOM 2598 C C . CYS A 1 334 ? -15.976 -16.153 23.133 1.00 74.50 334 CYS A C 1
ATOM 2600 O O . CYS A 1 334 ? -15.796 -15.002 23.520 1.00 74.50 334 CYS A O 1
ATOM 2602 N N . ASP A 1 335 ? -16.595 -16.434 22.003 1.00 81.31 335 ASP A N 1
ATOM 2603 C CA . ASP A 1 335 ? -17.132 -15.464 21.056 1.00 81.31 335 ASP A CA 1
ATOM 2604 C C . ASP A 1 335 ? -18.514 -15.942 20.596 1.00 81.31 335 ASP A C 1
ATOM 2606 O O . ASP A 1 335 ? -18.906 -17.072 20.907 1.00 81.31 335 ASP A O 1
ATOM 2610 N N . CYS A 1 336 ? -19.267 -15.116 19.874 1.00 81.31 336 CYS A N 1
ATOM 2611 C CA . CYS A 1 336 ? -20.522 -15.576 19.290 1.00 81.31 336 CYS A CA 1
ATOM 2612 C C . CYS A 1 336 ? -20.268 -16.753 18.345 1.00 81.31 336 CYS A C 1
ATOM 2614 O O . CYS A 1 336 ? -19.368 -16.721 17.505 1.00 81.31 336 CYS A O 1
ATOM 2616 N N . ALA A 1 337 ? -21.064 -17.807 18.513 1.00 86.38 337 ALA A N 1
ATOM 2617 C CA . ALA A 1 337 ? -20.986 -19.001 17.694 1.00 86.38 337 ALA A CA 1
ATOM 2618 C C . ALA A 1 337 ? -21.278 -18.680 16.223 1.00 86.38 337 ALA A C 1
ATOM 2620 O O . ALA A 1 337 ? -21.925 -17.683 15.895 1.00 86.38 337 ALA A O 1
ATOM 2621 N N . ASP A 1 338 ? -20.839 -19.559 15.324 1.00 81.12 338 ASP A N 1
ATOM 2622 C CA . ASP A 1 338 ? -21.113 -19.412 13.897 1.00 81.12 338 ASP A CA 1
ATOM 2623 C C . ASP A 1 338 ? -22.617 -19.224 13.634 1.00 81.12 338 ASP A C 1
ATOM 2625 O O . ASP A 1 338 ? -23.462 -19.983 14.115 1.00 81.12 338 ASP A O 1
ATOM 2629 N N . GLY A 1 339 ? -22.946 -18.190 12.858 1.00 71.06 339 GLY A N 1
ATOM 2630 C CA . GLY A 1 339 ? -24.330 -17.789 12.591 1.00 71.06 339 GLY A CA 1
ATOM 2631 C C . GLY A 1 339 ? -24.941 -16.850 13.636 1.00 71.06 339 GLY A C 1
ATOM 2632 O O . GLY A 1 339 ? -26.109 -16.497 13.498 1.00 71.06 339 GLY A O 1
ATOM 2633 N N . PHE A 1 340 ? -24.173 -16.407 14.635 1.00 79.88 340 PHE A N 1
ATOM 2634 C CA . PHE A 1 340 ? -24.585 -15.416 15.628 1.00 79.88 340 PHE A CA 1
ATOM 2635 C C . PHE A 1 340 ? -23.652 -14.200 15.623 1.00 79.88 340 PHE A C 1
ATOM 2637 O O . PHE A 1 340 ? -22.476 -14.294 15.266 1.00 79.88 340 PHE A O 1
ATOM 2644 N N . GLN A 1 341 ? -24.188 -13.037 15.980 1.00 78.19 341 GLN A N 1
ATOM 2645 C CA . GLN A 1 341 ? -23.453 -11.786 16.145 1.00 78.19 341 GLN A CA 1
ATOM 2646 C C . GL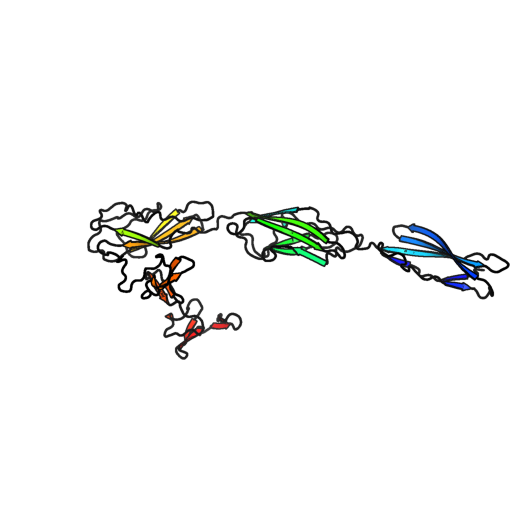N A 1 341 ? -23.753 -11.181 17.509 1.00 78.19 341 GLN A C 1
ATOM 2648 O O . GLN A 1 341 ? -24.833 -11.371 18.063 1.00 78.19 341 GLN A O 1
ATOM 2653 N N . PHE A 1 342 ? -22.793 -10.444 18.055 1.00 73.00 342 PHE A N 1
ATOM 2654 C CA . PHE A 1 342 ? -22.982 -9.788 19.337 1.00 73.00 342 PHE A CA 1
ATOM 2655 C C . PHE A 1 342 ? -23.909 -8.584 19.174 1.00 73.00 342 PHE A C 1
ATOM 2657 O O . PHE A 1 342 ? -23.575 -7.650 18.444 1.00 73.00 342 PHE A O 1
ATOM 2664 N N . ASN A 1 343 ? -25.044 -8.589 19.876 1.00 61.00 343 ASN A N 1
ATOM 2665 C CA . ASN A 1 343 ? -25.918 -7.430 19.956 1.00 61.00 343 ASN A CA 1
ATOM 2666 C C . ASN A 1 343 ? -25.565 -6.598 21.205 1.00 61.00 343 ASN A C 1
ATOM 2668 O O . ASN A 1 343 ? -25.830 -7.036 22.332 1.00 61.00 343 ASN A O 1
ATOM 2672 N N . PRO A 1 344 ? -25.001 -5.388 21.038 1.00 45.50 344 PRO A N 1
ATOM 2673 C CA . PRO A 1 344 ? -24.592 -4.545 22.157 1.00 45.50 344 PRO A CA 1
ATOM 2674 C C . PRO A 1 344 ? -25.770 -3.974 22.963 1.00 45.50 344 PRO A C 1
ATOM 2676 O O . PRO A 1 344 ? -25.581 -3.625 24.128 1.00 45.50 344 PRO A O 1
ATOM 2679 N N . ASP A 1 345 ? -26.978 -3.907 22.395 1.00 48.25 345 ASP A N 1
ATOM 2680 C CA . ASP A 1 345 ? -28.161 -3.367 23.077 1.00 48.25 345 ASP A CA 1
ATOM 2681 C C . ASP A 1 345 ? -28.723 -4.333 24.131 1.00 48.25 345 ASP A C 1
ATOM 2683 O O . ASP A 1 345 ? -29.306 -3.896 25.128 1.00 48.25 345 ASP A O 1
ATOM 2687 N N . ILE A 1 346 ? -28.543 -5.643 23.926 1.00 55.75 346 ILE A N 1
ATOM 2688 C CA . ILE A 1 346 ? -29.023 -6.700 24.835 1.00 55.75 346 ILE A CA 1
ATOM 2689 C C . ILE A 1 346 ? -27.898 -7.518 25.481 1.00 55.75 346 ILE A C 1
ATOM 2691 O O . ILE A 1 346 ? -28.186 -8.370 26.318 1.00 55.75 346 ILE A O 1
ATOM 2695 N N . LEU A 1 347 ? -26.636 -7.249 25.125 1.00 51.00 347 LEU A N 1
ATOM 2696 C CA . LEU A 1 347 ? -25.440 -7.971 25.577 1.00 51.00 347 LEU A CA 1
ATOM 2697 C C . LEU A 1 347 ? -25.502 -9.493 25.399 1.00 51.00 347 LEU A C 1
ATOM 2699 O O . LEU A 1 347 ? -25.025 -10.248 26.247 1.00 51.00 347 LEU A O 1
ATOM 2703 N N . SER A 1 348 ? -26.082 -9.955 24.300 1.00 66.94 348 SER A N 1
ATOM 2704 C CA . SER A 1 348 ? -26.166 -11.382 23.999 1.00 66.94 348 SER A CA 1
ATOM 2705 C C . SER A 1 348 ? -25.923 -11.613 22.514 1.00 66.94 348 SER A C 1
ATOM 2707 O O . SER A 1 348 ? -26.047 -10.697 21.695 1.00 66.94 348 SER A O 1
ATOM 2709 N N . CYS A 1 349 ? -25.513 -12.832 22.178 1.00 72.44 349 CYS A N 1
ATOM 2710 C CA . CYS A 1 349 ? -25.342 -13.242 20.799 1.00 72.44 349 CYS A CA 1
ATOM 2711 C C . CYS A 1 349 ? -26.721 -13.501 20.195 1.00 72.44 349 CYS A C 1
ATOM 2713 O O . CYS A 1 349 ? -27.432 -14.426 20.588 1.00 72.44 349 CYS A O 1
ATOM 2715 N N . GLU A 1 350 ? -27.103 -12.680 19.228 1.00 78.19 350 GLU A N 1
ATOM 2716 C CA . GLU A 1 350 ? -28.321 -12.881 18.457 1.00 78.19 350 GLU A CA 1
ATOM 2717 C C . GLU A 1 350 ? -27.999 -13.568 17.138 1.00 78.19 350 GLU A C 1
ATOM 2719 O O . GLU A 1 350 ? -26.874 -13.511 16.637 1.00 78.19 350 GLU A O 1
ATOM 2724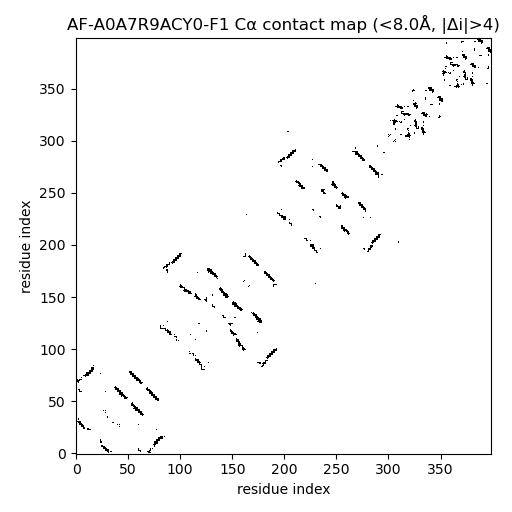 N N . LYS A 1 351 ? -28.988 -14.254 16.571 1.00 79.44 351 LYS A N 1
ATOM 2725 C CA . LYS A 1 351 ? -28.824 -14.898 15.273 1.00 79.44 351 LYS A CA 1
ATOM 2726 C C . LYS A 1 351 ? -28.511 -13.817 14.236 1.00 79.44 351 LYS A C 1
ATOM 2728 O O . LYS A 1 351 ? -29.229 -12.822 14.164 1.00 79.44 351 LYS A O 1
ATOM 2733 N N . LYS A 1 352 ? -27.456 -14.014 13.441 1.00 77.50 352 LYS A N 1
ATOM 2734 C CA . LYS A 1 352 ? -27.182 -13.143 12.296 1.00 77.50 352 LYS A CA 1
ATOM 2735 C C . LYS A 1 352 ? -28.419 -13.130 11.396 1.00 77.50 352 LYS A C 1
ATOM 2737 O O . LYS A 1 352 ? -28.966 -14.212 11.143 1.00 77.50 352 LYS A O 1
ATOM 2742 N N . PRO A 1 353 ? -28.853 -11.955 10.921 1.00 76.31 353 PRO A N 1
ATOM 2743 C CA . PRO A 1 353 ? -29.875 -11.882 9.893 1.00 76.31 353 PRO A CA 1
ATOM 2744 C C . PRO A 1 353 ? -29.475 -12.769 8.703 1.00 76.31 353 PRO A C 1
ATOM 2746 O O . PRO A 1 353 ? -28.309 -12.806 8.307 1.00 76.31 353 PRO A O 1
ATOM 2749 N N . GLY A 1 354 ? -30.421 -13.557 8.200 1.00 78.31 354 GLY A N 1
ATOM 2750 C CA . GLY A 1 354 ? -30.208 -14.526 7.133 1.00 78.31 354 GLY A CA 1
ATOM 2751 C C . GLY A 1 354 ? -29.911 -13.852 5.798 1.00 78.31 354 GLY A C 1
ATOM 2752 O O . GLY A 1 354 ? -30.496 -12.820 5.461 1.00 78.31 354 GLY A O 1
ATOM 2753 N N . GLY A 1 355 ? -29.007 -14.458 5.034 1.00 82.25 355 GLY A N 1
ATOM 2754 C CA . GLY A 1 355 ? -28.682 -14.032 3.680 1.00 82.25 355 GLY A CA 1
ATOM 2755 C C . GLY A 1 355 ? -29.711 -14.519 2.660 1.00 82.25 355 GLY A C 1
ATOM 2756 O O . GLY A 1 355 ? -30.624 -15.288 2.964 1.00 82.25 355 GLY A O 1
ATOM 2757 N N . LEU A 1 356 ? -29.550 -14.081 1.412 1.00 84.69 356 LEU A N 1
ATOM 2758 C CA . LEU A 1 356 ? -30.434 -14.447 0.306 1.00 84.69 356 LEU A CA 1
ATOM 2759 C C . LEU A 1 356 ? -30.582 -15.979 0.197 1.00 84.69 356 LEU A C 1
ATOM 2761 O O . LEU A 1 356 ? -29.613 -16.701 -0.039 1.00 84.69 356 LEU A O 1
ATOM 2765 N N . GLY A 1 357 ? -31.812 -16.476 0.338 1.00 83.44 357 GLY A N 1
ATOM 2766 C CA . GLY A 1 357 ? -32.164 -17.895 0.268 1.00 83.44 357 GLY A CA 1
ATOM 2767 C C . GLY A 1 357 ? -32.146 -18.664 1.596 1.00 83.44 357 GLY A C 1
ATOM 2768 O O . GLY A 1 357 ? -32.534 -19.843 1.591 1.00 83.44 357 GLY A O 1
ATOM 2769 N N . ASP A 1 358 ? -31.748 -18.041 2.708 1.00 86.88 358 ASP A N 1
ATOM 2770 C CA . ASP A 1 358 ? -31.796 -18.644 4.047 1.00 86.88 358 ASP A CA 1
ATOM 2771 C C . ASP A 1 358 ? -33.229 -18.774 4.567 1.00 86.88 358 ASP A C 1
ATOM 2773 O O . ASP A 1 358 ? -34.112 -18.027 4.161 1.00 86.88 358 ASP A O 1
ATOM 2777 N N . GLU A 1 359 ? -33.484 -19.752 5.441 1.00 85.81 359 GLU A N 1
ATOM 2778 C CA . GLU A 1 359 ? -34.822 -19.970 6.006 1.00 85.81 359 GLU A CA 1
ATOM 2779 C C . GLU A 1 359 ? -35.236 -18.832 6.947 1.00 85.81 359 GLU A C 1
ATOM 2781 O O . GLU A 1 359 ? -34.486 -18.460 7.854 1.00 85.81 359 GLU A O 1
ATOM 2786 N N . CYS A 1 360 ? -36.463 -18.343 6.779 1.00 86.38 360 CYS A N 1
ATOM 2787 C CA . CYS A 1 360 ? -37.017 -17.243 7.562 1.00 86.38 360 CYS A CA 1
ATOM 2788 C C . CYS A 1 360 ? -38.462 -17.526 7.984 1.00 86.38 360 CYS A C 1
ATOM 2790 O O . CYS A 1 360 ? -39.161 -18.342 7.386 1.00 86.38 360 CYS A O 1
ATOM 2792 N N . SER A 1 361 ? -38.922 -16.861 9.042 1.00 87.81 361 SER A N 1
ATOM 2793 C CA . SER A 1 361 ? -40.330 -16.871 9.470 1.00 87.81 361 SER A CA 1
ATOM 2794 C C . SER A 1 361 ? -40.916 -15.462 9.574 1.00 87.81 361 SER A C 1
ATOM 2796 O O . SER A 1 361 ? -42.136 -15.292 9.560 1.00 87.81 361 SER A O 1
ATOM 2798 N N . THR A 1 362 ? -40.058 -14.455 9.702 1.00 87.44 362 THR A N 1
ATOM 2799 C CA . THR A 1 362 ? -40.385 -13.031 9.750 1.00 87.44 362 THR A CA 1
ATOM 2800 C C . THR A 1 362 ? -39.281 -12.222 9.076 1.00 87.44 362 THR A C 1
ATOM 2802 O O . THR A 1 362 ? -38.159 -12.702 8.953 1.00 87.44 362 THR A O 1
ATOM 2805 N N . ASP A 1 363 ? -39.561 -10.976 8.696 1.00 84.06 363 ASP A N 1
ATOM 2806 C CA . ASP A 1 363 ? -38.557 -10.102 8.062 1.00 84.06 363 ASP A CA 1
ATOM 2807 C C . ASP A 1 363 ? -37.339 -9.835 8.958 1.00 84.06 363 ASP A C 1
ATOM 2809 O O . ASP A 1 363 ? -36.252 -9.580 8.459 1.00 84.06 363 ASP A O 1
ATOM 2813 N N . ALA A 1 364 ? -37.495 -9.952 10.281 1.00 80.00 364 ALA A N 1
ATOM 2814 C CA . ALA A 1 364 ? -36.392 -9.830 11.233 1.00 80.00 364 ALA A CA 1
ATOM 2815 C C . ALA A 1 364 ? -35.371 -10.979 11.134 1.00 80.00 364 ALA A C 1
ATOM 2817 O O . ALA A 1 364 ? -34.271 -10.860 11.665 1.00 80.00 364 ALA A O 1
ATOM 2818 N N . ASP A 1 365 ? -35.729 -12.084 10.474 1.00 82.06 365 ASP A N 1
ATOM 2819 C CA . ASP A 1 365 ? -34.827 -13.209 10.234 1.00 82.06 365 ASP A CA 1
ATOM 2820 C C . ASP A 1 365 ? -33.931 -12.994 9.004 1.00 82.06 365 ASP A C 1
ATOM 2822 O O . ASP A 1 365 ? -33.094 -13.852 8.740 1.00 82.06 365 ASP A O 1
ATOM 2826 N N . CYS A 1 366 ? -34.098 -11.897 8.254 1.00 86.06 366 CYS A N 1
ATOM 2827 C CA . CYS A 1 366 ? -33.381 -11.599 7.012 1.00 86.06 366 CYS A CA 1
ATOM 2828 C C . CYS A 1 366 ? -32.563 -10.311 7.130 1.00 86.06 366 CYS A C 1
ATOM 2830 O O . CYS A 1 366 ? -32.938 -9.395 7.860 1.00 86.06 366 CYS A O 1
ATOM 2832 N N . ASP A 1 367 ? -31.436 -10.239 6.420 1.00 87.00 367 ASP A N 1
ATOM 2833 C CA . ASP A 1 367 ? -30.571 -9.058 6.420 1.00 87.00 367 ASP A CA 1
ATOM 2834 C C . ASP A 1 367 ? -31.222 -7.876 5.687 1.00 87.00 367 ASP A C 1
ATOM 2836 O O . ASP A 1 367 ? -31.137 -7.711 4.467 1.00 87.00 367 ASP A O 1
ATOM 2840 N N . VAL A 1 368 ? -31.886 -7.037 6.478 1.00 83.50 368 VAL A N 1
ATOM 2841 C CA . VAL A 1 368 ? -32.570 -5.823 6.032 1.00 83.50 368 VAL A CA 1
ATOM 2842 C C . VAL A 1 368 ? -31.588 -4.829 5.399 1.00 83.50 368 VAL A C 1
ATOM 2844 O O . VAL A 1 368 ? -31.970 -4.124 4.466 1.00 83.50 368 VAL A O 1
ATOM 2847 N N . GLU A 1 369 ? -30.330 -4.770 5.858 1.00 83.56 369 GLU A N 1
ATOM 2848 C CA . GLU A 1 369 ? -29.313 -3.877 5.280 1.00 83.56 369 GLU A CA 1
ATOM 2849 C C . GLU A 1 369 ? -28.859 -4.354 3.894 1.00 83.56 369 GLU A C 1
ATOM 2851 O O . GLU A 1 369 ? -28.503 -3.537 3.043 1.00 83.56 369 GLU A O 1
ATOM 2856 N N . ALA A 1 370 ? -28.963 -5.659 3.629 1.00 83.25 370 ALA A N 1
ATOM 2857 C CA . ALA A 1 370 ? -28.768 -6.261 2.312 1.00 83.25 370 ALA A CA 1
ATOM 2858 C C . ALA A 1 370 ? -30.022 -6.211 1.408 1.00 83.25 370 ALA A C 1
ATOM 2860 O O . ALA A 1 370 ? -30.038 -6.845 0.351 1.00 83.25 370 ALA A O 1
ATOM 2861 N N . ASN A 1 371 ? -31.059 -5.453 1.791 1.00 91.88 371 ASN A N 1
ATOM 2862 C CA . ASN A 1 371 ? -32.351 -5.350 1.099 1.00 91.88 371 ASN A CA 1
ATOM 2863 C C . ASN A 1 371 ? -33.094 -6.694 0.980 1.00 91.88 371 ASN A C 1
ATOM 2865 O O . ASN A 1 371 ? -33.728 -6.969 -0.044 1.00 91.88 371 ASN A O 1
ATOM 2869 N N . LEU A 1 372 ? -33.023 -7.530 2.021 1.00 91.19 372 LEU A N 1
ATOM 2870 C CA . LEU A 1 372 ? -33.734 -8.807 2.091 1.00 91.19 372 LEU A CA 1
ATOM 2871 C C . LEU A 1 372 ? -34.959 -8.733 3.009 1.00 91.19 372 LEU A C 1
ATOM 2873 O O . LEU A 1 372 ? -34.903 -8.169 4.100 1.00 91.19 372 LEU A O 1
ATOM 2877 N N . GLU A 1 373 ? -36.055 -9.361 2.591 1.00 92.69 373 GLU A N 1
ATOM 2878 C CA . GLU A 1 373 ? -37.251 -9.593 3.408 1.00 92.69 373 GLU A CA 1
ATOM 2879 C C . GLU A 1 373 ? -37.640 -11.072 3.401 1.00 92.69 373 GLU A C 1
ATOM 2881 O O . GLU A 1 373 ? -37.173 -11.858 2.570 1.00 92.69 373 GLU A O 1
ATOM 2886 N N . CYS A 1 374 ? -38.490 -11.481 4.343 1.00 93.06 374 CYS A N 1
ATOM 2887 C CA . CYS A 1 374 ? -38.900 -12.869 4.404 1.00 93.0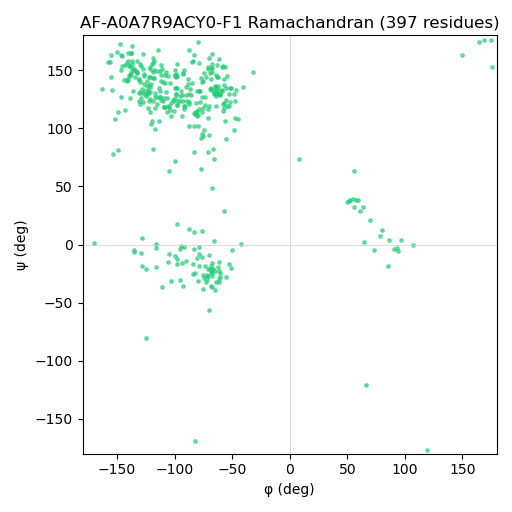6 374 CYS A CA 1
ATOM 2888 C C . CYS A 1 374 ? -40.017 -13.142 3.399 1.00 93.06 374 CYS A C 1
ATOM 2890 O O . CYS A 1 374 ? -41.164 -12.718 3.570 1.00 93.06 374 CYS A O 1
ATOM 2892 N N . ASN A 1 375 ? -39.716 -13.930 2.368 1.00 92.75 375 ASN A N 1
ATOM 2893 C CA . ASN A 1 375 ? -40.730 -14.431 1.459 1.00 92.75 375 ASN A CA 1
ATOM 2894 C C . ASN A 1 375 ? -41.511 -15.560 2.145 1.00 92.75 375 ASN A C 1
ATOM 2896 O O . ASN A 1 375 ? -41.133 -16.732 2.090 1.00 92.75 375 ASN A O 1
ATOM 2900 N N . LEU A 1 376 ? -42.625 -15.192 2.780 1.00 90.62 376 LEU A N 1
ATOM 2901 C CA . LEU A 1 376 ? -43.500 -16.099 3.535 1.00 90.62 376 LEU A CA 1
ATOM 2902 C C . LEU A 1 376 ? -44.124 -17.225 2.690 1.00 90.62 376 LEU A C 1
ATOM 2904 O O . LEU A 1 376 ? -44.656 -18.177 3.251 1.00 90.62 376 LEU A O 1
ATOM 2908 N N . ASP A 1 377 ? -44.099 -17.128 1.356 1.00 91.69 377 ASP A N 1
ATOM 2909 C CA . ASP A 1 377 ? -44.558 -18.213 0.481 1.00 91.69 377 ASP A CA 1
ATOM 2910 C C . ASP A 1 377 ? -43.459 -19.266 0.242 1.00 91.69 377 ASP A C 1
ATOM 2912 O O . ASP A 1 377 ? -43.764 -20.423 -0.065 1.00 91.69 377 ASP A O 1
ATOM 2916 N N . LEU A 1 378 ? -42.187 -18.872 0.361 1.00 89.69 378 LEU A N 1
ATOM 2917 C CA . LEU A 1 378 ? -41.014 -19.730 0.167 1.00 89.69 378 LEU A CA 1
ATOM 2918 C C . LEU A 1 378 ? -40.328 -20.127 1.481 1.00 89.69 378 LEU A C 1
ATOM 2920 O O . LEU A 1 378 ? -39.425 -20.966 1.440 1.00 89.69 378 LEU A O 1
ATOM 2924 N N . ASP A 1 379 ? -40.746 -19.533 2.603 1.00 93.12 379 ASP A N 1
ATOM 2925 C CA . ASP A 1 379 ? -40.085 -19.589 3.913 1.00 93.12 379 ASP A CA 1
ATOM 2926 C C . ASP A 1 379 ? -38.586 -19.253 3.807 1.00 93.12 379 ASP A C 1
ATOM 2928 O O . ASP A 1 379 ? -37.741 -19.876 4.455 1.00 93.12 379 ASP A O 1
ATOM 2932 N N . LYS A 1 380 ? -38.241 -18.304 2.922 1.00 92.31 380 LYS A N 1
ATOM 2933 C CA . LYS A 1 380 ? -36.858 -17.939 2.590 1.00 92.31 380 LYS A CA 1
ATOM 2934 C C . LYS A 1 380 ? -36.657 -16.436 2.456 1.00 92.31 380 LYS A C 1
ATOM 2936 O O . LYS A 1 380 ? -37.535 -15.749 1.942 1.00 92.31 380 LYS A O 1
ATOM 2941 N N . CYS A 1 381 ? -35.490 -15.951 2.864 1.00 91.75 381 CYS A N 1
ATOM 2942 C CA . CYS A 1 381 ? -35.073 -14.577 2.622 1.00 91.75 381 CYS A CA 1
ATOM 2943 C C . CYS A 1 381 ? -34.926 -14.335 1.118 1.00 91.75 381 CYS A C 1
ATOM 2945 O O . CYS A 1 381 ? -34.245 -15.095 0.426 1.00 91.75 381 CYS A O 1
ATOM 2947 N N . ASP A 1 382 ? -35.574 -13.293 0.620 1.00 93.12 382 ASP A N 1
ATOM 2948 C CA . ASP A 1 382 ? -35.617 -12.916 -0.791 1.00 93.12 382 ASP A CA 1
ATOM 2949 C C . ASP A 1 382 ? -35.460 -11.398 -0.917 1.00 93.12 382 ASP A C 1
ATOM 2951 O O . ASP A 1 382 ? -35.584 -10.675 0.075 1.00 93.12 382 ASP A O 1
ATOM 2955 N N . CYS A 1 383 ? -35.170 -10.905 -2.118 1.00 93.06 383 CYS A N 1
ATOM 2956 C CA . CYS A 1 383 ? -35.036 -9.468 -2.329 1.00 93.06 383 CYS A CA 1
ATOM 2957 C C . CYS A 1 383 ? -36.350 -8.741 -2.035 1.00 93.06 383 CYS A C 1
ATOM 2959 O O . CYS A 1 383 ? -37.425 -9.170 -2.460 1.00 93.06 383 CYS A O 1
ATOM 2961 N N . MET A 1 384 ? -36.241 -7.611 -1.336 1.00 93.81 384 MET A N 1
ATOM 2962 C CA . MET A 1 384 ? -37.361 -6.709 -1.100 1.00 93.81 384 MET A CA 1
ATOM 2963 C C . MET A 1 384 ? -37.998 -6.247 -2.410 1.00 93.81 384 MET A C 1
ATOM 2965 O O . MET A 1 384 ? -37.337 -6.107 -3.440 1.00 93.81 384 MET A O 1
ATOM 2969 N N . ALA A 1 385 ? -39.289 -5.923 -2.361 1.00 89.69 385 ALA A N 1
ATOM 2970 C CA . ALA A 1 385 ? -39.988 -5.349 -3.506 1.00 89.69 385 ALA A CA 1
ATOM 2971 C C . ALA A 1 385 ? -39.259 -4.114 -4.089 1.00 89.69 385 ALA A C 1
ATOM 2973 O O . ALA A 1 385 ? -39.079 -3.107 -3.403 1.00 89.69 385 ALA A O 1
ATOM 2974 N N . GLY A 1 386 ? -38.916 -4.172 -5.382 1.00 88.38 386 GLY A N 1
ATOM 2975 C CA . GLY A 1 386 ? -38.138 -3.141 -6.086 1.00 88.38 386 GLY A CA 1
ATOM 2976 C C . GLY A 1 386 ? -36.638 -3.436 -6.181 1.00 88.38 386 GLY A C 1
ATOM 2977 O O . GLY A 1 386 ? -35.899 -2.604 -6.701 1.00 88.38 386 GLY A O 1
ATOM 2978 N N . PHE A 1 387 ? -36.206 -4.605 -5.704 1.00 91.75 387 PHE A N 1
ATOM 2979 C CA . PHE A 1 387 ? -34.854 -5.120 -5.863 1.00 91.75 387 PHE A CA 1
ATOM 2980 C C . PHE A 1 387 ? -34.876 -6.470 -6.593 1.00 91.75 387 PHE A C 1
ATOM 2982 O O . PHE A 1 387 ? -35.770 -7.290 -6.376 1.00 91.75 387 PHE A O 1
ATOM 2989 N N . GLU A 1 388 ? -33.871 -6.727 -7.427 1.00 91.31 388 GLU A N 1
ATOM 2990 C CA . GLU A 1 388 ? -33.639 -8.006 -8.096 1.00 91.31 388 GLU A CA 1
ATOM 2991 C C . GLU A 1 388 ? -32.282 -8.609 -7.715 1.00 91.31 388 GLU A C 1
ATOM 2993 O O . GLU A 1 388 ? -31.354 -7.907 -7.316 1.00 91.31 388 GLU A O 1
ATOM 2998 N N . VAL A 1 389 ? -32.160 -9.933 -7.826 1.00 91.56 389 VAL A N 1
ATOM 2999 C CA . VAL A 1 389 ? -30.893 -10.627 -7.568 1.00 91.56 389 VAL A CA 1
ATOM 3000 C C . VAL A 1 389 ? -29.946 -10.393 -8.741 1.00 91.56 389 VAL A C 1
ATOM 3002 O O . VAL A 1 389 ? -30.204 -10.864 -9.852 1.00 91.56 389 VAL A O 1
ATOM 3005 N N . ASP A 1 390 ? -28.813 -9.751 -8.478 1.00 89.06 390 ASP A N 1
ATOM 3006 C CA . ASP A 1 390 ? -27.699 -9.685 -9.415 1.00 89.06 390 ASP A CA 1
ATOM 3007 C C . ASP A 1 390 ? -27.141 -11.108 -9.641 1.00 89.06 390 ASP A C 1
ATOM 3009 O O . ASP A 1 390 ? -26.682 -11.757 -8.693 1.00 89.06 390 ASP A O 1
ATOM 3013 N N . PRO A 1 391 ? -27.168 -11.631 -10.879 1.00 84.44 391 PRO A N 1
ATOM 3014 C CA . PRO A 1 391 ? -26.728 -12.991 -11.174 1.00 84.44 391 PRO A CA 1
ATOM 3015 C C . PRO A 1 391 ? -25.215 -13.207 -11.018 1.00 84.44 391 PRO A C 1
ATOM 3017 O O . PRO A 1 391 ? -24.791 -14.362 -10.930 1.00 84.44 391 PRO A O 1
ATOM 3020 N N . ASP A 1 392 ? -24.411 -12.142 -11.006 1.00 82.12 392 ASP A N 1
ATOM 3021 C CA . ASP A 1 392 ? -22.955 -12.219 -10.881 1.00 82.12 392 ASP A CA 1
ATOM 3022 C C . ASP A 1 392 ? -22.503 -12.111 -9.416 1.00 82.12 392 ASP A C 1
ATOM 3024 O O . ASP A 1 392 ? -21.547 -12.779 -9.014 1.00 82.12 392 ASP A O 1
ATOM 3028 N N . THR A 1 393 ? -23.197 -11.304 -8.606 1.00 82.31 393 THR A N 1
ATOM 3029 C CA . THR A 1 393 ? -22.821 -11.041 -7.203 1.00 82.31 393 THR A CA 1
ATOM 3030 C C . THR A 1 393 ? -23.705 -11.747 -6.173 1.00 82.31 393 THR A C 1
ATOM 3032 O O . THR A 1 393 ? -23.298 -11.867 -5.018 1.00 82.31 393 THR A O 1
ATOM 3035 N N . PHE A 1 394 ? -24.873 -12.263 -6.576 1.00 82.25 394 PHE A N 1
ATOM 3036 C CA . PHE A 1 394 ? -25.902 -12.833 -5.693 1.00 82.25 394 PHE A CA 1
ATOM 3037 C C . PHE A 1 394 ? -26.378 -11.859 -4.599 1.00 82.25 394 PHE A C 1
ATOM 3039 O O . PHE A 1 394 ? -26.732 -12.277 -3.496 1.00 82.25 394 PHE A O 1
ATOM 3046 N N . GLN A 1 395 ? -26.389 -10.560 -4.906 1.00 86.75 395 GLN A N 1
ATOM 3047 C CA . GLN A 1 395 ? -26.881 -9.494 -4.030 1.00 86.75 395 GLN A CA 1
ATOM 3048 C C . GLN A 1 395 ? -28.162 -8.873 -4.591 1.00 86.75 395 GLN A C 1
ATOM 3050 O O . GLN A 1 395 ? -28.389 -8.896 -5.798 1.00 86.75 395 GLN A O 1
ATOM 3055 N N . CYS A 1 396 ? -28.991 -8.301 -3.719 1.00 89.19 396 CYS A N 1
ATOM 3056 C CA . CYS A 1 396 ? -30.186 -7.569 -4.127 1.00 89.19 396 CYS A CA 1
ATOM 3057 C C . CYS A 1 396 ? -29.817 -6.151 -4.570 1.00 89.19 396 CYS A C 1
ATOM 3059 O O . CYS A 1 396 ? -29.352 -5.341 -3.765 1.00 89.19 396 CYS A O 1
ATOM 3061 N N . ILE A 1 397 ? -30.034 -5.855 -5.849 1.00 90.25 397 ILE A N 1
ATOM 3062 C CA . ILE A 1 397 ? -29.789 -4.552 -6.473 1.00 90.25 397 ILE A CA 1
ATOM 3063 C C . ILE A 1 397 ? -31.114 -3.911 -6.885 1.00 90.25 397 ILE A C 1
ATOM 3065 O O . ILE A 1 397 ? -32.073 -4.613 -7.175 1.00 90.25 397 ILE A O 1
ATOM 3069 N N . GLU A 1 398 ? -31.188 -2.584 -6.868 1.00 89.94 398 GLU A N 1
ATOM 3070 C CA . GLU A 1 398 ? -32.406 -1.845 -7.234 1.00 89.94 398 GLU A CA 1
ATOM 3071 C C . GLU A 1 398 ? -32.759 -2.087 -8.722 1.00 89.94 398 GLU A C 1
ATOM 3073 O O . GLU A 1 398 ? -31.861 -2.041 -9.568 1.00 89.94 398 GLU A O 1
ATOM 3078 N N . GLU A 1 399 ? -34.039 -2.365 -9.018 1.00 77.31 399 GLU A N 1
ATOM 3079 C CA . GLU A 1 399 ? -34.565 -2.660 -10.376 1.00 77.31 399 GLU A CA 1
ATOM 3080 C C . GLU A 1 399 ? -34.353 -1.543 -11.424 1.00 77.31 399 GLU A C 1
ATOM 3082 O O . GLU A 1 399 ? -34.487 -0.335 -11.097 1.00 77.31 399 GLU A O 1
#

InterPro domains:
  IPR002126 Cadherin-like [PR00205] (88-101)
  IPR002126 Cadherin-like [PR00205] (151-177)
  IPR002126 Cadherin-like [PS50268] (91-205)
  IPR015919 Cadherin-like superfamily [SSF49313] (79-207)
  IPR050174 Protocadherin/Cadherin-related Cell Adhesion [PTHR24028] (56-289)

Mean predicted aligned error: 19.1 Å

Radius of gyration: 42.81 Å; Cα contacts (8 Å, |Δi|>4): 894; chains: 1; bounding box: 91×41×132 Å

Solvent-accessible surface area (backbone atoms only — not comparable to full-atom values): 22797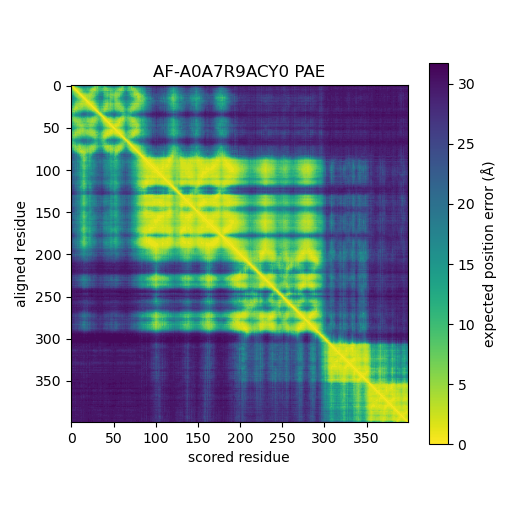 Å² total; per-residue (Å²): 125,75,50,51,48,77,48,68,67,74,61,38,82,40,52,71,77,58,59,94,83,68,80,82,74,68,80,46,76,46,69,35,97,88,58,93,66,64,57,81,46,78,43,81,76,49,74,48,79,57,96,72,27,42,34,41,33,38,34,36,36,46,45,36,101,84,51,85,48,74,60,44,76,51,71,35,39,30,42,55,38,67,44,90,77,71,50,42,40,61,82,50,69,60,49,74,46,79,42,50,22,86,48,61,57,75,39,66,70,34,82,87,58,75,50,46,37,35,47,85,45,68,92,56,68,50,58,58,83,42,64,49,64,80,53,59,68,78,40,41,45,66,45,88,35,79,62,41,57,43,28,39,49,39,43,25,28,66,43,73,53,46,38,89,82,52,46,64,48,77,35,40,41,38,40,29,39,93,83,36,66,30,72,29,41,38,38,42,36,41,37,79,66,95,69,58,45,31,44,51,84,47,72,56,42,61,42,79,47,62,79,68,42,68,52,40,71,48,84,73,69,42,79,74,85,46,60,50,42,94,44,92,80,73,66,44,36,42,64,49,69,70,77,85,86,85,46,65,49,70,48,87,79,59,54,55,21,32,68,47,54,62,57,94,84,70,87,71,68,44,52,29,41,36,35,30,35,56,93,92,26,56,24,70,29,39,37,38,39,35,44,55,86,50,66,68,69,77,47,96,54,42,100,86,60,25,38,54,80,67,37,74,28,92,40,47,72,39,10,28,58,94,55,40,25,21,36,36,78,91,76,35,18,12,33,54,22,93,67,32,38,77,36,83,92,76,72,42,38,38,73,47,49,26,54,82,67,32,73,29,90,42,47,82,37,12,27,57,91,57,42,24,27,38,35,80,92,72,38,17,14,33,54,32,95,67,34,39,72,38,90,89,76,72,42,48,39,78,110

Nearest PDB structures (foldseek):
  7sz8-assembly1_A  TM=5.969E-01  e=1.442E-14  Homo sapiens
  7sz8-assembly2_B  TM=5.135E-01  e=9.671E-14  Homo sapiens
  1q55-assembly1_A  TM=6.140E-01  e=8.012E-13  Mus musculus
  5cyx-assembly1_A  TM=5.613E-01  e=3.687E-10  Mus musculus
  5tfl-assembly1_A  TM=5.054E-01  e=4.422E-09  Mus musculus

Secondary structure (DSSP, 8-state):
---EEEE--SEEEEETTPPTT------EEEE-TT--S-EEEEEEEEEEEETTEEEEEEEEEEEETTEEEEEEEEEEEEEEEPPS-SPPEES-SEEEEEEETTPPTT-B-GGGS---EE---TT-----SEEEESS-TTTEEEE--S-SSEE--EEEESS---TTT-SEEEEEEEEE-SS-EEEEEEEEEEEP-S-PPPEESSSEEEEEPPTTPPSEE-----TT--EE-SSS--PEEEEEE-S--SSEE--TTT--EESS---TT--S-EEEEEEEEETTEEEEEEEEEEPTT------S--TT-PBPTTSB-SSGGGB-GGGTEEEETTTTEEEEPTTEEEETTTTEEEEPPB-TT-B-SSGGGB-GGGTEEEETTTTEEEEPTTEEE-TTT--EEE-

pLDDT: mean 74.95, std 15.13, range [36.69, 98.25]

Foldseek 3Di:
DAQKDKDWDQEEEDEPPDDPPDDRIDIDIDGDPPDPDWDKDKDFPDWDDDPQKIKTKIWIWTDDPPDTDDIDIDIYIYRYAYDQDDEKDKPDQEEEFEAELPHDFPDFRCVVPWIKIARPGPPDFQPQVDKDKPDPVCFKDWDWDPRGRMITITIGGHDGGDCLVPQKDKIKIWGHDPPDIDIHIYMYGYDYDQAWAWDWPAQEFEAEDAAQDAWWFPPGPSVPGDTDTPDDDGWFKWKAWDDDDDFWDTDRRNTTTGHGTDDPPDDDKTKIWIWTDDDPHIDIHIYIYHYHVPPVPPPCCDVQRADDFFQAADWQSNHDVVLQWTQPNVSRGIHHHPQWDQDPNVRTTDGDQDDFFDAADFQSNHDVVLQWGQPNVSSGTHHHPQWDQDPVPRTTDGD

Sequence (399 aa):
MQACTLNTPSSVGVSEVAEVGFQIGRYSTSNTESVIRGDNFIHLIGTQLEGGELVVFVEGDLTDTYTEVEGTEQHLRANVKDGDDLPPIFDKESYSFEVPENFPTDWDFTSANLITISDTDYGVQFHTNEISIDQHSDVFDIQPLLCMKECTPKISLLRPLDYEEQRSYQFSIHAQGDRMSATASVTVSVTNEEDDPFVFQHPFYTVQLELNQESGVLDVLPQQITASSADPGMPNYRLQRLGSRTYFHDFETGELSLIQKLDDSITTDMIFLVEAGEGNREGSASLIVFLPGNEGTTTTENPNGGGWLGEPCQSDEDCNQEEHLACNLALQKCDCADGFQFNPDILSCEKKPGGLGDECSTDADCDVEANLECNLDLDKCDCMAGFEVDPDTFQCIEE

Organism: NCBI:txid69355